Protein AF-A0A3B0U387-F1 (afdb_monomer_lite)

InterPro domains:
  IPR010177 Doubled CXXCH motif [PF09699] (45-87)
  IPR010177 Doubled CXXCH motif [PF09699] (93-132)
  IPR010177 Doubled CXXCH motif [PF09699] (140-179)
  IPR010177 Doubled CXXCH motif [PF09699] (188-225)
  IPR010177 Doubled CXXCH motif [PF09699] (238-275)
  IPR010177 Doubled CXXCH motif [PF09699] (297-346)
  IPR010177 Doubled CXXCH motif [TIGR01905] (93-133)
  IPR010177 Doubled CXXCH motif [TIGR01905] (140-178)
  IPR010177 Doubled CXXCH motif [TIGR01905] (188-224)
  IPR010177 Doubled CXXCH motif [TIGR01905] (239-274)
  IPR010177 Doubled CXXCH motif [TIGR01905] (297-346)
  IPR036280 Multiheme cytochrome superfamily [SSF48695] (27-314)
  IPR036280 Multiheme cytochrome superfamily [SSF48695] (239-429)

Radius of gyration: 44.82 Å; chains: 1; bounding box: 114×118×130 Å

Sequence (585 aa):
MKKLLLILPILIFYFNYKSFCQTDVAGKSCTDCHANLIKQPVVHAAAEDACDNCHVPNGDKHPQAGVKGFSLSEKMPDLCFICHDENTKKHIHPPAEEGECLICHSPHGSANKSLLVNAPPSALCAECHDLDMTNKRIKHKPVEEGNCQLCHDPHQSDFSNYLKEEKPKLCMDCHAKVKLEAGLKNLHPPFDDDCANCHETHSSDNKKLLISKMPGLCFECHDEIQAKIENSSVVHGIINDAKGCANCHSPHASNFDKFLLREEKELCLECHNKTIKTQTRTIPNINKMLKKGNSVHGAIENDGCVVCHNPHASNNPLLLVEPFPSGRYTNGNSEDFELCFSCHDSGLMDNEYGTTDTNFRNGNENLHFFHLKGANARNCNLCHNVHGSVNKHLIADKVRFGNWEMPVKFKVEGNGGSCNTGCHAERKYSRDAPNVVKPKPVRRTTLTARKPLSIPKKTDTLSGKGASVETPAARKAGTTREKPAAKKTPKYNVPQPDIKGVNYRVQFYTSIKPVNINKRMVDVVAKFSKYGIINQPENNLYKYQVGPFTNKREGKKIFESLKAMGYQVMLLEYNDNRRVRILLP

Organism: NCBI:txid652676

pLDDT: mean 78.34, std 22.3, range [22.89, 97.5]

Foldseek 3Di:
DDDDDDDDDDDDDDDDDDPPPPPPPPDDAPCNVVVVLQPAPFFQPCQPGPVVLFWDQPPDDPPDPPDDRIDTPDDPPVSVVVPDPQADAPDFAVCLVVRVCVLFASNGAHNDPPRGPDDDCQVSVVVPDDPVLLVAPFFDVCLVRSNPCLQAPNTDDNDPPRGPDDPPVSVCVPVVVLVVQVVADFWDVCQVDDPVLFASHGGDNAPPRGPDFPPVSVCVPPVVLVVQLVPFPFFQCCLVDRCRVVLFADPTHHNDPPRGPDPQQVSVLVPLCAFDDDPVDTRHNLVCQQVLFPDFAVCCVPVNDVLQADNGGHNEPPRGPAAADDDFWAALDVNNHVSVVVPAPCCLQPPQFDLPNDLQAAQRGRPQNVQRHGGGHTGPVQQADNGGDNDPPRGHQWDDDPNDTKGWDWADDVQWTWTDTPVDHIDTGGNPHDDDDPDDPDPPDDDDDDDDDDDDDDDDDDDDDDDDDDDDDDDDDDDDDDDDDPPDDPPPPPDPDPDQAKWKKKKWKDLDDPVPDDPVVVVVCVVQCVAPWDWDDDPSITMIMTDGDRDPVVLVVVQVVVVVVVIDMWMWMAHPVRDIDTDGD

Structure (mmCIF, N/CA/C/O backbone):
data_AF-A0A3B0U387-F1
#
_entry.id   AF-A0A3B0U387-F1
#
loop_
_atom_site.group_PDB
_atom_site.id
_atom_site.type_symbol
_atom_site.label_atom_id
_atom_site.label_alt_id
_atom_site.label_comp_id
_atom_site.label_asym_id
_atom_site.label_entity_id
_atom_site.label_seq_id
_atom_site.pdbx_PDB_ins_code
_atom_site.Cartn_x
_atom_site.Cartn_y
_atom_site.Cartn_z
_atom_site.occupancy
_atom_site.B_iso_or_equiv
_atom_site.auth_seq_id
_atom_site.auth_comp_id
_atom_site.auth_asym_id
_atom_site.auth_atom_id
_atom_site.pdbx_PDB_model_num
ATOM 1 N N . MET A 1 1 ? -47.800 -62.252 58.900 1.00 37.56 1 MET A N 1
ATOM 2 C CA . MET A 1 1 ? -46.867 -62.861 59.883 1.00 37.56 1 MET A CA 1
ATOM 3 C C . MET A 1 1 ? -46.544 -61.810 60.947 1.00 37.56 1 MET A C 1
ATOM 5 O O . MET A 1 1 ? -46.324 -60.693 60.524 1.00 37.56 1 MET A O 1
ATOM 9 N N . LYS A 1 2 ? -46.525 -62.165 62.252 1.00 36.38 2 LYS A N 1
ATOM 10 C CA . LYS A 1 2 ? -46.032 -61.399 63.444 1.00 36.38 2 LYS A CA 1
ATOM 11 C C . LYS A 1 2 ? -46.518 -59.922 63.605 1.00 36.38 2 LYS A C 1
ATOM 13 O O . LYS A 1 2 ? -46.163 -59.087 62.796 1.00 36.38 2 LYS A O 1
ATOM 18 N N . LYS A 1 3 ? -47.424 -59.623 64.566 1.00 37.69 3 LYS A N 1
ATOM 19 C CA . LYS A 1 3 ? -47.188 -59.064 65.947 1.00 37.69 3 LYS A CA 1
ATOM 20 C C . LYS A 1 3 ? -46.742 -57.572 65.940 1.00 37.69 3 LYS A C 1
ATOM 22 O O . LYS A 1 3 ? -45.915 -57.255 65.106 1.00 37.69 3 LYS A O 1
ATOM 27 N N . LEU A 1 4 ? -47.143 -56.620 66.808 1.00 35.44 4 LEU A N 1
ATOM 28 C CA . LEU A 1 4 ? -47.932 -56.502 68.074 1.00 35.44 4 LEU A CA 1
ATOM 29 C C . LEU A 1 4 ? -48.327 -54.976 68.192 1.00 35.44 4 LEU A C 1
ATOM 31 O O . LEU A 1 4 ? -47.553 -54.168 67.696 1.00 35.44 4 LEU A O 1
ATOM 35 N N . LEU A 1 5 ? -49.519 -54.485 68.607 1.00 40.56 5 LEU A N 1
ATOM 36 C CA . LEU A 1 5 ? -50.001 -54.229 70.001 1.00 40.56 5 LEU A CA 1
ATOM 37 C C . LEU A 1 5 ? -48.945 -53.461 70.869 1.00 40.56 5 LEU A C 1
ATOM 39 O O . LEU A 1 5 ? -47.828 -53.957 70.938 1.00 40.56 5 LEU A O 1
ATOM 43 N N . LEU A 1 6 ? -49.148 -52.301 71.549 1.00 38.62 6 LEU A N 1
ATOM 44 C CA . LEU A 1 6 ? -50.301 -51.647 72.243 1.00 38.62 6 LEU A CA 1
ATOM 45 C C . LEU A 1 6 ? -50.044 -50.136 72.609 1.00 38.62 6 LEU A C 1
ATOM 47 O O . LEU A 1 6 ? -48.882 -49.773 72.704 1.00 38.62 6 LEU A O 1
ATOM 51 N N . ILE A 1 7 ? -51.115 -49.361 72.936 1.00 37.12 7 ILE A N 1
ATOM 52 C CA . ILE A 1 7 ? -51.295 -48.347 74.050 1.00 37.12 7 ILE A CA 1
ATOM 53 C C . ILE A 1 7 ? -50.265 -47.192 74.229 1.00 37.12 7 ILE A C 1
ATOM 55 O O . ILE A 1 7 ? -49.074 -47.438 74.187 1.00 37.12 7 ILE A O 1
ATOM 59 N N . LEU A 1 8 ? -50.554 -45.939 74.635 1.00 34.56 8 LEU A N 1
ATOM 60 C CA . LEU A 1 8 ? -51.700 -45.009 74.844 1.00 34.56 8 LEU A CA 1
ATOM 61 C C . LEU A 1 8 ? -51.019 -43.662 75.343 1.00 34.56 8 LEU A C 1
ATOM 63 O O . LEU A 1 8 ? -49.856 -43.481 74.982 1.00 34.56 8 LEU A O 1
ATOM 67 N N . PRO A 1 9 ? -51.602 -42.665 76.062 1.00 65.06 9 PRO A N 1
ATOM 68 C CA . PRO A 1 9 ? -51.333 -41.238 75.790 1.00 65.06 9 PRO A CA 1
ATOM 69 C C . PRO A 1 9 ? -50.594 -40.483 76.925 1.00 65.06 9 PRO A C 1
ATOM 71 O O . PRO A 1 9 ? -50.336 -41.060 77.974 1.00 65.06 9 PRO A O 1
ATOM 74 N N . ILE A 1 10 ? -50.345 -39.169 76.770 1.00 39.72 10 ILE A N 1
ATOM 75 C CA . ILE A 1 10 ? -50.179 -38.199 77.883 1.00 39.72 10 ILE A CA 1
ATOM 76 C C . ILE A 1 10 ? -50.401 -36.752 77.382 1.00 39.72 10 ILE A C 1
ATOM 78 O O . ILE A 1 10 ? -49.938 -36.384 76.305 1.00 39.72 10 ILE A O 1
ATOM 82 N N . LEU A 1 11 ? -51.134 -35.943 78.162 1.00 45.16 11 LEU A N 1
ATOM 83 C CA . LEU A 1 11 ? -51.261 -34.481 78.001 1.00 45.16 11 LEU A CA 1
ATOM 84 C C . LEU A 1 11 ? -50.117 -33.750 78.727 1.00 45.16 11 LEU A C 1
ATOM 86 O O . LEU A 1 11 ? -49.633 -34.274 79.721 1.00 45.16 11 LEU A O 1
ATOM 90 N N . ILE A 1 12 ? -49.806 -32.509 78.318 1.00 43.62 12 ILE A N 1
ATOM 91 C CA . ILE A 1 12 ? -49.626 -31.282 79.148 1.00 43.62 12 ILE A CA 1
ATOM 92 C C . ILE A 1 12 ? -49.121 -30.167 78.193 1.00 43.62 12 ILE A C 1
ATOM 94 O O . ILE A 1 12 ? -48.136 -30.383 77.501 1.00 43.62 12 ILE A O 1
ATOM 98 N N . PHE A 1 13 ? -49.866 -29.100 77.868 1.00 39.53 13 PHE A N 1
ATOM 99 C CA . PHE A 1 13 ? -50.295 -27.892 78.619 1.00 39.53 13 PHE A CA 1
ATOM 100 C C . PHE A 1 13 ? -49.255 -26.747 78.689 1.00 39.53 13 PHE A C 1
ATOM 102 O O . PHE A 1 13 ? -48.117 -26.971 79.077 1.00 39.53 13 PHE A O 1
ATOM 109 N N . TYR A 1 14 ? -49.736 -25.515 78.429 1.00 36.06 14 TYR A N 1
ATOM 110 C CA . TYR A 1 14 ? -49.049 -24.203 78.491 1.00 36.06 14 TYR A CA 1
ATOM 111 C C . TYR A 1 14 ? -47.955 -23.960 77.414 1.00 36.06 14 TYR A C 1
ATOM 113 O O . TYR A 1 14 ? -47.193 -24.854 77.089 1.00 36.06 14 TYR A O 1
ATOM 121 N N . PHE A 1 15 ? -47.827 -22.787 76.773 1.00 37.75 15 PHE A N 1
ATOM 122 C CA . PHE A 1 15 ? -48.210 -21.422 77.171 1.00 37.75 15 PHE A CA 1
ATOM 123 C C . PHE A 1 15 ? -48.767 -20.579 76.000 1.00 37.75 15 PHE A C 1
ATOM 125 O O . PHE A 1 15 ? -48.381 -20.757 74.849 1.00 37.75 15 PHE A O 1
ATOM 132 N N . ASN A 1 16 ? -49.609 -19.586 76.310 1.00 42.94 16 ASN A N 1
ATOM 133 C CA . ASN A 1 16 ? -49.892 -18.469 75.399 1.00 42.94 16 ASN A CA 1
ATOM 134 C C . ASN A 1 16 ? -48.654 -17.561 75.298 1.00 42.94 16 ASN A C 1
ATOM 136 O O . ASN A 1 16 ? -48.205 -17.058 76.327 1.00 42.94 16 ASN A O 1
ATOM 140 N N . TYR A 1 17 ? -48.192 -17.233 74.090 1.00 42.41 17 TYR A N 1
ATOM 141 C CA . TYR A 1 17 ? -47.500 -15.963 73.863 1.00 42.41 17 TYR A CA 1
ATOM 142 C C . TYR A 1 17 ? -48.055 -15.279 72.618 1.00 42.41 17 TYR A C 1
ATOM 144 O O . TYR A 1 17 ? -48.328 -15.915 71.605 1.00 42.41 17 TYR A O 1
ATOM 152 N N . LYS A 1 18 ? -48.303 -13.975 72.749 1.00 38.84 18 LYS A N 1
ATOM 153 C CA . LYS A 1 18 ? -49.060 -13.171 71.789 1.00 38.84 18 LYS A CA 1
ATOM 154 C C . LYS A 1 18 ? -48.368 -13.146 70.423 1.00 38.84 18 LYS A C 1
ATOM 156 O O . LYS A 1 18 ? -47.348 -12.473 70.286 1.00 38.84 18 LYS A O 1
ATOM 161 N N . SER A 1 19 ? -48.991 -13.736 69.403 1.00 36.81 19 SER A N 1
ATOM 162 C CA . SER A 1 19 ? -48.798 -13.257 68.033 1.00 36.81 19 SER A CA 1
ATOM 163 C C . SER A 1 19 ? -49.316 -11.827 67.971 1.00 36.81 19 SER A C 1
ATOM 165 O O . SER A 1 19 ? -50.523 -11.582 67.980 1.00 36.81 19 SER A O 1
ATOM 167 N N . PHE A 1 20 ? -48.395 -10.870 67.962 1.00 35.66 20 PHE A N 1
ATOM 168 C CA . PHE A 1 20 ? -48.710 -9.486 67.657 1.00 35.66 20 PHE A CA 1
ATOM 169 C C . PHE A 1 20 ? -48.947 -9.416 66.146 1.00 35.66 20 PHE A C 1
ATOM 171 O O . PHE A 1 20 ? -48.021 -9.153 65.385 1.00 35.66 20 PHE A O 1
ATOM 178 N N . CYS A 1 21 ? -50.172 -9.732 65.707 1.00 36.44 21 CYS A N 1
ATOM 179 C CA . CYS A 1 21 ? -50.584 -9.534 64.321 1.00 36.44 21 CYS A CA 1
ATOM 180 C C . CYS A 1 21 ? -50.486 -8.044 63.998 1.00 36.44 21 CYS A C 1
ATOM 182 O O . CYS A 1 21 ? -51.398 -7.260 64.269 1.00 36.44 21 CYS A O 1
ATOM 184 N N . GLN A 1 22 ? -49.351 -7.667 63.419 1.00 42.34 22 GLN A N 1
ATOM 185 C CA . GLN A 1 22 ? -49.247 -6.484 62.591 1.00 42.34 22 GLN A CA 1
ATOM 186 C C . GLN A 1 22 ? -50.309 -6.639 61.496 1.00 42.34 22 GLN A C 1
ATOM 188 O O . GLN A 1 22 ? -50.473 -7.720 60.938 1.00 42.34 22 GLN A O 1
ATOM 193 N N . THR A 1 23 ? -51.124 -5.610 61.288 1.00 39.56 23 THR A N 1
ATOM 194 C CA . THR A 1 23 ? -52.303 -5.712 60.425 1.00 39.56 23 THR A CA 1
ATOM 195 C C . THR A 1 23 ? -51.876 -5.856 58.971 1.00 3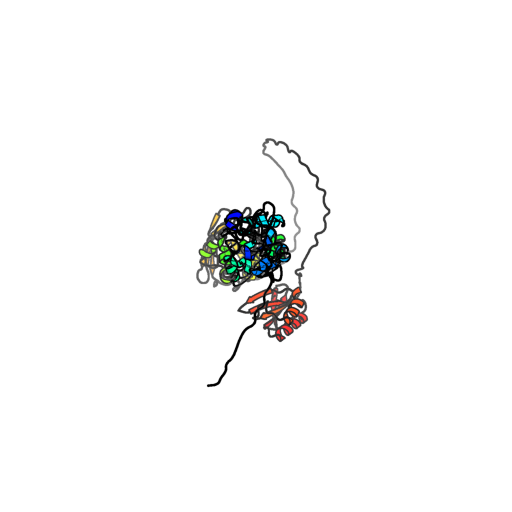9.56 23 THR A C 1
ATOM 197 O O . THR A 1 23 ? -51.572 -4.850 58.325 1.00 39.56 23 THR A O 1
ATOM 200 N N . ASP A 1 24 ? -51.872 -7.089 58.469 1.00 42.56 24 ASP A N 1
ATOM 201 C CA . ASP A 1 24 ? -51.671 -7.376 57.054 1.00 42.56 24 ASP A CA 1
ATOM 202 C C . ASP A 1 24 ? -52.688 -6.588 56.226 1.00 42.56 24 ASP A C 1
ATOM 204 O O . ASP A 1 24 ? -53.906 -6.751 56.366 1.00 42.56 24 ASP A O 1
ATOM 208 N N . VAL A 1 25 ? -52.192 -5.737 55.327 1.00 49.97 25 VAL A N 1
ATOM 209 C CA . VAL A 1 25 ? -53.016 -5.137 54.275 1.00 49.97 25 VAL A CA 1
ATOM 210 C C . VAL A 1 25 ? -53.230 -6.218 53.220 1.00 49.97 25 VAL A C 1
ATOM 212 O O . VAL A 1 25 ? -52.534 -6.269 52.207 1.00 49.97 25 VAL A O 1
ATOM 215 N N . ALA A 1 26 ? -54.150 -7.135 53.521 1.00 43.66 26 ALA A N 1
ATOM 216 C CA . ALA A 1 26 ? -54.362 -8.363 52.769 1.00 43.66 26 ALA A CA 1
ATOM 217 C C . ALA A 1 26 ? -54.497 -8.104 51.256 1.00 43.66 26 ALA A C 1
ATOM 219 O O . ALA A 1 26 ? -55.406 -7.402 50.811 1.00 43.66 26 ALA A O 1
ATOM 220 N N . GLY A 1 27 ? -53.600 -8.713 50.476 1.00 57.34 27 GLY A N 1
ATOM 221 C CA . GLY A 1 27 ? -53.707 -8.797 49.018 1.00 57.34 27 GLY A CA 1
ATOM 222 C C . GLY A 1 27 ? -53.126 -7.638 48.202 1.00 57.34 27 GLY A C 1
ATOM 223 O O . GLY A 1 27 ? -53.438 -7.572 47.017 1.00 57.34 27 GLY A O 1
ATOM 224 N N . LYS A 1 28 ? -52.305 -6.745 48.774 1.00 71.00 28 LYS A N 1
ATOM 225 C CA . LYS A 1 28 ? -51.541 -5.754 47.988 1.00 71.00 28 LYS A CA 1
ATOM 226 C C . LYS A 1 28 ? -50.086 -6.174 47.802 1.00 71.00 28 LYS A C 1
ATOM 228 O O . LYS A 1 28 ? -49.401 -6.486 48.772 1.00 71.00 28 LYS A O 1
ATOM 233 N N . SER A 1 29 ? -49.626 -6.141 46.559 1.00 80.94 29 SER A N 1
ATOM 234 C CA . SER A 1 29 ? -48.235 -6.358 46.162 1.00 80.94 29 SER A CA 1
ATOM 235 C C . SER A 1 29 ? -47.372 -5.114 46.407 1.00 80.94 29 SER A C 1
ATOM 237 O O . SER A 1 29 ? -47.876 -3.999 46.582 1.00 80.94 29 SER A O 1
ATOM 239 N N . CYS A 1 30 ? -46.048 -5.274 46.348 1.00 85.31 30 CYS A N 1
ATOM 240 C CA . CYS A 1 30 ? -45.113 -4.148 46.375 1.00 85.31 30 CYS A CA 1
ATOM 241 C C . CYS A 1 30 ? -45.394 -3.150 45.238 1.00 85.31 30 CYS A C 1
ATOM 243 O O . CYS A 1 30 ? -45.320 -1.934 45.437 1.00 85.31 30 CYS A O 1
ATOM 245 N N . THR A 1 31 ? -45.750 -3.647 44.052 1.00 87.06 31 THR A N 1
ATOM 246 C CA . THR A 1 31 ? -45.929 -2.842 42.839 1.00 87.06 31 THR A CA 1
ATOM 247 C C . THR A 1 31 ? -47.249 -2.066 42.829 1.00 87.06 31 THR A C 1
ATOM 249 O O . THR A 1 31 ? -47.291 -1.002 42.218 1.00 87.06 31 THR A O 1
ATOM 252 N N . ASP A 1 32 ? -48.267 -2.459 43.604 1.00 86.69 32 ASP A N 1
ATOM 253 C CA . ASP A 1 32 ? -49.497 -1.661 43.792 1.00 86.69 32 ASP A CA 1
ATOM 254 C C . ASP A 1 32 ? -49.219 -0.273 44.400 1.00 86.69 32 ASP A C 1
ATOM 256 O O . ASP A 1 32 ? -49.892 0.709 44.077 1.00 86.69 32 ASP A O 1
ATOM 260 N N . CYS A 1 33 ? -48.208 -0.178 45.271 1.00 86.31 33 CYS A N 1
ATOM 261 C CA . CYS A 1 33 ? -47.770 1.073 45.899 1.00 86.31 33 CYS A CA 1
ATOM 262 C C . CYS A 1 33 ? -46.520 1.667 45.226 1.00 86.31 33 CYS A C 1
ATOM 264 O O . CYS A 1 33 ? -46.390 2.889 45.131 1.00 86.31 33 CYS A O 1
ATOM 266 N N . HIS A 1 34 ? -45.605 0.822 44.742 1.00 87.31 34 HIS A N 1
ATOM 267 C CA . HIS A 1 34 ? -44.301 1.218 44.197 1.00 87.31 34 HIS A CA 1
ATOM 268 C C . HIS A 1 34 ? -44.183 1.055 42.673 1.00 87.31 34 HIS A C 1
ATOM 270 O O . HIS A 1 34 ? -43.074 0.989 42.147 1.00 87.31 34 HIS A O 1
ATOM 276 N N . ALA A 1 35 ? -45.305 1.069 41.942 1.00 87.25 35 ALA A N 1
ATOM 277 C CA . ALA A 1 35 ? -45.379 0.861 40.490 1.00 87.25 35 ALA A CA 1
ATOM 278 C C . ALA A 1 35 ? -44.343 1.649 39.663 1.00 87.25 35 ALA A C 1
ATOM 280 O O . ALA A 1 35 ? -43.940 1.218 38.591 1.00 87.25 35 ALA A O 1
ATOM 281 N N . ASN A 1 36 ? -43.909 2.821 40.135 1.00 87.06 36 ASN A N 1
ATOM 282 C CA . ASN A 1 36 ? -42.936 3.658 39.432 1.00 87.06 36 ASN A CA 1
ATOM 283 C C . ASN A 1 36 ? -41.520 3.050 39.361 1.00 87.06 36 ASN A C 1
ATOM 285 O O . ASN A 1 36 ? -40.757 3.465 38.492 1.00 87.06 36 ASN A O 1
ATOM 289 N N . LEU A 1 37 ? -41.179 2.071 40.210 1.00 86.06 37 LEU A N 1
ATOM 290 C CA . LEU A 1 37 ? -39.900 1.346 40.138 1.00 86.06 37 LEU A CA 1
ATOM 291 C C . LEU A 1 37 ? -39.795 0.485 38.867 1.00 86.06 37 LEU A C 1
ATOM 293 O O . LEU A 1 37 ? -38.717 0.381 38.292 1.00 86.06 37 LEU A O 1
ATOM 297 N N . ILE A 1 38 ? -40.926 -0.060 38.400 1.00 88.06 38 ILE A N 1
ATOM 298 C CA . ILE A 1 38 ? -41.020 -0.988 37.257 1.00 88.06 38 ILE A CA 1
ATOM 299 C C . ILE A 1 38 ? -41.763 -0.398 36.043 1.00 88.06 38 ILE A C 1
ATOM 301 O O . ILE A 1 38 ? -42.139 -1.112 35.123 1.00 88.06 38 ILE A O 1
ATOM 305 N N . LYS A 1 39 ? -41.989 0.921 36.010 1.00 89.62 39 LYS A N 1
ATOM 306 C CA . LYS A 1 39 ? -42.598 1.628 34.858 1.00 89.62 39 LYS A CA 1
ATOM 307 C C . LYS A 1 39 ? -41.583 2.092 33.807 1.00 89.62 39 LYS A C 1
ATOM 309 O O . LYS A 1 39 ? -41.930 2.865 32.915 1.00 89.62 39 LYS A O 1
ATOM 314 N N . GLN A 1 40 ? -40.327 1.683 33.940 1.00 91.12 40 GLN A N 1
ATOM 315 C CA . GLN A 1 40 ? -39.272 2.074 33.014 1.00 91.12 40 GLN A CA 1
ATOM 316 C C . GLN A 1 40 ? -39.367 1.282 31.695 1.00 91.12 40 GLN A C 1
ATOM 318 O O . GLN A 1 40 ? -39.780 0.126 31.721 1.00 91.12 40 GLN A O 1
ATOM 323 N N . PRO A 1 41 ? -38.975 1.863 30.543 1.00 93.31 41 PRO A N 1
ATOM 324 C CA . PRO A 1 41 ? -38.985 1.183 29.241 1.00 93.31 41 PRO A CA 1
ATOM 325 C C . PRO A 1 41 ? -38.239 -0.159 29.187 1.00 93.31 41 PRO A C 1
ATOM 327 O O . PRO A 1 41 ? -38.599 -1.023 28.391 1.00 93.31 41 PRO A O 1
ATOM 330 N N . VAL A 1 42 ? -37.197 -0.322 30.004 1.00 94.81 42 VAL A N 1
ATOM 331 C CA . VAL A 1 42 ? -36.474 -1.578 30.220 1.00 94.81 42 VAL A CA 1
ATOM 332 C C . VAL A 1 42 ? -36.564 -1.892 31.708 1.00 94.81 42 VAL A C 1
ATOM 334 O O . VAL A 1 42 ? -35.931 -1.214 32.515 1.00 94.81 42 VAL A O 1
ATOM 337 N N . VAL A 1 43 ? -37.356 -2.893 32.078 1.00 94.00 43 VAL A N 1
ATOM 338 C CA . VAL A 1 43 ? -37.460 -3.383 33.461 1.00 94.00 43 VAL A CA 1
ATOM 339 C C . VAL A 1 43 ? -36.437 -4.500 33.665 1.00 94.00 43 VAL A C 1
ATOM 341 O O . VAL A 1 43 ? -36.081 -5.213 32.723 1.00 94.00 43 VAL A O 1
ATOM 344 N N . HIS A 1 44 ? -35.913 -4.636 34.879 1.00 94.12 44 HIS A N 1
ATOM 345 C CA . HIS A 1 44 ? -35.124 -5.806 35.235 1.00 94.12 44 HIS A CA 1
ATOM 346 C C . HIS A 1 44 ? -36.078 -6.971 35.512 1.00 94.12 44 HIS A C 1
ATOM 348 O O . HIS A 1 44 ? -36.906 -6.865 36.409 1.00 94.12 44 HIS A O 1
ATOM 354 N N . ALA A 1 45 ? -35.957 -8.081 34.778 1.00 90.81 45 ALA A N 1
ATOM 355 C CA . ALA A 1 45 ? -36.896 -9.204 34.882 1.00 90.81 45 ALA A CA 1
ATOM 356 C C . ALA A 1 45 ? -37.059 -9.733 36.323 1.00 90.81 45 ALA A C 1
ATOM 358 O O . ALA A 1 45 ? -38.171 -10.016 36.751 1.00 90.81 45 ALA A O 1
ATOM 359 N N . ALA A 1 46 ? -35.976 -9.781 37.111 1.00 89.44 46 ALA A N 1
ATOM 360 C CA . ALA A 1 46 ? -36.028 -10.202 38.516 1.00 89.44 46 ALA A CA 1
ATOM 361 C C . ALA A 1 46 ? -36.791 -9.230 39.444 1.00 89.44 46 ALA A C 1
ATOM 363 O O . ALA A 1 46 ? -37.087 -9.587 40.581 1.00 89.44 46 ALA A O 1
ATOM 364 N N . ALA A 1 47 ? -37.100 -8.016 38.979 1.00 89.00 47 ALA A N 1
ATOM 365 C CA . ALA A 1 47 ? -37.821 -6.984 39.719 1.00 89.00 47 ALA A CA 1
ATOM 366 C C . ALA A 1 47 ? -39.286 -6.805 39.272 1.00 89.00 47 ALA A C 1
ATOM 368 O O . ALA A 1 47 ? -39.984 -6.001 39.888 1.00 89.00 47 ALA A O 1
ATOM 369 N N . GLU A 1 48 ? -39.758 -7.507 38.229 1.00 85.00 48 GLU A N 1
ATOM 370 C CA . GLU A 1 48 ? -41.124 -7.343 37.695 1.00 85.00 48 GLU A CA 1
ATOM 371 C C . GLU A 1 48 ? -42.209 -7.743 38.713 1.00 85.00 48 GLU A C 1
ATOM 373 O O . GLU A 1 48 ? -43.165 -6.989 38.914 1.00 85.00 48 GLU A O 1
ATOM 378 N N . ASP A 1 49 ? -42.041 -8.881 39.392 1.00 79.31 49 ASP A N 1
ATOM 379 C CA . ASP A 1 49 ? -42.977 -9.396 40.403 1.00 79.31 49 ASP A CA 1
ATOM 380 C C . ASP A 1 49 ? -42.316 -9.977 41.675 1.00 79.31 49 ASP A C 1
ATOM 382 O O . ASP A 1 49 ? -42.970 -10.042 42.716 1.00 79.31 49 ASP A O 1
ATOM 386 N N . ALA A 1 50 ? -41.024 -10.319 41.640 1.00 86.50 50 ALA A N 1
ATOM 387 C CA . ALA A 1 50 ? -40.310 -11.009 42.723 1.00 86.50 50 ALA A CA 1
ATOM 388 C C . ALA A 1 50 ? -39.352 -10.095 43.524 1.00 86.50 50 ALA A C 1
ATOM 390 O O . ALA A 1 50 ? -38.137 -10.304 43.583 1.00 86.50 50 ALA A O 1
ATOM 391 N N . CYS A 1 51 ? -39.900 -9.044 44.146 1.00 89.44 51 CYS A N 1
ATOM 392 C CA . CYS A 1 51 ? -39.117 -8.050 44.898 1.00 89.44 51 CYS A CA 1
ATOM 393 C C . CYS A 1 51 ? -38.313 -8.645 46.073 1.00 89.44 51 CYS A C 1
ATOM 395 O O . CYS A 1 51 ? -37.286 -8.089 46.465 1.00 89.44 51 CYS A O 1
ATOM 397 N N . ASP A 1 52 ? -38.783 -9.754 46.641 1.00 89.69 52 ASP A N 1
ATOM 398 C CA . ASP A 1 52 ? -38.208 -10.464 47.785 1.00 89.69 52 ASP A CA 1
ATOM 399 C C . ASP A 1 52 ? -36.919 -11.242 47.465 1.00 89.69 52 ASP A C 1
ATOM 401 O O . ASP A 1 52 ? -36.145 -11.528 48.377 1.00 89.69 52 ASP A O 1
ATOM 405 N N . ASN A 1 53 ? -36.608 -11.471 46.183 1.00 89.44 53 ASN A N 1
ATOM 406 C CA . ASN A 1 53 ? -35.300 -11.993 45.758 1.00 89.44 53 ASN A CA 1
ATOM 407 C C . ASN A 1 53 ? -34.137 -11.088 46.206 1.00 89.44 53 ASN A C 1
ATOM 409 O O . ASN A 1 53 ? -33.057 -11.567 46.556 1.00 89.44 53 ASN A O 1
ATOM 413 N N . CYS A 1 54 ? -34.355 -9.768 46.194 1.00 92.25 54 CYS A N 1
ATOM 414 C CA . CYS A 1 54 ? -33.340 -8.774 46.551 1.00 92.25 54 CYS A CA 1
ATOM 415 C C . CYS A 1 54 ? -33.639 -8.035 47.860 1.00 92.25 54 CYS A C 1
ATOM 417 O O . CYS A 1 54 ? -32.737 -7.398 48.405 1.00 92.25 54 CYS A O 1
ATOM 419 N N . HIS A 1 55 ? -34.878 -8.085 48.361 1.00 92.94 55 HIS A N 1
ATOM 420 C CA . HIS A 1 55 ? -35.312 -7.321 49.528 1.00 92.94 55 HIS A CA 1
ATOM 421 C C . HIS A 1 55 ? -35.882 -8.184 50.648 1.00 92.94 55 HIS A C 1
ATOM 423 O O . HIS A 1 55 ? -36.835 -8.930 50.458 1.00 92.94 55 HIS A O 1
ATOM 429 N N . VAL A 1 56 ? -35.384 -7.974 51.867 1.00 92.44 56 VAL A N 1
ATOM 430 C CA . VAL A 1 56 ? -35.904 -8.622 53.080 1.00 92.44 56 VAL A CA 1
ATOM 431 C C . VAL A 1 56 ? -36.524 -7.592 54.028 1.00 92.44 56 VAL A C 1
ATOM 433 O O . VAL A 1 56 ? -35.974 -6.491 54.164 1.00 92.44 56 VAL A O 1
ATOM 436 N N . PRO A 1 57 ? -37.649 -7.905 54.703 1.00 91.50 57 PRO A N 1
ATOM 437 C CA . PRO A 1 57 ? -38.191 -7.051 55.755 1.00 91.50 57 PRO A CA 1
ATOM 438 C C . PRO A 1 57 ? -37.150 -6.833 56.855 1.00 91.50 57 PRO A C 1
ATOM 440 O O . PRO A 1 57 ? -36.577 -7.791 57.371 1.00 91.50 57 PRO A O 1
ATOM 443 N N . ASN A 1 58 ? -36.912 -5.581 57.241 1.00 89.25 58 ASN A N 1
ATOM 444 C CA . ASN A 1 58 ? -35.876 -5.237 58.226 1.00 89.25 58 ASN A CA 1
ATOM 445 C C . ASN A 1 58 ? -36.410 -5.048 59.660 1.00 89.25 58 ASN A C 1
ATOM 447 O O . ASN A 1 58 ? -35.660 -4.673 60.557 1.00 89.25 58 ASN A O 1
ATOM 451 N N . GLY A 1 59 ? -37.701 -5.321 59.875 1.00 85.44 59 GLY A N 1
ATOM 452 C CA . GLY A 1 59 ? -38.389 -5.181 61.160 1.00 85.44 59 GLY A CA 1
ATOM 453 C C . GLY A 1 59 ? -39.078 -3.829 61.373 1.00 85.44 59 GLY A C 1
ATOM 454 O O . GLY A 1 59 ? -39.911 -3.721 62.276 1.00 85.44 59 GLY A O 1
ATOM 455 N N . ASP A 1 60 ? -38.807 -2.824 60.535 1.00 87.12 60 ASP A N 1
ATOM 456 C CA . ASP A 1 60 ? -39.532 -1.555 60.580 1.00 87.12 60 ASP A CA 1
ATOM 457 C C . ASP A 1 60 ? -40.966 -1.695 60.040 1.00 87.12 60 ASP A C 1
ATOM 459 O O . ASP A 1 60 ? -41.294 -2.550 59.212 1.00 87.12 60 ASP A O 1
ATOM 463 N N . LYS A 1 61 ? -41.859 -0.812 60.496 1.00 82.25 61 LYS A N 1
ATOM 464 C CA . LYS A 1 61 ? -43.252 -0.794 60.034 1.00 82.25 61 LYS A CA 1
ATOM 465 C C . LYS A 1 61 ? -43.342 -0.271 58.603 1.00 82.25 61 LYS A C 1
ATOM 467 O O . LYS A 1 61 ? -42.946 0.856 58.316 1.00 82.25 61 LYS A O 1
ATOM 472 N N . HIS A 1 62 ? -43.955 -1.061 57.728 1.00 82.62 62 HIS A N 1
ATOM 473 C CA . HIS A 1 62 ? -44.262 -0.689 56.351 1.00 82.62 62 HIS A CA 1
ATOM 474 C C . HIS A 1 62 ? -45.722 -1.045 56.011 1.00 82.62 62 HIS A C 1
ATOM 476 O O . HIS A 1 62 ? -46.184 -2.106 56.431 1.00 82.62 62 HIS A O 1
ATOM 482 N N . PRO A 1 63 ? -46.454 -0.195 55.262 1.00 83.50 63 PRO A N 1
ATOM 483 C CA . PRO A 1 63 ? -46.041 1.116 54.755 1.00 83.50 63 PRO A CA 1
ATOM 484 C C . PRO A 1 63 ? -46.056 2.209 55.840 1.00 83.50 63 PRO A C 1
ATOM 486 O O . PRO A 1 63 ? -47.040 2.382 56.556 1.00 83.50 63 PRO A O 1
ATOM 489 N N . GLN A 1 64 ? -44.979 2.996 55.926 1.00 82.56 64 GLN A N 1
ATOM 490 C CA . GLN A 1 64 ? -44.891 4.193 56.770 1.00 82.56 64 GLN A CA 1
ATOM 491 C C . GLN A 1 64 ? -44.078 5.279 56.047 1.00 82.56 64 GLN A C 1
ATOM 493 O O . GLN A 1 64 ? -43.043 5.003 55.443 1.00 82.56 64 GLN A O 1
ATOM 498 N N . ALA A 1 65 ? -44.549 6.529 56.090 1.00 78.00 65 ALA A N 1
ATOM 499 C CA . ALA A 1 65 ? -43.885 7.642 55.414 1.00 78.00 65 ALA A CA 1
ATOM 500 C C . ALA A 1 65 ? -42.471 7.882 55.976 1.00 78.00 65 ALA A C 1
ATOM 502 O O . ALA A 1 65 ? -42.285 7.965 57.189 1.00 78.00 65 ALA A O 1
ATOM 503 N N . GLY A 1 66 ? -41.481 8.000 55.085 1.00 77.56 66 GLY A N 1
ATOM 504 C CA . GLY A 1 66 ? -40.076 8.234 55.440 1.00 77.56 66 GLY A CA 1
ATOM 505 C C . GLY A 1 66 ? -39.306 7.011 55.958 1.00 77.56 66 GLY A C 1
ATOM 506 O O . GLY A 1 66 ? -38.110 7.131 56.203 1.00 77.56 66 GLY A O 1
ATOM 507 N N . VAL A 1 67 ? -39.946 5.844 56.095 1.00 80.69 67 VAL A N 1
ATOM 508 C CA . VAL A 1 67 ? -39.328 4.625 56.640 1.00 80.69 67 VAL A CA 1
ATOM 509 C C . VAL A 1 67 ? -39.103 3.595 55.533 1.00 80.69 67 VAL A C 1
ATOM 511 O O . VAL A 1 67 ? -40.028 3.223 54.808 1.00 80.69 67 VAL A O 1
ATOM 514 N N . LYS A 1 68 ? -37.866 3.105 55.412 1.00 80.31 68 LYS A N 1
ATOM 515 C CA . LYS A 1 68 ? -37.531 1.961 54.556 1.00 80.31 68 LYS A CA 1
ATOM 516 C C . LYS A 1 68 ? -37.758 0.680 55.360 1.00 80.31 68 LYS A C 1
ATOM 518 O O . LYS A 1 68 ? -36.893 0.314 56.137 1.00 80.31 68 LYS A O 1
ATOM 523 N N . GLY A 1 69 ? -38.895 0.008 55.169 1.00 86.62 69 GLY A N 1
ATOM 524 C CA . GLY A 1 69 ? -39.207 -1.267 55.847 1.00 86.62 69 GLY A CA 1
ATOM 525 C C . GLY A 1 69 ? -38.515 -2.509 55.280 1.00 86.62 69 GLY A C 1
ATOM 526 O O . GLY A 1 69 ? -38.779 -3.625 55.720 1.00 86.62 69 GLY A O 1
ATOM 527 N N . PHE A 1 70 ? -37.656 -2.318 54.279 1.00 91.12 70 PHE A N 1
ATOM 528 C CA . PHE A 1 70 ? -36.918 -3.374 53.606 1.00 91.12 70 PHE A CA 1
ATOM 529 C C . PHE A 1 70 ? -35.446 -2.981 53.492 1.00 91.12 70 PHE A C 1
ATOM 531 O O . PHE A 1 70 ? -35.119 -1.832 53.172 1.00 91.12 70 PHE A O 1
ATOM 538 N N . SER A 1 71 ? -34.580 -3.959 53.726 1.00 92.56 71 SER A N 1
ATOM 539 C CA . SER A 1 71 ? -33.145 -3.909 53.442 1.00 92.56 71 SER A CA 1
ATOM 540 C C . SER A 1 71 ? -32.839 -4.762 52.208 1.00 92.56 71 SER A C 1
ATOM 542 O O . SER A 1 71 ? -33.729 -5.424 51.676 1.00 92.56 71 SER A O 1
ATOM 544 N N . LEU A 1 72 ? -31.596 -4.738 51.728 1.00 93.81 72 LEU A N 1
ATOM 545 C CA . LEU A 1 72 ? -31.128 -5.736 50.763 1.00 93.81 72 LEU A CA 1
ATOM 546 C C . LEU A 1 72 ? -30.930 -7.085 51.472 1.00 93.81 72 LEU A C 1
ATOM 548 O O . LEU A 1 72 ? -30.579 -7.089 52.655 1.00 93.81 72 LEU A O 1
ATOM 552 N N . SER A 1 73 ? -31.174 -8.197 50.774 1.00 93.44 73 SER A N 1
ATOM 553 C CA . SER A 1 73 ? -30.920 -9.555 51.286 1.00 93.44 73 SER A CA 1
ATOM 554 C C . SER A 1 73 ? -29.432 -9.794 51.548 1.00 93.44 73 SER A C 1
ATOM 556 O O . SER A 1 73 ? -29.083 -10.349 52.583 1.00 93.44 73 SER A O 1
ATOM 558 N N . GLU A 1 74 ? -28.573 -9.294 50.659 1.00 94.88 74 GLU A N 1
ATOM 559 C CA . GLU A 1 74 ? -27.113 -9.336 50.763 1.00 94.88 74 GLU A CA 1
ATOM 560 C C . GLU A 1 74 ? -26.477 -7.984 50.398 1.00 94.88 74 GLU A C 1
ATOM 562 O O . GLU A 1 74 ? -27.146 -7.048 49.942 1.00 94.88 74 GLU A O 1
ATOM 567 N N . LYS A 1 75 ? -25.164 -7.858 50.612 1.00 92.50 75 LYS A N 1
ATOM 568 C CA . LYS A 1 75 ? -24.380 -6.702 50.144 1.00 92.50 75 LYS A CA 1
ATOM 569 C C . LYS A 1 75 ? -23.990 -6.867 48.677 1.00 92.50 75 LYS A C 1
ATOM 571 O O . LYS A 1 75 ? -23.965 -7.972 48.157 1.00 92.50 75 LYS A O 1
ATOM 576 N N . MET A 1 76 ? -23.658 -5.766 48.007 1.00 90.38 76 MET A N 1
ATOM 577 C CA . MET A 1 76 ? -23.011 -5.835 46.693 1.00 90.38 76 MET A CA 1
ATOM 578 C C . MET A 1 76 ? -21.506 -6.120 46.862 1.00 90.38 76 MET A C 1
ATOM 580 O O . MET A 1 76 ? -20.932 -5.648 47.848 1.00 90.38 76 MET A O 1
ATOM 584 N N . PRO A 1 77 ? -20.876 -6.852 45.923 1.00 93.06 77 PRO A N 1
ATOM 585 C CA . PRO A 1 77 ? -21.481 -7.397 44.704 1.00 93.06 77 PRO A CA 1
ATOM 586 C C . PRO A 1 77 ? -22.252 -8.717 44.900 1.00 93.06 77 PRO A C 1
ATOM 588 O O . PRO A 1 77 ? -23.047 -9.063 44.030 1.00 93.06 77 PRO A O 1
ATOM 591 N N . ASP A 1 78 ? -22.085 -9.407 46.034 1.00 94.38 78 ASP A N 1
ATOM 592 C CA . ASP A 1 78 ? -22.636 -10.748 46.316 1.00 94.38 78 ASP A CA 1
ATOM 593 C C . ASP A 1 78 ? -24.133 -10.888 45.977 1.00 94.38 78 ASP A C 1
ATOM 595 O O . ASP A 1 78 ? -24.534 -11.840 45.313 1.00 94.38 78 ASP A O 1
ATOM 599 N N . LEU A 1 79 ? -24.950 -9.892 46.339 1.00 93.62 79 LEU A N 1
ATOM 600 C CA . LEU A 1 79 ? -26.376 -9.783 46.002 1.00 93.62 79 LEU A CA 1
ATOM 601 C C . LEU A 1 79 ? -26.664 -9.971 44.505 1.00 93.62 79 LEU A C 1
ATOM 603 O O . LEU A 1 79 ? -27.648 -10.604 44.130 1.00 93.62 79 LEU A O 1
ATOM 607 N N . CYS A 1 80 ? -25.834 -9.381 43.647 1.00 93.19 80 CYS A N 1
ATOM 608 C CA . CYS A 1 80 ? -25.964 -9.485 42.199 1.00 93.19 80 CYS A CA 1
ATOM 609 C C . CYS A 1 80 ? -25.518 -10.873 41.718 1.00 93.19 80 CYS A C 1
ATOM 611 O O . CYS A 1 80 ? -26.152 -11.450 40.831 1.00 93.19 80 CYS A O 1
ATOM 613 N N . PHE A 1 81 ? -24.469 -11.423 42.332 1.00 93.94 81 PHE A N 1
ATOM 614 C CA . PHE A 1 81 ? -23.904 -12.730 41.991 1.00 93.94 81 PHE A CA 1
ATOM 615 C C . PHE A 1 81 ? -24.733 -13.935 42.473 1.00 93.94 81 PHE A C 1
ATOM 617 O O . PHE A 1 81 ? -24.476 -15.059 42.054 1.00 93.94 81 PHE A O 1
ATOM 624 N N . ILE A 1 82 ? -25.813 -13.718 43.238 1.00 92.56 82 ILE A N 1
ATOM 625 C CA . ILE A 1 82 ? -26.863 -14.736 43.457 1.00 92.56 82 ILE A CA 1
ATOM 626 C C . ILE A 1 82 ? -27.437 -15.241 42.114 1.00 92.56 82 ILE A C 1
ATOM 628 O O . ILE A 1 82 ? -27.805 -16.411 42.002 1.00 92.56 82 ILE A O 1
ATOM 632 N N . CYS A 1 83 ? -27.505 -14.370 41.096 1.00 93.62 83 CYS A N 1
ATOM 633 C CA . CYS A 1 83 ? -28.085 -14.677 39.780 1.00 93.62 83 CYS A CA 1
ATOM 634 C C . CYS A 1 83 ? -27.165 -14.382 38.581 1.00 93.62 83 CYS A C 1
ATOM 636 O O . CYS A 1 83 ? -27.402 -14.923 37.501 1.00 93.62 83 CYS A O 1
ATOM 638 N N . HIS A 1 84 ? -26.168 -13.505 38.726 1.00 92.75 84 HIS A N 1
ATOM 639 C CA . HIS A 1 84 ? -25.222 -13.150 37.662 1.00 92.75 84 HIS A CA 1
ATOM 640 C C . HIS A 1 84 ? -23.861 -13.822 37.862 1.00 92.75 84 HIS A C 1
ATOM 642 O O . HIS A 1 84 ? -23.431 -14.028 38.990 1.00 92.75 84 HIS A O 1
ATOM 648 N N . ASP A 1 85 ? -23.157 -14.116 36.768 1.00 93.25 85 ASP A N 1
ATOM 649 C CA . ASP A 1 85 ? -21.809 -14.684 36.842 1.00 93.25 85 ASP A CA 1
ATOM 650 C C . ASP A 1 85 ? -20.817 -13.710 37.506 1.00 93.25 85 ASP A C 1
ATOM 652 O O . ASP A 1 85 ? -20.804 -12.511 37.206 1.00 93.25 85 ASP A O 1
ATOM 656 N N . GLU A 1 86 ? -19.951 -14.243 38.370 1.00 93.44 86 GLU A N 1
ATOM 657 C CA . GLU A 1 86 ? -18.861 -13.495 39.003 1.00 93.44 86 GLU A CA 1
ATOM 658 C C . GLU A 1 86 ? -17.820 -12.989 37.984 1.00 93.44 86 GLU A C 1
ATOM 660 O O . GLU A 1 86 ? -17.561 -13.590 36.930 1.00 93.44 86 GLU A O 1
ATOM 665 N N . ASN A 1 87 ? -17.143 -11.890 38.331 1.00 92.62 87 ASN A N 1
ATOM 666 C CA . ASN A 1 87 ? -16.013 -11.390 37.554 1.00 92.62 87 ASN A CA 1
ATOM 667 C C . ASN A 1 87 ? -14.745 -12.203 37.872 1.00 92.62 87 ASN A C 1
ATOM 669 O O . ASN A 1 87 ? -14.143 -12.035 38.926 1.00 92.62 87 ASN A O 1
ATOM 673 N N . THR A 1 88 ? -14.348 -13.098 36.961 1.00 94.25 88 THR A N 1
ATOM 674 C CA . THR A 1 88 ? -13.269 -14.090 37.163 1.00 94.25 88 THR A CA 1
ATOM 675 C C . THR A 1 88 ? -12.138 -14.021 36.128 1.00 94.25 88 THR A C 1
ATOM 677 O O . THR A 1 88 ? -11.154 -14.755 36.244 1.00 94.25 88 THR A O 1
ATOM 680 N N . LYS A 1 89 ? -12.249 -13.161 35.106 1.00 96.06 89 LYS A N 1
ATOM 681 C CA . LYS A 1 89 ? -11.216 -12.993 34.071 1.00 96.06 89 LYS A CA 1
ATOM 682 C C . LYS A 1 89 ? -10.014 -12.194 34.575 1.00 96.06 89 LYS A C 1
ATOM 684 O O . LYS A 1 89 ? -10.066 -11.500 35.587 1.00 96.06 89 LYS A O 1
ATOM 689 N N . LYS A 1 90 ? -8.923 -12.242 33.809 1.00 96.62 90 LYS A N 1
ATOM 690 C CA . LYS A 1 90 ? -7.617 -11.663 34.179 1.00 96.62 90 LYS A CA 1
ATOM 691 C C . LYS A 1 90 ? -7.608 -10.147 34.447 1.00 96.62 90 LYS A C 1
ATOM 693 O O . LYS A 1 90 ? -6.794 -9.682 35.242 1.00 96.62 90 LYS A O 1
ATOM 698 N N . HIS A 1 91 ? -8.431 -9.375 33.742 1.00 97.06 91 HIS A N 1
ATOM 699 C CA . HIS A 1 91 ? -8.525 -7.921 33.866 1.00 97.06 91 HIS A CA 1
ATOM 700 C C . HIS A 1 91 ? -9.971 -7.538 34.177 1.00 97.06 91 HIS A C 1
ATOM 702 O O . HIS A 1 91 ? -10.809 -7.510 33.274 1.00 97.06 91 HIS A O 1
ATOM 708 N N . ILE A 1 92 ? -10.250 -7.237 35.443 1.00 96.31 92 ILE A N 1
ATOM 709 C CA . ILE A 1 92 ? -11.548 -6.745 35.912 1.00 96.31 92 ILE A CA 1
ATOM 710 C C . ILE A 1 92 ? -11.492 -5.213 35.949 1.00 96.31 92 ILE A C 1
ATOM 712 O O . ILE A 1 92 ? -10.460 -4.621 36.262 1.00 96.31 92 ILE A O 1
ATOM 716 N N . HIS A 1 93 ? -12.572 -4.563 35.533 1.00 95.81 93 HIS A N 1
ATOM 717 C CA . HIS A 1 93 ? -12.705 -3.113 35.547 1.00 95.81 93 HIS A CA 1
ATOM 718 C C . HIS A 1 93 ? -13.027 -2.651 36.982 1.00 95.81 93 HIS A C 1
ATOM 720 O O . HIS A 1 93 ? -13.967 -3.203 37.554 1.00 95.81 93 HIS A O 1
ATOM 726 N N . PRO A 1 94 ? -12.326 -1.663 37.582 1.00 95.00 94 PRO A N 1
ATOM 727 C CA . PRO A 1 94 ? -12.418 -1.410 39.026 1.00 95.00 94 PRO A CA 1
ATOM 728 C C . PRO A 1 94 ? -13.838 -1.213 39.589 1.00 95.00 94 PRO A C 1
ATOM 730 O O . PRO A 1 94 ? -14.155 -1.887 40.563 1.00 95.00 94 PRO A O 1
ATOM 733 N N . PRO A 1 95 ? -14.767 -0.462 38.954 1.00 94.56 95 PRO A N 1
ATOM 734 C CA . PRO A 1 95 ? -16.150 -0.365 39.448 1.00 94.56 95 PRO A CA 1
ATOM 735 C C . PRO A 1 95 ? -16.902 -1.710 39.488 1.00 94.56 95 PRO A C 1
ATOM 737 O O . PRO A 1 95 ? -17.857 -1.873 40.244 1.00 94.56 95 PRO A O 1
ATOM 740 N N . ALA A 1 96 ? -16.492 -2.688 38.674 1.00 93.75 96 ALA A N 1
ATOM 741 C CA . ALA A 1 96 ? -17.042 -4.043 38.654 1.00 93.75 96 ALA A CA 1
ATOM 742 C C . ALA A 1 96 ? -16.300 -5.015 39.599 1.00 93.75 96 ALA A C 1
ATOM 744 O O . ALA A 1 96 ? -16.882 -6.026 39.993 1.00 93.75 96 ALA A O 1
ATOM 745 N N . GLU A 1 97 ? -15.048 -4.721 39.965 1.00 93.06 97 GLU A N 1
ATOM 746 C CA . GLU A 1 97 ? -14.271 -5.439 40.991 1.00 93.06 97 GLU A CA 1
ATOM 747 C C . GLU A 1 97 ? -14.695 -5.010 42.405 1.00 93.06 97 GLU A C 1
ATOM 749 O O . GLU A 1 97 ? -14.924 -5.845 43.275 1.00 93.06 97 GLU A O 1
ATOM 754 N N . GLU A 1 98 ? -14.888 -3.706 42.610 1.00 92.94 98 GLU A N 1
ATOM 755 C CA . GLU A 1 98 ? -15.301 -3.086 43.878 1.00 92.94 98 GLU A CA 1
ATOM 756 C C . GLU A 1 98 ? -16.815 -3.225 44.154 1.00 92.94 98 GLU A C 1
ATOM 758 O O . GLU A 1 98 ? -17.299 -2.865 45.228 1.00 92.94 98 GLU A O 1
ATOM 763 N N . GLY A 1 99 ? -17.578 -3.782 43.206 1.00 92.31 99 GLY A N 1
ATOM 764 C CA . GLY A 1 99 ? -19.016 -4.030 43.347 1.00 92.31 99 GLY A CA 1
ATOM 765 C C . GLY A 1 99 ? -19.893 -2.778 43.261 1.00 92.31 99 GLY A C 1
ATOM 766 O O . GLY A 1 99 ? -21.043 -2.792 43.706 1.00 92.31 99 GLY A O 1
ATOM 767 N N . GLU A 1 100 ? -19.397 -1.702 42.650 1.00 94.88 100 GLU A N 1
ATOM 768 C CA . GLU A 1 100 ? -20.099 -0.430 42.445 1.00 94.88 100 GLU A CA 1
ATOM 769 C C . GLU A 1 100 ? -21.134 -0.492 41.300 1.00 94.88 100 GLU A C 1
ATOM 771 O O . GLU A 1 100 ? -21.320 0.453 40.528 1.00 94.88 100 GLU A O 1
ATOM 776 N N . CYS A 1 101 ? -21.860 -1.610 41.191 1.00 93.94 101 CYS A N 1
ATOM 777 C CA . CYS A 1 101 ? -22.775 -1.931 40.090 1.00 93.94 101 CYS A CA 1
ATOM 778 C C . CYS A 1 101 ? -23.780 -0.803 39.783 1.00 93.94 101 CYS A C 1
ATOM 780 O O . CYS A 1 101 ? -24.147 -0.586 38.627 1.00 93.94 101 CYS A O 1
ATOM 782 N N . LEU A 1 102 ? -24.209 -0.073 40.819 1.00 94.56 102 LEU A N 1
ATOM 783 C CA . LEU A 1 102 ? -25.221 0.986 40.745 1.00 94.56 102 LEU A CA 1
ATOM 784 C C . LEU A 1 102 ? -24.729 2.306 40.132 1.00 94.56 102 LEU A C 1
ATOM 786 O O . LEU A 1 102 ? -25.563 3.152 39.814 1.00 94.56 102 LEU A O 1
ATOM 790 N N . ILE A 1 103 ? -23.417 2.486 39.938 1.00 94.75 103 ILE A N 1
ATOM 791 C CA . ILE A 1 103 ? -22.883 3.621 39.164 1.00 94.75 103 ILE A CA 1
ATOM 792 C C . ILE A 1 103 ? -23.292 3.488 37.692 1.00 94.75 103 ILE A C 1
ATOM 794 O O . ILE A 1 103 ? -23.576 4.483 37.034 1.00 94.75 103 ILE A O 1
ATOM 798 N N . CYS A 1 104 ? -23.386 2.254 37.186 1.00 95.31 104 CYS A N 1
ATOM 799 C CA . CYS A 1 104 ? -23.736 1.981 35.795 1.00 95.31 104 CYS A CA 1
ATOM 800 C C . CYS A 1 104 ? -25.165 1.454 35.616 1.00 95.31 104 CYS A C 1
ATOM 802 O O . CYS A 1 104 ? -25.786 1.786 34.608 1.00 95.31 104 CYS A O 1
ATOM 804 N N . HIS A 1 105 ? -25.706 0.659 36.547 1.00 95.69 105 HIS A N 1
ATOM 805 C CA . HIS A 1 105 ? -26.968 -0.073 36.374 1.00 95.69 105 HIS A CA 1
ATOM 806 C C . HIS A 1 105 ? -28.067 0.320 37.372 1.00 95.69 105 HIS A C 1
ATOM 808 O O . HIS A 1 105 ? -27.845 0.416 38.575 1.00 95.69 105 HIS A O 1
ATOM 814 N N . SER A 1 106 ? -29.302 0.442 36.880 1.00 95.31 106 SER A N 1
ATOM 815 C CA . SER A 1 106 ? -30.510 0.580 37.702 1.00 95.31 106 SER A CA 1
ATOM 816 C C . SER A 1 106 ? -31.188 -0.789 37.904 1.00 95.31 106 SER A C 1
ATOM 818 O O . SER A 1 106 ? -31.801 -1.301 36.965 1.00 95.31 106 SER A O 1
ATOM 820 N N . PRO A 1 107 ? -31.138 -1.395 39.106 1.00 94.06 107 PRO A N 1
ATOM 821 C CA . PRO A 1 107 ? -31.511 -2.799 39.332 1.00 94.06 107 PRO A CA 1
ATOM 822 C C . PRO A 1 107 ? -33.019 -3.081 39.271 1.00 94.06 107 PRO A C 1
ATOM 824 O O . PRO A 1 107 ? -33.414 -4.243 39.282 1.00 94.06 107 PRO A O 1
ATOM 827 N N . HIS A 1 108 ? -33.862 -2.045 39.200 1.00 93.31 108 HIS A N 1
ATOM 828 C CA . HIS A 1 108 ? -35.303 -2.182 38.960 1.00 93.31 108 HIS A CA 1
ATOM 829 C C . HIS A 1 108 ? -35.666 -1.969 37.484 1.00 93.31 108 HIS A C 1
ATOM 831 O O . HIS A 1 108 ? -36.525 -2.659 36.944 1.00 93.31 108 HIS A O 1
ATOM 837 N N . GLY A 1 109 ? -35.021 -1.008 36.819 1.00 93.38 109 GLY A N 1
ATOM 838 C CA . GLY A 1 109 ? -35.363 -0.609 35.458 1.00 93.38 109 GLY A CA 1
ATOM 839 C C . GLY A 1 109 ? -34.737 0.720 35.036 1.00 93.38 109 GLY A C 1
ATOM 840 O O . GLY A 1 109 ? -34.426 1.570 35.872 1.00 93.38 109 GLY A O 1
ATOM 841 N N . SER A 1 110 ? -34.582 0.923 33.729 1.00 94.81 110 SER A N 1
ATOM 842 C CA . SER A 1 110 ? -34.065 2.151 33.118 1.00 94.81 110 SER A CA 1
ATOM 843 C C . SER A 1 110 ? -34.785 2.484 31.804 1.00 94.81 110 SER A C 1
ATOM 845 O O . SER A 1 110 ? -35.401 1.628 31.171 1.00 94.81 110 SER A O 1
ATOM 847 N N . ALA A 1 111 ? -34.669 3.732 31.350 1.00 94.50 111 ALA A N 1
ATOM 848 C CA . ALA A 1 111 ? -34.986 4.105 29.973 1.00 94.50 111 ALA A CA 1
ATOM 849 C C . ALA A 1 111 ? -34.028 3.468 28.946 1.00 94.50 111 ALA A C 1
ATOM 851 O O . ALA A 1 111 ? -34.360 3.382 27.762 1.00 94.50 111 ALA A O 1
ATOM 852 N N . ASN A 1 112 ? -32.857 3.006 29.394 1.00 94.69 112 ASN A N 1
ATOM 853 C CA . ASN A 1 112 ? -31.781 2.519 28.539 1.00 94.69 112 ASN A CA 1
ATOM 854 C C . ASN A 1 112 ? -31.666 0.987 28.560 1.00 94.69 112 ASN A C 1
ATOM 856 O O . ASN A 1 112 ? -31.939 0.322 29.561 1.00 94.69 112 ASN A O 1
ATOM 860 N N . LYS A 1 113 ? -31.188 0.422 27.443 1.00 92.25 113 LYS A N 1
ATOM 861 C CA . LYS A 1 113 ? -30.851 -1.007 27.336 1.00 92.25 113 LYS A CA 1
ATOM 862 C C . LYS A 1 113 ? -29.786 -1.403 28.359 1.00 92.25 113 LYS A C 1
ATOM 864 O O . LYS A 1 113 ? -28.987 -0.572 28.782 1.00 92.25 113 LYS A O 1
ATOM 869 N N . SER A 1 114 ? -29.787 -2.681 28.736 1.00 93.00 114 SER A N 1
ATOM 870 C CA . SER A 1 114 ? -28.905 -3.232 29.776 1.00 93.00 114 SER A CA 1
ATOM 871 C C . SER A 1 114 ? -29.005 -2.489 31.115 1.00 93.00 114 SER A C 1
ATOM 873 O O . SER A 1 114 ? -28.043 -2.455 31.871 1.00 93.00 114 SER A O 1
ATOM 875 N N . LEU A 1 115 ? -30.164 -1.881 31.404 1.00 95.12 115 LEU A N 1
ATOM 876 C CA . LEU A 1 115 ? -30.450 -1.153 32.644 1.00 95.12 115 LEU A CA 1
ATOM 877 C C . LEU A 1 115 ? -29.536 0.058 32.910 1.00 95.12 115 LEU A C 1
ATOM 879 O O . LEU A 1 115 ? -29.484 0.530 34.043 1.00 95.12 115 LEU A O 1
ATOM 883 N N . LEU A 1 116 ? -28.829 0.579 31.900 1.00 95.50 116 LEU A N 1
ATOM 884 C CA . LEU A 1 116 ? -27.819 1.623 32.106 1.00 95.50 116 LEU A CA 1
ATOM 885 C C . LEU A 1 116 ? -28.425 2.924 32.653 1.00 95.50 116 LEU A C 1
ATOM 887 O O . LEU A 1 116 ? -29.454 3.381 32.154 1.00 95.50 116 LEU A O 1
ATOM 891 N N . VAL A 1 117 ? -27.793 3.564 33.637 1.00 95.38 117 VAL A N 1
ATOM 892 C CA . VAL A 1 117 ? -28.294 4.831 34.211 1.00 95.38 117 VAL A CA 1
ATOM 893 C C . VAL A 1 117 ? -28.167 6.012 33.241 1.00 95.38 117 VAL A C 1
ATOM 895 O O . VAL A 1 117 ? -28.996 6.918 33.271 1.00 95.38 117 VAL A O 1
ATOM 898 N N . ASN A 1 118 ? -27.198 5.963 32.320 1.00 94.00 118 ASN A N 1
ATOM 899 C CA . ASN A 1 118 ? -26.957 6.976 31.292 1.00 94.00 118 ASN A CA 1
ATOM 900 C C . ASN A 1 118 ? -26.705 6.322 29.913 1.00 94.00 118 ASN A C 1
ATOM 902 O O . ASN A 1 118 ? -26.288 5.164 29.829 1.00 94.00 118 ASN A O 1
ATOM 906 N N . ALA A 1 119 ? -26.991 7.043 28.825 1.00 91.00 119 ALA A N 1
ATOM 907 C CA . ALA A 1 119 ? -26.806 6.582 27.448 1.00 91.00 119 ALA A CA 1
ATOM 908 C C . ALA A 1 119 ? -26.573 7.757 26.467 1.00 91.00 119 ALA A C 1
ATOM 910 O O . ALA A 1 119 ? -27.099 8.846 26.696 1.00 91.00 119 ALA A O 1
ATOM 911 N N . PRO A 1 120 ? -25.859 7.559 25.336 1.00 92.00 120 PRO A N 1
ATOM 912 C CA . PRO A 1 120 ? -25.202 6.321 24.889 1.00 92.00 120 PRO A CA 1
ATOM 913 C C . PRO A 1 120 ? -24.061 5.891 25.829 1.00 92.00 120 PRO A C 1
ATOM 915 O O . PRO A 1 120 ? -23.645 6.693 26.662 1.00 92.00 120 PRO A O 1
ATOM 918 N N . PRO A 1 121 ? -23.534 4.657 25.720 1.00 91.38 121 PRO A N 1
ATOM 919 C CA . PRO A 1 121 ? -22.486 4.163 26.616 1.00 91.38 121 PRO A CA 1
ATOM 920 C C . PRO A 1 121 ? -21.275 5.097 26.735 1.00 91.38 121 PRO A C 1
ATOM 922 O O . PRO A 1 121 ? -20.760 5.274 27.831 1.00 91.38 121 PRO A O 1
ATOM 925 N N . SER A 1 122 ? -20.878 5.788 25.662 1.00 93.19 122 SER A N 1
ATOM 926 C CA . SER A 1 122 ? -19.826 6.813 25.727 1.00 93.19 122 SER A CA 1
ATOM 927 C C . SER A 1 122 ? -20.121 7.976 26.681 1.00 93.19 122 SER A C 1
ATOM 929 O O . SER A 1 122 ? -19.180 8.526 27.237 1.00 93.19 122 SER A O 1
ATOM 931 N N . ALA A 1 123 ? -21.387 8.367 26.872 1.00 93.38 123 ALA A N 1
ATOM 932 C CA . ALA A 1 123 ? -21.760 9.418 27.820 1.00 93.38 123 ALA A CA 1
ATOM 933 C C . ALA A 1 123 ? -21.564 8.954 29.270 1.00 93.38 123 ALA A C 1
ATOM 935 O O . ALA A 1 123 ? -21.009 9.706 30.059 1.00 93.38 123 ALA A O 1
ATOM 936 N N . LEU A 1 124 ? -21.925 7.701 29.572 1.00 94.12 124 LEU A N 1
ATOM 937 C CA . LEU A 1 124 ? -21.660 7.060 30.864 1.00 94.12 124 LEU A CA 1
ATOM 938 C C . LEU A 1 124 ? -20.149 6.903 31.107 1.00 94.12 124 LEU A C 1
ATOM 940 O O . LEU A 1 124 ? -19.644 7.279 32.157 1.00 94.12 124 LEU A O 1
ATOM 944 N N . CYS A 1 125 ? -19.391 6.417 30.116 1.00 93.88 125 CYS A N 1
ATOM 945 C CA . CYS A 1 125 ? -17.933 6.300 30.229 1.00 93.88 125 CYS A CA 1
ATOM 946 C C . CYS A 1 125 ? -17.246 7.659 30.461 1.00 93.88 125 CYS A C 1
ATOM 948 O O . CYS A 1 125 ? -16.258 7.720 31.190 1.00 93.88 125 CYS A O 1
ATOM 950 N N . ALA A 1 126 ? -17.761 8.739 29.862 1.00 94.81 126 ALA A N 1
ATOM 951 C CA . ALA A 1 126 ? -17.218 10.092 29.999 1.00 94.81 126 ALA A CA 1
ATOM 952 C C . ALA A 1 126 ? -17.411 10.710 31.398 1.00 94.81 126 ALA A C 1
ATOM 954 O O . ALA A 1 126 ? -16.820 11.749 31.683 1.00 94.81 126 ALA A O 1
ATOM 955 N N . GLU A 1 127 ? -18.201 10.089 32.281 1.00 94.56 127 GLU A N 1
ATOM 956 C CA . GLU A 1 127 ? -18.327 10.517 33.682 1.00 94.56 127 GLU A CA 1
ATOM 957 C C . GLU A 1 127 ? -17.039 10.254 34.485 1.00 94.56 127 GLU A C 1
ATOM 959 O O . GLU A 1 127 ? -16.817 10.890 35.515 1.00 94.56 127 GLU A O 1
ATOM 964 N N . CYS A 1 128 ? -16.163 9.356 34.009 1.00 95.12 128 CYS A N 1
ATOM 965 C CA . CYS A 1 128 ? -14.880 9.036 34.650 1.00 95.12 128 CYS A CA 1
ATOM 966 C C . CYS A 1 128 ? -13.673 9.028 33.694 1.00 95.12 128 CYS A C 1
ATOM 968 O O . CYS A 1 128 ? -12.555 9.308 34.129 1.00 95.12 128 CYS A O 1
ATOM 970 N N . HIS A 1 129 ? -13.860 8.714 32.409 1.00 93.50 129 HIS A N 1
ATOM 971 C CA . HIS A 1 129 ? -12.770 8.620 31.435 1.00 93.50 129 HIS A CA 1
ATOM 972 C C . HIS A 1 129 ? -12.680 9.851 30.534 1.00 93.50 129 HIS A C 1
ATOM 974 O O . HIS A 1 129 ? -13.659 10.261 29.913 1.00 93.50 129 HIS A O 1
ATOM 980 N N . ASP A 1 130 ? -11.463 10.367 30.372 1.00 92.56 130 ASP A N 1
ATOM 981 C CA . ASP A 1 130 ? -11.141 11.300 29.296 1.00 92.56 130 ASP A CA 1
ATOM 982 C C . ASP A 1 130 ? -11.241 10.587 27.933 1.00 92.56 130 ASP A C 1
ATOM 984 O O . ASP A 1 130 ? -10.607 9.554 27.695 1.00 92.56 130 ASP A O 1
ATOM 988 N N . LEU A 1 131 ? -12.064 11.140 27.038 1.00 90.94 131 LEU A N 1
ATOM 989 C CA . LEU A 1 131 ? -12.316 10.616 25.697 1.00 90.94 131 LEU A CA 1
ATOM 990 C C . LEU A 1 131 ? -11.655 11.461 24.594 1.00 90.94 131 LEU A C 1
ATOM 992 O O . LEU A 1 131 ? -11.981 11.269 23.421 1.00 90.94 131 LEU A O 1
ATOM 996 N N . ASP A 1 132 ? -10.713 12.356 24.900 1.00 89.12 132 ASP A N 1
ATOM 997 C CA . ASP A 1 132 ? -10.060 13.228 23.907 1.00 89.12 132 ASP A CA 1
ATOM 998 C C . ASP A 1 132 ? -9.405 12.450 22.747 1.00 89.12 132 ASP A C 1
ATOM 1000 O O . ASP A 1 132 ? -9.455 12.881 21.590 1.00 89.12 132 ASP A O 1
ATOM 1004 N N . MET A 1 133 ? -8.902 11.231 22.996 1.00 85.44 133 MET A N 1
ATOM 1005 C CA . MET A 1 133 ? -8.369 10.333 21.952 1.00 85.44 133 MET A CA 1
ATOM 1006 C C . MET A 1 133 ? -9.411 9.896 20.897 1.00 85.44 133 MET A C 1
ATOM 1008 O O . MET A 1 133 ? -9.062 9.341 19.852 1.00 85.44 133 MET A O 1
ATOM 1012 N N . THR A 1 134 ? -10.699 10.132 21.154 1.00 90.75 134 THR A N 1
ATOM 1013 C CA . THR A 1 134 ? -11.820 9.888 20.230 1.00 90.75 134 THR A CA 1
ATOM 1014 C C . THR A 1 134 ? -12.179 11.116 19.383 1.00 90.75 134 THR A C 1
ATOM 1016 O O . THR A 1 134 ? -13.039 11.029 18.501 1.00 90.75 134 THR A O 1
ATOM 1019 N N . ASN A 1 135 ? -11.557 12.274 19.640 1.00 90.44 135 ASN A N 1
ATOM 1020 C CA . ASN A 1 135 ? -12.028 13.569 19.151 1.00 90.44 135 ASN A CA 1
ATOM 1021 C C . ASN A 1 135 ? -11.221 14.171 17.984 1.00 90.44 135 ASN A C 1
ATOM 1023 O O . ASN A 1 135 ? -11.425 15.333 17.631 1.00 90.44 135 ASN A O 1
ATOM 1027 N N . LYS A 1 136 ? -10.345 13.395 17.331 1.00 95.38 136 LYS A N 1
ATOM 1028 C CA . LYS A 1 136 ? -9.673 13.824 16.089 1.00 95.38 136 LYS A CA 1
ATOM 1029 C C . LYS A 1 136 ? -10.649 13.852 14.908 1.00 95.38 136 LYS A C 1
ATOM 1031 O O . LYS A 1 136 ? -11.750 13.297 14.962 1.00 95.38 136 LYS A O 1
ATOM 1036 N N . ARG A 1 137 ? -10.242 14.498 13.808 1.00 95.50 137 ARG A N 1
ATOM 1037 C CA . ARG A 1 137 ? -11.130 14.849 12.681 1.00 95.50 137 ARG A CA 1
ATOM 1038 C C . ARG A 1 137 ? -11.850 13.667 12.024 1.00 95.50 137 ARG A C 1
ATOM 1040 O O . ARG A 1 137 ? -12.937 13.853 11.482 1.00 95.50 137 ARG A O 1
ATOM 1047 N N . ILE A 1 138 ? -11.231 12.491 11.975 1.00 96.50 138 ILE A N 1
ATOM 1048 C CA . ILE A 1 138 ? -11.805 11.279 11.383 1.00 96.50 138 ILE A CA 1
ATOM 1049 C C . ILE A 1 138 ? -11.946 10.261 12.504 1.00 96.50 138 ILE A C 1
ATOM 1051 O O . ILE A 1 138 ? -10.957 9.692 12.960 1.00 96.50 138 ILE A O 1
ATOM 1055 N N . LYS A 1 139 ? -13.182 10.039 12.941 1.00 96.12 139 LYS A N 1
ATOM 1056 C CA . LYS A 1 139 ? -13.515 9.091 14.002 1.00 96.12 139 LYS A CA 1
ATOM 1057 C C . LYS A 1 139 ? -13.738 7.701 13.417 1.00 96.12 139 LYS A C 1
ATOM 1059 O O . LYS A 1 139 ? -14.168 7.552 12.270 1.00 96.12 139 LYS A O 1
ATOM 1064 N N . HIS A 1 140 ? -13.420 6.666 14.184 1.00 96.31 140 HIS A N 1
ATOM 1065 C CA . HIS A 1 140 ? -13.832 5.314 13.843 1.00 96.31 140 HIS A CA 1
ATOM 1066 C C . HIS A 1 140 ? -15.332 5.181 14.114 1.00 96.31 140 HIS A C 1
ATOM 1068 O O . HIS A 1 140 ? -15.794 5.580 15.176 1.00 96.31 140 HIS A O 1
ATOM 1074 N N . LYS A 1 141 ? -16.102 4.623 13.174 1.00 94.62 141 LYS A N 1
ATOM 1075 C CA . LYS A 1 141 ? -17.570 4.619 13.249 1.00 94.62 141 LYS A CA 1
ATOM 1076 C C . LYS A 1 141 ? -18.151 4.094 14.586 1.00 94.62 141 LYS A C 1
ATOM 1078 O O . LYS A 1 141 ? -18.998 4.789 15.135 1.00 94.62 141 LYS A O 1
ATOM 1083 N N . PRO A 1 142 ? -17.688 2.966 15.171 1.00 94.69 142 PRO A N 1
ATOM 1084 C CA . PRO A 1 142 ? -18.153 2.524 16.493 1.00 94.69 142 PRO A CA 1
ATOM 1085 C C . PRO A 1 142 ? -17.946 3.567 17.599 1.00 94.69 142 PRO A C 1
ATOM 1087 O O . PRO A 1 142 ? -18.780 3.702 18.485 1.00 94.69 142 PRO A O 1
ATOM 1090 N N . VAL A 1 143 ? -16.850 4.325 17.528 1.00 94.69 143 VAL A N 1
ATOM 1091 C CA . VAL A 1 143 ? -16.494 5.375 18.489 1.00 94.69 143 VAL A CA 1
ATOM 1092 C C . VAL A 1 143 ? -17.302 6.653 18.239 1.00 94.69 143 VAL A C 1
ATOM 1094 O O . VAL A 1 143 ? -17.775 7.271 19.186 1.00 94.69 143 VAL A O 1
ATOM 1097 N N . GLU A 1 144 ? -17.525 7.021 16.975 1.00 94.19 144 GLU A N 1
ATOM 1098 C CA . GLU A 1 144 ? -18.402 8.134 16.577 1.00 94.19 144 GLU A CA 1
ATOM 1099 C C . GLU A 1 144 ? -19.853 7.929 17.041 1.00 94.19 144 GLU A C 1
ATOM 1101 O O . GLU A 1 144 ? -20.507 8.875 17.470 1.00 94.19 144 GLU A O 1
ATOM 1106 N N . GLU A 1 145 ? -20.334 6.683 17.010 1.00 93.69 145 GLU A N 1
ATOM 1107 C CA . GLU A 1 145 ? -21.664 6.282 17.488 1.00 93.69 145 GLU A CA 1
ATOM 1108 C C . GLU A 1 145 ? -21.725 6.040 19.013 1.00 93.69 145 GLU A C 1
ATOM 1110 O O . GLU A 1 145 ? -22.771 5.646 19.527 1.00 93.69 145 GLU A O 1
ATOM 1115 N N . GLY A 1 146 ? -20.626 6.254 19.748 1.00 92.56 146 GLY A N 1
ATOM 1116 C CA . GLY A 1 146 ? -20.571 6.096 21.207 1.00 92.56 146 GLY A CA 1
ATOM 1117 C C . GLY A 1 146 ? -20.628 4.647 21.711 1.00 92.56 146 GLY A C 1
ATOM 1118 O O . GLY A 1 146 ? -20.945 4.405 22.876 1.00 92.56 146 GLY A O 1
ATOM 1119 N N . ASN A 1 147 ? -20.334 3.678 20.840 1.00 93.12 147 ASN A N 1
ATOM 1120 C CA . ASN A 1 147 ? -20.455 2.240 21.076 1.00 93.12 147 ASN A CA 1
ATOM 1121 C C . ASN A 1 147 ? -19.125 1.586 21.509 1.00 93.12 147 ASN A C 1
ATOM 1123 O O . ASN A 1 147 ? -18.672 0.604 20.911 1.00 93.12 147 ASN A O 1
ATOM 1127 N N . CYS A 1 148 ? -18.498 2.115 22.564 1.00 93.56 148 CYS A N 1
ATOM 1128 C CA . CYS A 1 148 ? -17.240 1.606 23.138 1.00 93.56 148 CYS A CA 1
ATOM 1129 C C . CYS A 1 148 ? -17.295 0.091 23.428 1.00 93.56 148 CYS A C 1
ATOM 1131 O O . CYS A 1 148 ? -16.343 -0.648 23.166 1.00 93.56 148 CYS A O 1
ATOM 1133 N N . GLN A 1 149 ? -18.458 -0.380 23.887 1.00 93.81 149 GLN A N 1
ATOM 1134 C CA . GLN A 1 149 ? -18.749 -1.760 24.272 1.00 93.81 149 GLN A CA 1
ATOM 1135 C C . GLN A 1 149 ? -18.753 -2.776 23.112 1.00 93.81 149 GLN A C 1
ATOM 1137 O O . GLN A 1 149 ? -18.969 -3.968 23.341 1.00 93.81 149 GLN A O 1
ATOM 1142 N N . LEU A 1 150 ? -18.583 -2.336 21.859 1.00 94.31 150 LEU A N 1
ATOM 1143 C CA . LEU A 1 150 ? -18.388 -3.249 20.726 1.00 94.31 150 LEU A CA 1
ATOM 1144 C C . LEU A 1 150 ? -16.976 -3.842 20.713 1.00 94.31 150 LEU A C 1
ATOM 1146 O O . LEU A 1 150 ? -16.816 -5.000 20.339 1.00 94.31 150 LEU A O 1
ATOM 1150 N N . CYS A 1 151 ? -15.977 -3.072 21.153 1.00 95.25 151 CYS A N 1
ATOM 1151 C CA . CYS A 1 151 ? -14.584 -3.515 21.224 1.00 95.25 151 CYS A CA 1
ATOM 1152 C C . CYS A 1 151 ? -14.146 -3.824 22.657 1.00 95.25 151 CYS A C 1
ATOM 1154 O O . CYS A 1 151 ? -13.370 -4.754 22.856 1.00 95.25 151 CYS A O 1
ATOM 1156 N N . HIS A 1 152 ? -14.643 -3.064 23.634 1.00 95.75 152 HIS A N 1
ATOM 1157 C CA . HIS A 1 152 ? -14.301 -3.204 25.047 1.00 95.75 152 HIS A CA 1
ATOM 1158 C C . HIS A 1 152 ? -15.412 -3.926 25.817 1.00 95.75 152 HIS A C 1
ATOM 1160 O O . HIS A 1 152 ? -16.594 -3.812 25.490 1.00 95.75 152 HIS A O 1
ATOM 1166 N N . ASP A 1 153 ? -15.044 -4.669 26.849 1.00 96.38 153 ASP A N 1
ATOM 1167 C CA . ASP A 1 153 ? -15.951 -5.179 27.866 1.00 96.38 153 ASP A CA 1
ATOM 1168 C C . ASP A 1 153 ? -15.952 -4.214 29.066 1.00 96.38 153 ASP A C 1
ATOM 1170 O O . ASP A 1 153 ? -14.880 -3.911 29.585 1.00 96.38 153 ASP A O 1
ATOM 1174 N N . PRO A 1 154 ? -17.108 -3.677 29.498 1.00 95.69 154 PRO A N 1
ATOM 1175 C CA . PRO A 1 154 ? -17.159 -2.704 30.589 1.00 95.69 154 PRO A CA 1
ATOM 1176 C C . PRO A 1 154 ? -16.974 -3.331 31.981 1.00 95.69 154 PRO A C 1
ATOM 1178 O O . PRO A 1 154 ? -16.891 -2.587 32.958 1.00 95.69 154 PRO A O 1
ATOM 1181 N N . HIS A 1 155 ? -16.942 -4.666 32.087 1.00 95.75 155 HIS A N 1
ATOM 1182 C CA . HIS A 1 155 ? -16.772 -5.380 33.353 1.00 95.75 155 HIS A CA 1
ATOM 1183 C C . HIS A 1 155 ? -15.442 -6.125 33.410 1.00 95.75 155 HIS A C 1
ATOM 1185 O O . HIS A 1 155 ? -14.711 -5.966 34.383 1.00 95.75 155 HIS A O 1
ATOM 1191 N N . GLN A 1 156 ? -15.125 -6.951 32.405 1.00 96.25 156 GLN A N 1
ATOM 1192 C CA . GLN A 1 156 ? -13.952 -7.825 32.483 1.00 96.25 156 GLN A CA 1
ATOM 1193 C C . GLN A 1 156 ? -13.498 -8.443 31.149 1.00 96.25 156 GLN A C 1
ATOM 1195 O O . GLN A 1 156 ? -14.300 -8.895 30.321 1.00 96.25 156 GLN A O 1
ATOM 1200 N N . SER A 1 157 ? -12.182 -8.604 30.986 1.00 97.50 157 SER A N 1
ATOM 1201 C CA . SER A 1 157 ? -11.587 -9.368 29.884 1.00 97.50 157 SER A CA 1
ATOM 1202 C C . SER A 1 157 ? -10.313 -10.118 30.276 1.00 97.50 157 SER A C 1
ATOM 1204 O O . SER A 1 157 ? -9.642 -9.777 31.243 1.00 97.50 157 SER A O 1
ATOM 1206 N N . ASP A 1 158 ? -9.939 -11.118 29.482 1.00 97.06 158 ASP A N 1
ATOM 1207 C CA . ASP A 1 158 ? -8.618 -11.749 29.535 1.00 97.06 158 ASP A CA 1
ATOM 1208 C C . ASP A 1 158 ? -7.555 -10.952 28.758 1.00 97.06 158 ASP A C 1
ATOM 1210 O O . ASP A 1 158 ? -6.350 -11.147 28.950 1.00 97.06 158 ASP A O 1
ATOM 1214 N N . PHE A 1 159 ? -7.998 -10.010 27.917 1.00 95.44 159 PHE A N 1
ATOM 1215 C CA . PHE A 1 159 ? -7.158 -9.156 27.081 1.00 95.44 159 PHE A CA 1
ATOM 1216 C C . PHE A 1 159 ? -6.975 -7.755 27.687 1.00 95.44 159 PHE A C 1
ATOM 1218 O O . PHE A 1 159 ? -7.837 -7.232 28.398 1.00 95.44 159 PHE A O 1
ATOM 1225 N N . SER A 1 160 ? -5.838 -7.121 27.388 1.00 92.25 160 SER A N 1
ATOM 1226 C CA . SER A 1 160 ? -5.501 -5.790 27.906 1.00 92.25 160 SER A CA 1
ATOM 1227 C C . SER A 1 160 ? -6.469 -4.709 27.413 1.00 92.25 160 SER A C 1
ATOM 1229 O O . SER A 1 160 ? -7.081 -4.830 26.351 1.00 92.25 160 SER A O 1
ATOM 1231 N N . ASN A 1 161 ? -6.610 -3.631 28.194 1.00 92.12 161 ASN A N 1
ATOM 1232 C CA . ASN A 1 161 ? -7.576 -2.548 27.946 1.00 92.12 161 ASN A CA 1
ATOM 1233 C C . ASN A 1 161 ? -9.027 -3.049 27.799 1.00 92.12 161 ASN A C 1
ATOM 1235 O O . ASN A 1 161 ? -9.829 -2.437 27.095 1.00 92.12 161 ASN A O 1
ATOM 1239 N N . TYR A 1 162 ? -9.347 -4.182 28.428 1.00 96.00 162 TYR A N 1
ATOM 1240 C CA . TYR A 1 162 ? -10.655 -4.834 28.393 1.00 96.00 162 TYR A CA 1
ATOM 1241 C C . TYR A 1 162 ? -11.157 -5.190 26.983 1.00 96.00 162 TYR A C 1
ATOM 1243 O O . TYR A 1 162 ? -12.361 -5.286 26.771 1.00 96.00 162 TYR A O 1
ATOM 1251 N N . LEU A 1 163 ? -10.276 -5.379 25.992 1.00 95.88 163 LEU A N 1
ATOM 1252 C CA . LEU A 1 163 ? -10.702 -5.766 24.639 1.00 95.88 163 LEU A CA 1
ATOM 1253 C C . LEU A 1 163 ? -11.455 -7.103 24.661 1.00 95.88 163 LEU A C 1
ATOM 1255 O O . LEU A 1 163 ? -11.070 -8.002 25.395 1.00 95.88 163 LEU A O 1
ATOM 1259 N N . LYS A 1 164 ? -12.510 -7.270 23.862 1.00 95.88 164 LYS A N 1
ATOM 1260 C CA . LYS A 1 164 ? -13.326 -8.504 23.865 1.00 95.88 164 LYS A CA 1
ATOM 1261 C C . LYS A 1 164 ? -12.653 -9.713 23.217 1.00 95.88 164 LYS A C 1
ATOM 1263 O O . LYS A 1 164 ? -12.999 -10.844 23.534 1.00 95.88 164 LYS A O 1
ATOM 1268 N N . GLU A 1 165 ? -11.708 -9.461 22.322 1.00 94.25 165 GLU A N 1
ATOM 1269 C CA . GLU A 1 165 ? -10.967 -10.450 21.541 1.00 94.25 165 GLU A CA 1
ATOM 1270 C C . GLU A 1 165 ? -9.540 -9.938 21.313 1.00 94.25 165 GLU A C 1
ATOM 1272 O O . GLU A 1 165 ? -9.283 -8.729 21.362 1.00 94.25 165 GLU A O 1
ATOM 1277 N N . GLU A 1 166 ? -8.612 -10.846 21.016 1.00 91.19 166 GLU A N 1
ATOM 1278 C CA . GLU A 1 166 ? -7.238 -10.480 20.669 1.00 91.19 166 GLU A CA 1
ATOM 1279 C C . GLU A 1 166 ? -7.162 -9.796 19.291 1.00 91.19 166 GLU A C 1
ATOM 1281 O O . GLU A 1 166 ? -7.972 -10.039 18.388 1.00 91.19 166 GLU A O 1
ATOM 1286 N N . LYS A 1 167 ? -6.158 -8.939 19.092 1.00 87.75 167 LYS A N 1
ATOM 1287 C CA . LYS A 1 167 ? -5.820 -8.400 17.766 1.00 87.75 167 LYS A CA 1
ATOM 1288 C C . LYS A 1 167 ? -4.950 -9.427 17.019 1.00 87.75 167 LYS A C 1
ATOM 1290 O O . LYS A 1 167 ? -4.117 -10.053 17.659 1.00 87.75 167 LYS A O 1
ATOM 1295 N N . PRO A 1 168 ? -5.121 -9.623 15.697 1.00 88.50 168 PRO A N 1
ATOM 1296 C CA . PRO A 1 168 ? -5.990 -8.872 14.787 1.00 88.50 168 PRO A CA 1
ATOM 1297 C C . PRO A 1 168 ? -7.454 -9.356 14.737 1.00 88.50 168 PRO A C 1
ATOM 1299 O O . PRO A 1 168 ? -8.275 -8.693 14.100 1.00 88.50 168 PRO A O 1
ATOM 1302 N N . LYS A 1 169 ? -7.808 -10.484 15.377 1.00 89.44 169 LYS A N 1
ATOM 1303 C CA . LYS A 1 169 ? -9.136 -11.129 15.275 1.00 89.44 169 LYS A CA 1
ATOM 1304 C C . LYS A 1 169 ? -10.294 -10.159 15.542 1.00 89.44 169 LYS A C 1
ATOM 1306 O O . LYS A 1 169 ? -11.164 -10.044 14.680 1.00 89.44 169 LYS A O 1
ATOM 1311 N N . LEU A 1 170 ? -10.229 -9.393 16.636 1.00 92.06 170 LEU A N 1
ATOM 1312 C CA . LEU A 1 170 ? -11.213 -8.363 17.007 1.00 92.06 170 LEU A CA 1
ATOM 1313 C C . LEU A 1 170 ? -11.561 -7.412 15.847 1.00 92.06 170 LEU A C 1
ATOM 1315 O O . LEU A 1 170 ? -12.713 -7.036 15.644 1.00 92.06 170 LEU A O 1
ATOM 1319 N N . CYS A 1 171 ? -10.560 -7.010 15.062 1.00 91.69 171 CYS A N 1
ATOM 1320 C CA . CYS A 1 171 ? -10.757 -6.125 13.918 1.00 91.69 171 CYS A CA 1
ATOM 1321 C C . CYS A 1 171 ? -11.438 -6.866 12.754 1.00 91.69 171 CYS A C 1
ATOM 1323 O O . CYS A 1 171 ? -12.306 -6.315 12.071 1.00 91.69 171 CYS A O 1
ATOM 1325 N N . MET A 1 172 ? -11.053 -8.122 12.522 1.00 91.62 172 MET A N 1
ATOM 1326 C CA . MET A 1 172 ? -11.508 -8.935 11.390 1.00 91.62 172 MET A CA 1
ATOM 1327 C C . MET A 1 172 ? -12.958 -9.415 11.509 1.00 91.62 172 MET A C 1
ATOM 1329 O O . MET A 1 172 ? -13.540 -9.791 10.488 1.00 91.62 172 MET A O 1
ATOM 1333 N N . ASP A 1 173 ? -13.557 -9.369 12.699 1.00 91.56 173 ASP A N 1
ATOM 1334 C CA . ASP A 1 173 ? -14.975 -9.697 12.904 1.00 91.56 173 ASP A CA 1
ATOM 1335 C C . ASP A 1 173 ? -15.911 -8.725 12.163 1.00 91.56 173 ASP A C 1
ATOM 1337 O O . ASP A 1 173 ? -16.937 -9.142 11.624 1.00 91.56 173 ASP A O 1
ATOM 1341 N N . CYS A 1 174 ? -15.503 -7.458 12.017 1.00 94.38 174 CYS A N 1
ATOM 1342 C CA . CYS A 1 174 ? -16.200 -6.460 11.196 1.00 94.38 174 CYS A CA 1
ATOM 1343 C C . CYS A 1 174 ? -15.494 -6.179 9.856 1.00 94.38 174 CYS A C 1
ATOM 1345 O O . CYS A 1 174 ? -16.149 -5.985 8.827 1.00 94.38 174 CYS A O 1
ATOM 1347 N N . HIS A 1 175 ? -14.157 -6.152 9.820 1.00 93.44 175 HIS A N 1
ATOM 1348 C CA . HIS A 1 175 ? -13.387 -5.778 8.627 1.00 93.44 175 HIS A CA 1
ATOM 1349 C C . HIS A 1 175 ? -13.200 -6.942 7.637 1.00 93.44 175 HIS A C 1
ATOM 1351 O O . HIS A 1 175 ? -12.083 -7.289 7.254 1.00 93.44 175 HIS A O 1
ATOM 1357 N N . ALA A 1 176 ? -14.308 -7.501 7.141 1.00 94.00 176 ALA A N 1
ATOM 1358 C CA . ALA A 1 176 ? -14.329 -8.676 6.262 1.00 94.00 176 ALA A CA 1
ATOM 1359 C C . ALA A 1 176 ? -13.401 -8.585 5.028 1.00 94.00 176 ALA A C 1
ATOM 1361 O O . ALA A 1 176 ? -12.793 -9.582 4.650 1.00 94.00 176 ALA A O 1
ATOM 1362 N N . LYS A 1 177 ? -13.219 -7.402 4.415 1.00 92.31 177 LYS A N 1
ATOM 1363 C CA . LYS A 1 177 ? -12.248 -7.232 3.311 1.00 92.31 177 LYS A CA 1
ATOM 1364 C C . LYS A 1 177 ? -10.806 -7.476 3.764 1.00 92.31 177 LYS A C 1
ATOM 1366 O O . LYS A 1 177 ? -10.040 -8.090 3.034 1.00 92.31 177 LYS A O 1
ATOM 1371 N N . VAL A 1 178 ? -10.449 -7.006 4.953 1.00 92.44 178 VAL A N 1
ATOM 1372 C CA . VAL A 1 178 ? -9.103 -7.160 5.514 1.00 92.44 178 VAL A CA 1
ATOM 1373 C C . VAL A 1 178 ? -8.884 -8.614 5.962 1.00 92.44 178 VAL A C 1
ATOM 1375 O O . VAL A 1 178 ? -7.822 -9.180 5.726 1.00 92.44 178 VAL A O 1
ATOM 1378 N N . LYS A 1 179 ? -9.940 -9.282 6.449 1.00 92.38 179 LYS A N 1
ATOM 1379 C CA . LYS A 1 179 ? -9.953 -10.735 6.698 1.00 92.38 179 LYS A CA 1
ATOM 1380 C C . LYS A 1 179 ? -9.693 -11.564 5.431 1.00 92.38 179 LYS A C 1
ATOM 1382 O O . LYS A 1 179 ? -9.052 -12.604 5.510 1.00 92.38 179 LYS A O 1
ATOM 1387 N N . LEU A 1 180 ? -10.158 -11.108 4.262 1.00 92.12 180 LEU A N 1
ATOM 1388 C CA . LEU A 1 180 ? -9.824 -11.724 2.969 1.00 92.12 180 LEU A CA 1
ATOM 1389 C C . LEU A 1 180 ? -8.378 -11.425 2.537 1.00 92.12 180 LEU A C 1
ATOM 1391 O O . LEU A 1 180 ? -7.730 -12.293 1.960 1.00 92.12 180 LEU A O 1
ATOM 1395 N N . GLU A 1 181 ? -7.860 -10.227 2.828 1.00 90.69 181 GLU A N 1
ATOM 1396 C CA . GLU A 1 181 ? -6.455 -9.865 2.572 1.00 90.69 181 GLU A CA 1
ATOM 1397 C C . GLU A 1 181 ? -5.483 -10.744 3.382 1.00 90.69 181 GLU A C 1
ATOM 1399 O O . GLU A 1 181 ? -4.458 -11.157 2.845 1.00 90.69 181 GLU A O 1
ATOM 1404 N N . ALA A 1 182 ? -5.853 -11.140 4.605 1.00 88.50 182 ALA A N 1
ATOM 1405 C CA . ALA A 1 182 ? -5.100 -12.092 5.431 1.00 88.50 182 ALA A CA 1
ATOM 1406 C C . ALA A 1 182 ? -4.958 -13.506 4.823 1.00 88.50 182 ALA A C 1
ATOM 1408 O O . ALA A 1 182 ? -4.118 -14.283 5.264 1.00 88.50 182 ALA A O 1
ATOM 1409 N N . GLY A 1 183 ? -5.760 -13.854 3.810 1.00 89.19 183 GLY A N 1
ATOM 1410 C CA . GLY A 1 183 ? -5.652 -15.117 3.072 1.00 89.19 183 GLY A CA 1
ATOM 1411 C C . GLY A 1 183 ? -4.766 -15.056 1.820 1.00 89.19 183 GLY A C 1
ATOM 1412 O O . GLY A 1 183 ? -4.698 -16.038 1.079 1.00 89.19 183 GLY A O 1
ATOM 1413 N N . LEU A 1 184 ? -4.138 -13.912 1.523 1.00 93.38 184 LEU A N 1
ATOM 1414 C CA . LEU A 1 184 ? -3.310 -13.730 0.327 1.00 93.38 184 LEU A CA 1
ATOM 1415 C C . LEU A 1 184 ? -1.886 -14.270 0.526 1.00 93.38 184 LEU A C 1
ATOM 1417 O O . LEU A 1 184 ? -1.356 -14.307 1.632 1.00 93.38 184 LEU A O 1
ATOM 1421 N N . LYS A 1 185 ? -1.242 -14.656 -0.583 1.00 93.81 185 LYS A N 1
ATOM 1422 C CA . LYS A 1 185 ? 0.046 -15.375 -0.591 1.00 93.81 185 LYS A CA 1
ATOM 1423 C C . LYS A 1 185 ? 1.179 -14.662 0.165 1.00 93.81 185 LYS A C 1
ATOM 1425 O O . LYS A 1 185 ? 1.975 -15.325 0.823 1.00 93.81 185 LYS A O 1
ATOM 1430 N N . ASN A 1 186 ? 1.296 -13.344 0.010 1.00 93.81 186 ASN A N 1
ATOM 1431 C CA . ASN A 1 186 ? 2.370 -12.539 0.583 1.00 93.81 186 ASN A CA 1
ATOM 1432 C C . ASN A 1 186 ? 1.765 -11.543 1.587 1.00 93.81 186 ASN A C 1
ATOM 1434 O O . ASN A 1 186 ? 1.264 -10.492 1.178 1.00 93.81 186 ASN A O 1
ATOM 1438 N N . LEU A 1 187 ? 1.839 -11.853 2.884 1.00 92.62 187 LEU A N 1
ATOM 1439 C CA . LEU A 1 187 ? 1.508 -10.923 3.969 1.00 92.62 187 LEU A CA 1
ATOM 1440 C C . LEU A 1 187 ? 2.671 -9.947 4.204 1.00 92.62 187 LEU A C 1
ATOM 1442 O O . LEU A 1 187 ? 3.842 -10.337 4.187 1.00 92.62 187 LEU A O 1
ATOM 1446 N N . HIS A 1 188 ? 2.360 -8.667 4.386 1.00 92.69 188 HIS A N 1
ATOM 1447 C CA . HIS A 1 188 ? 3.323 -7.650 4.795 1.00 92.69 188 HIS A CA 1
ATOM 1448 C C . HIS A 1 188 ? 3.621 -7.852 6.290 1.00 92.69 188 HIS A C 1
ATOM 1450 O O . HIS A 1 188 ? 2.665 -7.926 7.050 1.00 92.69 188 HIS A O 1
ATOM 1456 N N . PRO A 1 189 ? 4.880 -7.955 6.760 1.00 89.88 189 PRO A N 1
ATOM 1457 C CA . PRO A 1 189 ? 5.140 -8.371 8.144 1.00 89.88 189 PRO A CA 1
ATOM 1458 C C . PRO A 1 189 ? 4.418 -7.558 9.242 1.00 89.88 189 PRO A C 1
ATOM 1460 O O . PRO A 1 189 ? 3.881 -8.189 10.145 1.00 89.88 189 PRO A O 1
ATOM 1463 N N . PRO A 1 190 ? 4.275 -6.216 9.152 1.00 88.31 190 PRO A N 1
ATOM 1464 C CA . PRO A 1 190 ? 3.489 -5.436 10.121 1.00 88.31 190 PRO A CA 1
ATOM 1465 C C . PRO A 1 190 ? 1.977 -5.728 10.144 1.00 88.31 190 PRO A C 1
ATOM 1467 O O . PRO A 1 190 ? 1.279 -5.222 11.014 1.00 88.31 190 PRO A O 1
ATOM 1470 N N . PHE A 1 191 ? 1.447 -6.485 9.178 1.00 85.94 191 PHE A N 1
ATOM 1471 C CA . PHE A 1 191 ? 0.038 -6.891 9.127 1.00 85.94 191 PHE A CA 1
ATOM 1472 C C . PHE A 1 191 ? -0.274 -8.097 10.027 1.00 85.94 191 PHE A C 1
ATOM 1474 O O . PHE A 1 191 ? -1.411 -8.245 10.467 1.00 85.94 191 PHE A O 1
ATOM 1481 N N . ASP A 1 192 ? 0.726 -8.945 10.281 1.00 80.00 192 ASP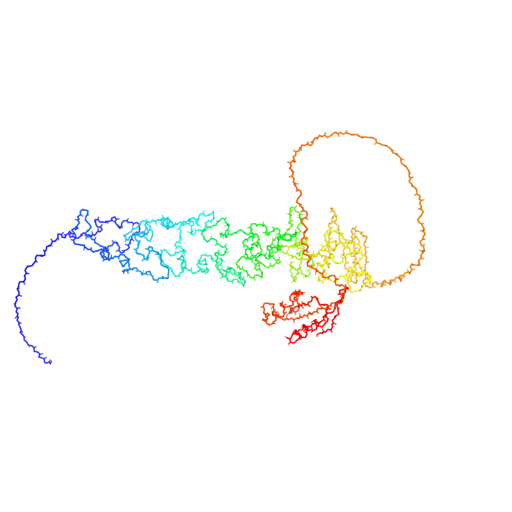 A N 1
ATOM 1482 C CA . ASP A 1 192 ? 0.635 -10.114 11.174 1.00 80.00 192 ASP A CA 1
ATOM 1483 C C . ASP A 1 192 ? 0.943 -9.743 12.644 1.00 80.00 192 ASP A C 1
ATOM 1485 O O . ASP A 1 192 ? 0.878 -10.578 13.540 1.00 80.00 192 ASP A O 1
ATOM 1489 N N . ASP A 1 193 ? 1.281 -8.471 12.879 1.00 84.19 193 ASP A N 1
ATOM 1490 C CA . ASP A 1 193 ? 1.562 -7.849 14.175 1.00 84.19 193 ASP A CA 1
ATOM 1491 C C . ASP A 1 193 ? 0.398 -6.907 14.581 1.00 84.19 193 ASP A C 1
ATOM 1493 O O . ASP A 1 193 ? -0.706 -6.961 14.028 1.00 84.19 193 ASP A O 1
ATOM 1497 N N . ASP A 1 194 ? 0.605 -6.029 15.563 1.00 87.00 194 ASP A N 1
ATOM 1498 C CA . ASP A 1 194 ? -0.424 -5.098 16.023 1.00 87.00 194 ASP A CA 1
ATOM 1499 C C . ASP A 1 194 ? -0.854 -4.093 14.935 1.00 87.00 194 ASP A C 1
ATOM 1501 O O . ASP A 1 194 ? -0.085 -3.245 14.478 1.00 87.00 194 ASP A O 1
ATOM 1505 N N . CYS A 1 195 ? -2.147 -4.096 14.597 1.00 90.31 195 CYS A N 1
ATOM 1506 C CA . CYS A 1 195 ? -2.763 -3.115 13.701 1.00 90.31 195 CYS A CA 1
ATOM 1507 C C . CYS A 1 195 ? -2.515 -1.657 14.149 1.00 90.31 195 CYS A C 1
ATOM 1509 O O . CYS A 1 195 ? -2.502 -0.746 13.314 1.00 90.31 195 CYS A O 1
ATOM 1511 N N . ALA A 1 196 ? -2.303 -1.430 15.453 1.00 89.88 196 ALA A N 1
ATOM 1512 C CA . ALA A 1 196 ? -1.992 -0.124 16.032 1.00 89.88 196 ALA A CA 1
ATOM 1513 C C . ALA A 1 196 ? -0.644 0.462 15.566 1.00 89.88 196 ALA A C 1
ATOM 1515 O O . ALA A 1 196 ? -0.474 1.680 15.602 1.00 89.88 196 ALA A O 1
ATOM 1516 N N . ASN A 1 197 ? 0.269 -0.364 15.038 1.00 90.69 197 ASN A N 1
ATOM 1517 C CA . ASN A 1 197 ? 1.533 0.080 14.434 1.00 90.69 197 ASN A CA 1
ATOM 1518 C C . ASN A 1 197 ? 1.333 0.958 13.184 1.00 90.69 197 ASN A C 1
ATOM 1520 O O . ASN A 1 197 ? 2.264 1.611 12.726 1.00 90.69 197 ASN A O 1
ATOM 1524 N N . CYS A 1 198 ? 0.135 0.957 12.591 1.00 93.69 198 CYS A N 1
ATOM 1525 C CA . CYS A 1 198 ? -0.213 1.806 11.449 1.00 93.69 198 CYS A CA 1
ATOM 1526 C C . CYS A 1 198 ? -1.538 2.556 11.632 1.00 93.69 198 CYS A C 1
ATOM 1528 O O . CYS A 1 198 ? -1.727 3.601 11.000 1.00 93.69 198 CYS A O 1
ATOM 1530 N N . HIS A 1 199 ? -2.450 2.054 12.474 1.00 94.94 199 HIS A N 1
ATOM 1531 C CA . HIS A 1 199 ? -3.791 2.603 12.654 1.00 94.94 199 HIS A CA 1
ATOM 1532 C C . HIS A 1 199 ? -4.058 3.158 14.057 1.00 94.94 199 HIS A C 1
ATOM 1534 O O . HIS A 1 199 ? -3.959 2.455 15.054 1.00 94.94 199 HIS A O 1
ATOM 1540 N N . GLU A 1 200 ? -4.545 4.394 14.127 1.00 95.00 200 GLU A N 1
ATOM 1541 C CA . GLU A 1 200 ? -5.095 4.976 15.346 1.00 95.00 200 GLU A CA 1
ATOM 1542 C C . GLU A 1 200 ? -6.588 4.620 15.467 1.00 95.00 200 GLU A C 1
ATOM 1544 O O . GLU A 1 200 ? -7.465 5.243 14.866 1.00 95.00 200 GLU A O 1
ATOM 1549 N N . THR A 1 201 ? -6.870 3.546 16.205 1.00 92.38 201 THR A N 1
ATOM 1550 C CA . THR A 1 201 ? -8.135 2.784 16.168 1.00 92.38 201 THR A CA 1
ATOM 1551 C C . THR A 1 201 ? -9.389 3.535 16.625 1.00 92.38 201 THR A C 1
ATOM 1553 O O . THR A 1 201 ? -10.495 3.092 16.304 1.00 92.38 201 THR A O 1
ATOM 1556 N N . HIS A 1 202 ? -9.251 4.642 17.361 1.00 95.31 202 HIS A N 1
ATOM 1557 C CA . HIS A 1 202 ? -10.376 5.446 17.857 1.00 95.31 202 HIS A CA 1
ATOM 1558 C C . HIS A 1 202 ? -10.670 6.655 16.970 1.00 95.31 202 HIS A C 1
ATOM 1560 O O . HIS A 1 202 ? -11.801 6.832 16.512 1.00 95.31 202 HIS A O 1
ATOM 1566 N N . SER A 1 203 ? -9.665 7.487 16.705 1.00 96.38 203 SER A N 1
ATOM 1567 C CA . SER A 1 203 ? -9.772 8.621 15.791 1.00 96.38 203 SER A CA 1
ATOM 1568 C C . SER A 1 203 ? -8.393 9.029 15.271 1.00 96.38 203 SER A C 1
ATOM 1570 O O . SER A 1 203 ? -7.386 8.772 15.917 1.00 96.38 203 SER A O 1
ATOM 1572 N N . SER A 1 204 ? -8.339 9.671 14.105 1.00 96.75 204 SER A N 1
ATOM 1573 C CA . SER A 1 204 ? -7.111 10.205 13.506 1.00 96.75 204 SER A CA 1
ATOM 1574 C C . SER A 1 204 ? -7.412 11.464 12.696 1.00 96.75 204 SER A C 1
ATOM 1576 O O . SER A 1 204 ? -8.524 11.657 12.207 1.00 96.75 204 SER A O 1
ATOM 1578 N N . ASP A 1 205 ? -6.408 12.303 12.454 1.00 95.31 205 ASP A N 1
ATOM 1579 C CA . ASP A 1 205 ? -6.510 13.358 11.441 1.00 95.31 205 ASP A CA 1
ATOM 1580 C C . ASP A 1 205 ? -6.236 12.855 10.016 1.00 95.31 205 ASP A C 1
ATOM 1582 O O . ASP A 1 205 ? -6.507 13.564 9.037 1.00 95.31 205 ASP A O 1
ATOM 1586 N N . ASN A 1 206 ? -5.743 11.625 9.863 1.00 94.62 206 ASN A N 1
ATOM 1587 C CA . ASN A 1 206 ? -5.404 11.019 8.581 1.00 94.62 206 ASN A CA 1
ATOM 1588 C C . ASN A 1 206 ? -6.505 10.070 8.092 1.00 94.62 206 ASN A C 1
ATOM 1590 O O . ASN A 1 206 ? -7.161 9.356 8.851 1.00 94.62 206 ASN A O 1
ATOM 1594 N N . LYS A 1 207 ? -6.710 10.043 6.770 1.00 92.81 207 LYS A N 1
ATOM 1595 C CA . LYS A 1 207 ? -7.687 9.143 6.140 1.00 92.81 207 LYS A CA 1
ATOM 1596 C C . LYS A 1 207 ? -7.329 7.689 6.444 1.00 92.81 207 LYS A C 1
ATOM 1598 O O . LYS A 1 207 ? -6.155 7.352 6.485 1.00 92.81 207 LYS A O 1
ATOM 1603 N N . LYS A 1 208 ? -8.356 6.839 6.572 1.00 93.12 208 LYS A N 1
ATOM 1604 C CA . LYS A 1 208 ? -8.220 5.420 6.954 1.00 93.12 208 LYS A CA 1
ATOM 1605 C C . LYS A 1 208 ? -7.607 5.214 8.346 1.00 93.12 208 LYS A C 1
ATOM 1607 O O . LYS A 1 208 ? -7.039 4.161 8.593 1.00 93.12 208 LYS A O 1
ATOM 1612 N N . LEU A 1 209 ? -7.775 6.193 9.240 1.00 95.88 209 LEU A N 1
ATOM 1613 C CA . LEU A 1 209 ? -7.308 6.123 10.623 1.00 95.88 209 LEU A CA 1
ATOM 1614 C C . LEU A 1 209 ? -5.798 5.869 10.732 1.00 95.88 209 LEU A C 1
ATOM 1616 O O . LEU A 1 209 ? -5.378 5.131 11.601 1.00 95.88 209 LEU A O 1
ATOM 1620 N N . LEU A 1 210 ? -4.975 6.409 9.830 1.00 95.44 210 LEU A N 1
ATOM 1621 C CA . LEU A 1 210 ? -3.527 6.160 9.860 1.00 95.44 210 LEU A CA 1
ATOM 1622 C C . LEU A 1 210 ? -2.826 7.019 10.924 1.00 95.44 210 LEU A C 1
ATOM 1624 O O . LEU A 1 210 ? -3.177 8.190 11.090 1.00 95.44 210 LEU A O 1
ATOM 1628 N N . ILE A 1 211 ? -1.803 6.493 11.599 1.00 95.00 211 ILE A N 1
ATOM 1629 C CA . ILE A 1 211 ? -1.019 7.277 12.575 1.00 95.00 211 ILE A CA 1
ATOM 1630 C C . ILE A 1 211 ? -0.289 8.454 11.901 1.00 95.00 211 ILE A C 1
ATOM 1632 O O . ILE A 1 211 ? -0.274 9.572 12.416 1.00 95.00 211 ILE A O 1
ATOM 1636 N N . SER A 1 212 ? 0.206 8.255 10.677 1.00 94.12 212 SER A N 1
ATOM 1637 C CA . SER A 1 212 ? 0.879 9.279 9.874 1.00 94.12 212 SER A CA 1
ATOM 1638 C C . SER A 1 212 ? 0.460 9.199 8.393 1.00 94.12 212 SER A C 1
ATOM 1640 O O . SER A 1 212 ? -0.320 8.337 7.977 1.00 94.12 212 SER A O 1
ATOM 1642 N N . LYS A 1 213 ? 0.895 10.162 7.568 1.00 93.38 213 LYS A N 1
ATOM 1643 C CA . LYS A 1 213 ? 0.556 10.204 6.131 1.00 93.38 213 LYS A CA 1
ATOM 1644 C C . LYS A 1 213 ? 1.603 9.458 5.316 1.00 93.38 213 LYS A C 1
ATOM 1646 O O . LYS A 1 213 ? 2.794 9.567 5.586 1.00 93.38 213 LYS A O 1
ATOM 1651 N N . MET A 1 214 ? 1.173 8.798 4.243 1.00 91.38 214 MET A N 1
ATOM 1652 C CA . MET A 1 214 ? 2.097 8.315 3.215 1.00 91.38 214 MET A CA 1
ATOM 1653 C C . MET A 1 214 ? 2.763 9.491 2.466 1.00 91.38 214 MET A C 1
ATOM 1655 O O . MET A 1 214 ? 2.132 10.540 2.313 1.00 91.38 214 MET A O 1
ATOM 1659 N N . PRO A 1 215 ? 4.013 9.328 1.992 1.00 92.81 215 PRO A N 1
ATOM 1660 C CA . PRO A 1 215 ? 4.855 8.136 2.148 1.00 92.81 215 PRO A CA 1
ATOM 1661 C C . PRO A 1 215 ? 5.523 8.002 3.532 1.00 92.81 215 PRO A C 1
ATOM 1663 O O . PRO A 1 215 ? 6.050 6.935 3.820 1.00 92.81 215 PRO A O 1
ATOM 1666 N N . GLY A 1 216 ? 5.447 9.026 4.395 1.00 92.94 216 GLY A N 1
ATOM 1667 C CA . GLY A 1 216 ? 6.078 9.064 5.724 1.00 92.94 216 GLY A CA 1
ATOM 1668 C C . GLY A 1 216 ? 5.832 7.819 6.581 1.00 92.94 216 GLY A C 1
ATOM 1669 O O . GLY A 1 216 ? 6.800 7.226 7.035 1.00 92.94 216 GLY A O 1
ATOM 1670 N N . LEU A 1 217 ? 4.580 7.354 6.676 1.00 93.75 217 LEU A N 1
ATOM 1671 C CA . LEU A 1 217 ? 4.221 6.112 7.385 1.00 93.75 217 LEU A CA 1
ATOM 1672 C C . LEU A 1 217 ? 5.057 4.901 6.957 1.00 93.75 217 LEU A C 1
ATOM 1674 O O . LEU A 1 217 ? 5.476 4.093 7.772 1.00 93.75 217 LEU A O 1
ATOM 1678 N N . CYS A 1 218 ? 5.311 4.763 5.656 1.00 93.88 218 CYS A N 1
ATOM 1679 C CA . CYS A 1 218 ? 6.098 3.654 5.131 1.00 93.88 218 CYS A CA 1
ATOM 1680 C C . CYS A 1 218 ? 7.587 3.822 5.462 1.00 93.88 218 CYS A C 1
ATOM 1682 O O . CYS A 1 218 ? 8.297 2.836 5.631 1.00 93.88 218 CYS A O 1
ATOM 1684 N N . PHE A 1 219 ? 8.069 5.063 5.539 1.00 94.44 219 PHE A N 1
ATOM 1685 C CA . PHE A 1 219 ? 9.466 5.384 5.826 1.00 94.44 219 PHE A CA 1
ATOM 1686 C C . PHE A 1 219 ? 9.854 5.168 7.294 1.00 94.44 219 PHE A C 1
ATOM 1688 O O . PHE A 1 219 ? 11.036 5.000 7.568 1.00 94.44 219 PHE A O 1
ATOM 1695 N N . GLU A 1 220 ? 8.884 5.043 8.205 1.00 93.19 220 GLU A N 1
ATOM 1696 C CA . GLU A 1 220 ? 9.110 4.601 9.592 1.00 93.19 220 GLU A CA 1
ATOM 1697 C C . GLU A 1 220 ? 9.770 3.201 9.662 1.00 93.19 220 GLU A C 1
ATOM 1699 O O . GLU A 1 220 ? 10.428 2.880 10.648 1.00 93.19 220 GLU A O 1
ATOM 1704 N N . CYS A 1 221 ? 9.661 2.383 8.600 1.00 94.38 221 CYS A N 1
ATOM 1705 C CA . CYS A 1 221 ? 10.351 1.087 8.456 1.00 94.38 221 CYS A CA 1
ATOM 1706 C C . CYS A 1 221 ? 11.106 0.892 7.120 1.00 94.38 221 CYS A C 1
ATOM 1708 O O . CYS A 1 221 ? 11.781 -0.121 6.937 1.00 94.38 221 CYS A O 1
ATOM 1710 N N . HIS A 1 222 ? 10.984 1.814 6.159 1.00 94.50 222 HIS A N 1
ATOM 1711 C CA . HIS A 1 222 ? 11.626 1.744 4.836 1.00 94.50 222 HIS A CA 1
ATOM 1712 C C . HIS A 1 222 ? 12.554 2.942 4.584 1.00 94.50 222 HIS A C 1
ATOM 1714 O O . HIS A 1 222 ? 12.472 3.619 3.552 1.00 94.50 222 HIS A O 1
ATOM 1720 N N . ASP A 1 223 ? 13.455 3.180 5.531 1.00 95.56 223 ASP A N 1
ATOM 1721 C CA . ASP A 1 223 ? 14.468 4.238 5.518 1.00 95.56 223 ASP A CA 1
ATOM 1722 C C . ASP A 1 223 ? 15.415 4.152 4.304 1.00 95.56 223 ASP A C 1
ATOM 1724 O O . ASP A 1 223 ? 15.707 5.173 3.683 1.00 95.56 223 ASP A O 1
ATOM 1728 N N . GLU A 1 224 ? 15.821 2.954 3.869 1.00 95.25 224 GLU A N 1
ATOM 1729 C CA . GLU A 1 224 ? 16.622 2.773 2.646 1.00 95.25 224 GLU A CA 1
ATOM 1730 C C . GLU A 1 224 ? 15.908 3.316 1.392 1.00 95.25 224 GLU A C 1
ATOM 1732 O O . GLU A 1 224 ? 16.534 3.897 0.496 1.00 95.25 224 GLU A O 1
ATOM 1737 N N . ILE A 1 225 ? 14.582 3.147 1.317 1.00 94.06 225 ILE A N 1
ATOM 1738 C CA . ILE A 1 225 ? 13.764 3.641 0.202 1.00 94.06 225 ILE A CA 1
ATOM 1739 C C . ILE A 1 225 ? 13.582 5.156 0.310 1.00 94.06 225 ILE A C 1
ATOM 1741 O O . ILE A 1 225 ? 13.705 5.840 -0.710 1.00 94.06 225 ILE A O 1
ATOM 1745 N N . GLN A 1 226 ? 13.365 5.683 1.520 1.00 95.31 226 GLN A N 1
ATOM 1746 C CA . GLN A 1 226 ? 13.362 7.125 1.781 1.00 95.31 226 GLN A CA 1
ATOM 1747 C C . GLN A 1 226 ? 14.679 7.758 1.317 1.00 95.31 226 GLN A C 1
ATOM 1749 O O . GLN A 1 226 ? 14.674 8.629 0.447 1.00 95.31 226 GLN A O 1
ATOM 1754 N N . ALA A 1 227 ? 15.810 7.260 1.819 1.00 95.62 227 ALA A N 1
ATOM 1755 C CA . ALA A 1 227 ? 17.138 7.752 1.489 1.00 95.62 227 ALA A CA 1
ATOM 1756 C C . ALA A 1 227 ? 17.412 7.670 -0.019 1.00 95.62 227 ALA A C 1
ATOM 1758 O O . ALA A 1 227 ? 17.983 8.599 -0.593 1.00 95.62 227 ALA A O 1
ATOM 1759 N N . LYS A 1 228 ? 16.972 6.605 -0.702 1.00 93.38 228 LYS A N 1
ATOM 1760 C CA . LYS A 1 228 ? 17.096 6.514 -2.162 1.00 93.38 228 LYS A CA 1
ATOM 1761 C C . LYS A 1 228 ? 16.268 7.575 -2.889 1.00 93.38 228 LYS A C 1
ATOM 1763 O O . LYS A 1 228 ? 16.755 8.132 -3.873 1.00 93.38 228 LYS A O 1
ATOM 1768 N N . ILE A 1 229 ? 15.042 7.844 -2.445 1.00 94.94 229 ILE A N 1
ATOM 1769 C CA . ILE A 1 229 ? 14.165 8.866 -3.033 1.00 94.94 229 ILE A CA 1
ATOM 1770 C C . ILE A 1 229 ? 14.752 10.266 -2.815 1.00 94.94 229 ILE A C 1
ATOM 1772 O O . ILE A 1 229 ? 14.856 11.032 -3.771 1.00 94.94 229 ILE A O 1
ATOM 1776 N N . GLU A 1 230 ? 15.191 10.577 -1.597 1.00 94.69 230 GLU A N 1
ATOM 1777 C CA . GLU A 1 230 ? 15.745 11.885 -1.223 1.00 94.69 230 GLU A CA 1
ATOM 1778 C C . GLU A 1 230 ? 17.083 12.196 -1.913 1.00 94.69 230 GLU A C 1
ATOM 1780 O O . GLU A 1 230 ? 17.329 13.340 -2.291 1.00 94.69 230 GLU A O 1
ATOM 1785 N N . ASN A 1 231 ? 17.932 11.184 -2.129 1.00 95.38 231 ASN A N 1
ATOM 1786 C CA . ASN A 1 231 ? 19.244 11.346 -2.766 1.00 95.38 231 ASN A CA 1
ATOM 1787 C C . ASN A 1 231 ? 19.233 11.179 -4.302 1.00 95.38 231 ASN A C 1
ATOM 1789 O O . ASN A 1 231 ? 20.299 11.215 -4.921 1.00 95.38 231 ASN A O 1
ATOM 1793 N N . SER A 1 232 ? 18.069 10.984 -4.935 1.00 95.62 232 SER A N 1
ATOM 1794 C CA . SER A 1 232 ? 17.955 10.781 -6.389 1.00 95.62 232 SER A CA 1
ATOM 1795 C C . SER A 1 232 ? 17.518 12.039 -7.141 1.00 95.62 232 SER A C 1
ATOM 1797 O O . SER A 1 232 ? 16.564 12.713 -6.758 1.00 95.62 232 SER A O 1
ATOM 1799 N N . SER A 1 233 ? 18.142 12.313 -8.290 1.00 93.44 233 SER A N 1
ATOM 1800 C CA . SER A 1 233 ? 17.786 13.470 -9.134 1.00 93.44 233 SER A CA 1
ATOM 1801 C C . SER A 1 233 ? 16.416 13.349 -9.829 1.00 93.44 233 SER A C 1
ATOM 1803 O O . SER A 1 233 ? 15.802 14.363 -10.178 1.00 93.44 233 SER A O 1
ATOM 1805 N N . VAL A 1 234 ? 15.914 12.125 -10.039 1.00 92.44 234 VAL A N 1
ATOM 1806 C CA . VAL A 1 234 ? 14.622 11.842 -10.678 1.00 92.44 234 VAL A CA 1
ATOM 1807 C C . VAL A 1 234 ? 13.800 10.895 -9.808 1.00 92.44 234 VAL A C 1
ATOM 1809 O O . VAL A 1 234 ? 14.027 9.690 -9.794 1.00 92.44 234 VAL A O 1
ATOM 1812 N N . VAL A 1 235 ? 12.779 11.435 -9.144 1.00 93.88 235 VAL A N 1
ATOM 1813 C CA . VAL A 1 235 ? 11.777 10.666 -8.384 1.00 93.88 235 VAL A CA 1
ATOM 1814 C C . VAL A 1 235 ? 10.533 10.412 -9.240 1.00 93.88 235 VAL A C 1
ATOM 1816 O O . VAL A 1 235 ? 10.128 11.260 -10.049 1.00 93.88 235 VAL A O 1
ATOM 1819 N N . HIS A 1 236 ? 9.905 9.249 -9.077 1.00 94.19 236 HIS A N 1
ATOM 1820 C CA . HIS A 1 236 ? 8.627 8.943 -9.705 1.00 94.19 236 HIS A CA 1
ATOM 1821 C C . HIS A 1 236 ? 7.498 9.699 -8.993 1.00 94.19 236 HIS A C 1
ATOM 1823 O O . HIS A 1 236 ? 7.122 9.384 -7.868 1.00 94.19 236 HIS A O 1
ATOM 1829 N N . GLY A 1 237 ? 6.939 10.710 -9.665 1.00 90.94 237 GLY A N 1
ATOM 1830 C CA . GLY A 1 237 ? 6.018 11.672 -9.046 1.00 90.94 237 GLY A CA 1
ATOM 1831 C C . GLY A 1 237 ? 4.750 11.092 -8.405 1.00 90.94 237 GLY A C 1
ATOM 1832 O O . GLY A 1 237 ? 4.154 11.776 -7.581 1.00 90.94 237 GLY A O 1
ATOM 1833 N N . ILE A 1 238 ? 4.357 9.854 -8.731 1.00 91.50 238 ILE A N 1
ATOM 1834 C CA . ILE A 1 238 ? 3.205 9.175 -8.115 1.00 91.50 238 ILE A CA 1
ATOM 1835 C C . ILE A 1 238 ? 3.423 8.865 -6.620 1.00 91.50 238 ILE A C 1
ATOM 1837 O O . ILE A 1 238 ? 2.462 8.821 -5.859 1.00 91.50 238 ILE A O 1
ATOM 1841 N N . ILE A 1 239 ? 4.679 8.727 -6.169 1.00 92.56 239 ILE A N 1
ATOM 1842 C CA . ILE A 1 239 ? 5.010 8.492 -4.748 1.00 92.56 239 ILE A CA 1
ATOM 1843 C C . ILE A 1 239 ? 4.650 9.702 -3.872 1.00 92.56 239 ILE A C 1
ATOM 1845 O O . ILE A 1 239 ? 4.363 9.548 -2.688 1.00 92.56 239 ILE A O 1
ATOM 1849 N N . ASN A 1 240 ? 4.623 10.899 -4.458 1.00 88.62 240 ASN A N 1
ATOM 1850 C CA . ASN A 1 240 ? 4.375 12.150 -3.743 1.00 88.62 240 ASN A CA 1
ATOM 1851 C C . ASN A 1 240 ? 2.892 12.567 -3.753 1.00 88.62 240 ASN A C 1
ATOM 1853 O O . ASN A 1 240 ? 2.575 13.689 -3.355 1.00 88.62 240 ASN A O 1
ATOM 1857 N N . ASP A 1 241 ? 1.984 11.714 -4.242 1.00 89.88 241 ASP A N 1
ATOM 1858 C CA . ASP A 1 241 ? 0.544 11.967 -4.157 1.00 89.88 241 ASP A CA 1
ATOM 1859 C C . ASP A 1 241 ? -0.061 11.484 -2.819 1.00 89.88 241 ASP A C 1
ATOM 1861 O O . ASP A 1 241 ? 0.615 10.915 -1.967 1.00 89.88 241 ASP A O 1
ATOM 1865 N N . ALA A 1 242 ? -1.361 11.720 -2.614 1.00 88.06 242 ALA A N 1
ATOM 1866 C CA . ALA A 1 242 ? -2.043 11.409 -1.353 1.00 88.06 242 ALA A CA 1
ATOM 1867 C C . ALA A 1 242 ? -2.195 9.903 -1.030 1.00 88.06 242 ALA A C 1
ATOM 1869 O O . ALA A 1 242 ? -2.575 9.565 0.093 1.00 88.06 242 ALA A O 1
ATOM 1870 N N . LYS A 1 243 ? -1.964 9.010 -1.997 1.00 90.75 243 LYS A N 1
ATOM 1871 C CA . LYS A 1 243 ? -1.864 7.554 -1.811 1.00 90.75 243 LYS A CA 1
ATOM 1872 C C . LYS A 1 243 ? -0.404 7.091 -1.763 1.00 90.75 243 LYS A C 1
ATOM 1874 O O . LYS A 1 243 ? -0.131 6.068 -1.146 1.00 90.75 243 LYS A O 1
ATOM 1879 N N . GLY A 1 244 ? 0.513 7.819 -2.398 1.00 93.69 244 GLY A N 1
ATOM 1880 C CA . GLY A 1 244 ? 1.951 7.563 -2.395 1.00 93.69 244 GLY A CA 1
ATOM 1881 C C . GLY A 1 244 ? 2.304 6.117 -2.743 1.00 93.69 244 GLY A C 1
ATOM 1882 O O . GLY A 1 244 ? 1.978 5.632 -3.829 1.00 93.69 244 GLY A O 1
ATOM 1883 N N . CYS A 1 245 ? 2.941 5.413 -1.805 1.00 95.06 245 CYS A N 1
ATOM 1884 C CA . CYS A 1 245 ? 3.307 3.997 -1.920 1.00 95.06 245 CYS A CA 1
ATOM 1885 C C . CYS A 1 245 ? 2.104 3.098 -2.271 1.00 95.06 245 CYS A C 1
ATOM 1887 O O . CYS A 1 245 ? 2.230 2.186 -3.094 1.00 95.06 245 CYS A O 1
ATOM 1889 N N . ALA A 1 246 ? 0.917 3.401 -1.728 1.00 95.44 246 ALA A N 1
ATOM 1890 C CA . ALA A 1 246 ? -0.309 2.627 -1.929 1.00 95.44 246 ALA A CA 1
ATOM 1891 C C . ALA A 1 246 ? -0.988 2.824 -3.301 1.00 95.44 246 ALA A C 1
ATOM 1893 O O . ALA A 1 246 ? -2.100 2.342 -3.525 1.00 95.44 246 ALA A O 1
ATOM 1894 N N . ASN A 1 247 ? -0.343 3.526 -4.239 1.00 95.44 247 ASN A N 1
ATOM 1895 C CA . ASN A 1 247 ? -0.699 3.445 -5.659 1.00 95.44 247 ASN A CA 1
ATOM 1896 C C . ASN A 1 247 ? -0.191 2.161 -6.322 1.00 95.44 247 ASN A C 1
ATOM 1898 O O . ASN A 1 247 ? -0.788 1.713 -7.297 1.00 95.44 247 ASN A O 1
ATOM 1902 N N . CYS A 1 248 ? 0.903 1.593 -5.807 1.00 96.31 248 CYS A N 1
ATOM 1903 C CA . CYS A 1 248 ? 1.568 0.431 -6.391 1.00 96.31 248 CYS A CA 1
ATOM 1904 C C . CYS A 1 248 ? 1.593 -0.766 -5.440 1.00 96.31 248 CYS A C 1
ATOM 1906 O O . CYS A 1 248 ? 1.454 -1.893 -5.906 1.00 96.31 248 CYS A O 1
ATOM 1908 N N . HIS A 1 249 ? 1.740 -0.530 -4.134 1.00 96.25 249 HIS A N 1
ATOM 1909 C CA . HIS A 1 249 ? 1.894 -1.565 -3.114 1.00 96.25 249 HIS A CA 1
ATOM 1910 C C . HIS A 1 249 ? 0.646 -1.685 -2.231 1.00 96.25 249 HIS A C 1
ATOM 1912 O O . HIS A 1 249 ? 0.021 -0.691 -1.870 1.00 96.25 249 HIS A O 1
ATOM 1918 N N . SER A 1 250 ? 0.297 -2.903 -1.839 1.00 95.50 250 SER A N 1
ATOM 1919 C CA . SER A 1 250 ? -0.642 -3.164 -0.754 1.00 95.50 250 SER A CA 1
ATOM 1920 C C . SER A 1 250 ? 0.081 -2.997 0.588 1.00 95.50 250 SER A C 1
ATOM 1922 O O . SER A 1 250 ? 1.122 -3.627 0.771 1.00 95.50 250 SER A O 1
ATOM 1924 N N . PRO A 1 251 ? -0.437 -2.196 1.537 1.00 94.31 251 PRO A N 1
ATOM 1925 C CA . PRO A 1 251 ? 0.165 -2.055 2.865 1.00 94.31 251 PRO A CA 1
ATOM 1926 C C . PRO A 1 251 ? -0.084 -3.271 3.776 1.00 94.31 251 PRO A C 1
ATOM 1928 O O . PRO A 1 251 ? 0.523 -3.357 4.839 1.00 94.31 251 PRO A O 1
ATOM 1931 N N . HIS A 1 252 ? -0.976 -4.188 3.380 1.00 94.06 252 HIS A N 1
ATOM 1932 C CA . HIS A 1 252 ? -1.376 -5.361 4.164 1.00 94.06 252 HIS A CA 1
ATOM 1933 C C . HIS A 1 252 ? -0.870 -6.668 3.555 1.00 94.06 252 HIS A C 1
ATOM 1935 O O . HIS A 1 252 ? -0.129 -7.410 4.184 1.00 94.06 252 HIS A O 1
ATOM 1941 N N . ALA A 1 253 ? -1.296 -6.975 2.329 1.00 94.06 253 ALA A N 1
ATOM 1942 C CA . ALA A 1 253 ? -1.032 -8.260 1.696 1.00 94.06 253 ALA A CA 1
ATOM 1943 C C . ALA A 1 253 ? -1.302 -8.229 0.187 1.00 94.06 253 ALA A C 1
ATOM 1945 O O . ALA A 1 253 ? -2.117 -7.437 -0.295 1.00 94.06 253 ALA A O 1
ATOM 1946 N N . SER A 1 254 ? -0.647 -9.113 -0.565 1.00 95.69 254 SER A N 1
ATOM 1947 C CA . SER A 1 254 ? -0.903 -9.310 -1.997 1.00 95.69 254 SER A CA 1
ATOM 1948 C C . SER A 1 254 ? -0.589 -10.737 -2.451 1.00 95.69 254 SER A C 1
ATOM 1950 O O . SER A 1 254 ? 0.155 -11.464 -1.801 1.00 95.69 254 SER A O 1
ATOM 1952 N N . ASN A 1 255 ? -1.103 -11.131 -3.617 1.00 95.44 255 ASN A N 1
ATOM 1953 C CA . ASN A 1 255 ? -0.647 -12.333 -4.321 1.00 95.44 255 ASN A CA 1
ATOM 1954 C C . ASN A 1 255 ? 0.633 -12.105 -5.144 1.00 95.44 255 ASN A C 1
ATOM 1956 O O . ASN A 1 255 ? 1.277 -13.072 -5.557 1.00 95.44 255 ASN A O 1
ATOM 1960 N N . PHE A 1 256 ? 1.004 -10.844 -5.375 1.00 95.38 256 PHE A N 1
ATOM 1961 C CA . PHE A 1 256 ? 2.163 -10.454 -6.174 1.00 95.38 256 PHE A CA 1
ATOM 1962 C C . PHE A 1 256 ? 3.365 -10.130 -5.285 1.00 95.38 256 PHE A C 1
ATOM 1964 O O . PHE A 1 256 ? 3.229 -9.680 -4.141 1.00 95.38 256 PHE A O 1
ATOM 1971 N N . ASP A 1 257 ? 4.563 -10.388 -5.806 1.00 91.50 257 ASP A N 1
ATOM 1972 C CA . ASP A 1 257 ? 5.810 -10.125 -5.092 1.00 91.50 257 ASP A CA 1
ATOM 1973 C C . ASP A 1 257 ? 5.985 -8.616 -4.847 1.00 91.50 257 ASP A C 1
ATOM 1975 O O . ASP A 1 257 ? 5.398 -7.779 -5.533 1.00 91.50 257 ASP A O 1
ATOM 1979 N N . LYS A 1 258 ? 6.757 -8.255 -3.811 1.00 92.75 258 LYS A N 1
ATOM 1980 C CA . LYS A 1 258 ? 6.907 -6.860 -3.337 1.00 92.75 258 LYS A CA 1
ATOM 1981 C C . LYS A 1 258 ? 5.570 -6.168 -3.021 1.00 92.75 258 LYS A C 1
ATOM 1983 O O . LYS A 1 258 ? 5.481 -4.946 -3.067 1.00 92.75 258 LYS A O 1
ATOM 1988 N N . PHE A 1 259 ? 4.542 -6.951 -2.695 1.00 95.62 259 PHE A N 1
ATOM 1989 C CA . PHE A 1 259 ? 3.192 -6.494 -2.372 1.00 95.62 259 PHE A CA 1
ATOM 1990 C C . PHE A 1 259 ? 2.509 -5.687 -3.483 1.00 95.62 259 PHE A C 1
ATOM 1992 O O . PHE A 1 259 ? 1.603 -4.916 -3.187 1.00 95.62 259 PHE A O 1
ATOM 1999 N N . LEU A 1 260 ? 2.909 -5.836 -4.753 1.00 96.50 260 LEU A N 1
ATOM 2000 C CA . LEU A 1 260 ? 2.286 -5.087 -5.849 1.00 96.50 260 LEU A CA 1
ATOM 2001 C C . LEU A 1 260 ? 0.768 -5.334 -5.904 1.00 96.50 260 LEU A C 1
ATOM 2003 O O . LEU A 1 260 ? 0.308 -6.444 -5.653 1.00 96.50 260 LEU A O 1
ATOM 2007 N N . LEU A 1 261 ? -0.030 -4.314 -6.226 1.00 95.81 261 LEU A N 1
ATOM 2008 C CA . LEU A 1 261 ? -1.496 -4.445 -6.282 1.00 95.81 261 LEU A CA 1
ATOM 2009 C C . LEU A 1 261 ? -1.976 -5.356 -7.426 1.00 95.81 261 LEU A C 1
ATOM 2011 O O . LEU A 1 261 ? -3.087 -5.879 -7.365 1.00 95.81 261 LEU A O 1
ATOM 2015 N N . ARG A 1 262 ? -1.154 -5.514 -8.470 1.00 95.62 262 ARG A N 1
ATOM 2016 C CA . ARG A 1 262 ? -1.371 -6.349 -9.662 1.00 95.62 262 ARG A CA 1
ATOM 2017 C C . ARG A 1 262 ? -0.032 -6.900 -10.157 1.00 95.62 262 ARG A C 1
ATOM 2019 O O . ARG A 1 262 ? 1.014 -6.579 -9.593 1.00 95.62 262 ARG A O 1
ATOM 2026 N N . GLU A 1 263 ? -0.070 -7.690 -11.225 1.00 95.06 263 GLU A N 1
ATOM 2027 C CA . GLU A 1 263 ? 1.121 -8.031 -12.006 1.00 95.06 263 GLU A CA 1
ATOM 2028 C C . GLU A 1 263 ? 1.824 -6.739 -12.482 1.00 95.06 263 GLU A C 1
ATOM 2030 O O . GLU A 1 263 ? 1.169 -5.724 -12.728 1.00 95.06 263 GLU A O 1
ATOM 2035 N N . GLU A 1 264 ? 3.159 -6.743 -12.547 1.00 93.81 264 GLU A N 1
ATOM 2036 C CA . GLU A 1 264 ? 3.982 -5.543 -12.755 1.00 93.81 264 GLU A CA 1
ATOM 2037 C C . GLU A 1 264 ? 3.612 -4.780 -14.034 1.00 93.81 264 GLU A C 1
ATOM 2039 O O . GLU A 1 264 ? 3.388 -3.564 -14.003 1.00 93.81 264 GLU A O 1
ATOM 2044 N N . LYS A 1 265 ? 3.528 -5.488 -15.163 1.00 92.81 265 LYS A N 1
ATOM 2045 C CA . LYS A 1 265 ? 3.239 -4.892 -16.468 1.00 92.81 265 LYS A CA 1
ATOM 2046 C C . LYS A 1 265 ? 1.808 -4.368 -16.518 1.00 92.81 265 LYS A C 1
ATOM 2048 O O . LYS A 1 265 ? 1.598 -3.259 -17.012 1.00 92.81 265 LYS A O 1
ATOM 2053 N N . GLU A 1 266 ? 0.832 -5.097 -15.980 1.00 94.56 266 GLU A N 1
ATOM 2054 C CA . GLU A 1 266 ? -0.540 -4.594 -15.836 1.00 94.56 266 GLU A CA 1
ATOM 2055 C C . GLU A 1 266 ? -0.584 -3.309 -14.990 1.00 94.56 266 GLU A C 1
ATOM 2057 O O . GLU A 1 266 ? -1.111 -2.292 -15.451 1.00 94.56 266 GLU A O 1
ATOM 2062 N N . LEU A 1 267 ? 0.034 -3.326 -13.804 1.00 96.19 267 LEU A N 1
ATOM 2063 C CA . LEU A 1 267 ? 0.073 -2.206 -12.860 1.00 96.19 267 LEU A CA 1
ATOM 2064 C C . LEU A 1 267 ? 0.654 -0.935 -13.495 1.00 96.19 267 LEU A C 1
ATOM 2066 O O . LEU A 1 267 ? 0.051 0.139 -13.419 1.00 96.19 267 LEU A O 1
ATOM 2070 N N . CYS A 1 268 ? 1.800 -1.041 -14.172 1.00 95.50 268 CYS A N 1
ATOM 2071 C CA . CYS A 1 268 ? 2.394 0.094 -14.877 1.00 95.50 268 CYS A CA 1
ATOM 2072 C C . CYS A 1 268 ? 1.468 0.623 -15.987 1.00 95.50 268 CYS A C 1
ATOM 2074 O O . CYS A 1 268 ? 1.321 1.839 -16.174 1.00 95.50 268 CYS A O 1
ATOM 2076 N N . LEU A 1 269 ? 0.817 -0.271 -16.733 1.00 95.25 269 LEU A N 1
ATOM 2077 C CA . LEU A 1 269 ? -0.033 0.095 -17.865 1.00 95.25 269 LEU A CA 1
ATOM 2078 C C . LEU A 1 269 ? -1.430 0.603 -17.463 1.00 95.25 269 LEU A C 1
ATOM 2080 O O . LEU A 1 269 ? -2.131 1.117 -18.336 1.00 95.25 269 LEU A O 1
ATOM 2084 N N . GLU A 1 270 ? -1.821 0.588 -16.186 1.00 95.12 270 GLU A N 1
ATOM 2085 C CA . GLU A 1 270 ? -3.026 1.295 -15.709 1.00 95.12 270 GLU A CA 1
ATOM 2086 C C . GLU A 1 270 ? -2.930 2.816 -15.907 1.00 95.12 270 GLU A C 1
ATOM 2088 O O . GLU A 1 270 ? -3.906 3.476 -16.275 1.00 95.12 270 GLU A O 1
ATOM 2093 N N . CYS A 1 271 ? -1.730 3.369 -15.717 1.00 94.75 271 CYS A N 1
ATOM 2094 C CA . CYS A 1 271 ? -1.441 4.792 -15.893 1.00 94.75 271 CYS A CA 1
ATOM 2095 C C . CYS A 1 271 ? -0.733 5.075 -17.225 1.00 94.75 271 CYS A C 1
ATOM 2097 O O . CYS A 1 271 ? -1.090 6.026 -17.926 1.00 94.75 271 CYS A O 1
ATOM 2099 N N . HIS A 1 272 ? 0.222 4.230 -17.629 1.00 94.75 272 HIS A N 1
ATOM 2100 C CA . HIS A 1 272 ? 1.011 4.407 -18.858 1.00 94.75 272 HIS A CA 1
ATOM 2101 C C . HIS A 1 272 ? 0.283 3.948 -20.147 1.00 94.75 272 HIS A C 1
ATOM 2103 O O . HIS A 1 272 ? 0.904 3.745 -21.196 1.00 94.75 272 HIS A O 1
ATOM 2109 N N . ASN A 1 273 ? -1.053 3.846 -20.105 1.00 95.44 273 ASN A N 1
ATOM 2110 C CA . ASN A 1 273 ? -1.939 3.613 -21.257 1.00 95.44 273 ASN A CA 1
ATOM 2111 C C . ASN A 1 273 ? -2.381 4.867 -22.019 1.00 95.44 273 ASN A C 1
ATOM 2113 O O . ASN A 1 273 ? -3.172 4.773 -22.963 1.00 95.44 273 ASN A O 1
ATOM 2117 N N . LYS A 1 274 ? -1.870 6.036 -21.637 1.00 95.50 274 LYS A N 1
ATOM 2118 C CA . LYS A 1 274 ? -2.143 7.323 -22.277 1.00 95.50 274 LYS A CA 1
ATOM 2119 C C . LYS A 1 274 ? -0.908 8.210 -22.225 1.00 95.50 274 LYS A C 1
ATOM 2121 O O . LYS A 1 274 ? 0.032 7.948 -21.484 1.00 95.50 274 LYS A O 1
ATOM 2126 N N . THR A 1 275 ? -0.905 9.265 -23.032 1.00 94.94 275 THR A N 1
ATOM 2127 C CA . THR A 1 275 ? 0.142 10.286 -22.959 1.00 94.94 275 THR A CA 1
ATOM 2128 C C . THR A 1 275 ? -0.063 11.106 -21.688 1.00 94.94 275 THR A C 1
ATOM 2130 O O . THR A 1 275 ? -1.092 11.767 -21.549 1.00 94.94 275 THR A O 1
ATOM 2133 N N . ILE A 1 276 ? 0.906 11.082 -20.774 1.00 92.94 276 ILE A N 1
ATOM 2134 C CA . ILE A 1 276 ? 0.866 11.833 -19.514 1.00 92.94 276 ILE A CA 1
ATOM 2135 C C . ILE A 1 276 ? 1.679 13.115 -19.700 1.00 92.94 276 ILE A C 1
ATOM 2137 O O . ILE A 1 276 ? 2.866 13.065 -20.023 1.00 92.94 276 ILE A O 1
ATOM 2141 N N . LYS A 1 277 ? 1.056 14.275 -19.487 1.00 91.81 277 LYS A N 1
ATOM 2142 C CA . LYS A 1 277 ? 1.753 15.567 -19.440 1.00 91.81 277 LYS A CA 1
ATOM 2143 C C . LYS A 1 277 ? 2.016 15.932 -17.982 1.00 91.81 277 LYS A C 1
ATOM 2145 O O . LYS A 1 277 ? 1.076 15.997 -17.197 1.00 91.81 277 LYS A O 1
ATOM 2150 N N . THR A 1 278 ? 3.272 16.186 -17.634 1.00 83.88 278 THR A N 1
ATOM 2151 C CA . THR A 1 278 ? 3.663 16.796 -16.357 1.00 83.88 278 THR A CA 1
ATOM 2152 C C . THR A 1 278 ? 4.154 18.224 -16.606 1.00 83.88 278 THR A C 1
ATOM 2154 O O . THR A 1 278 ? 4.306 18.642 -17.754 1.00 83.88 278 THR A O 1
ATOM 2157 N N . GLN A 1 279 ? 4.452 18.969 -15.539 1.00 79.56 279 GLN A N 1
ATOM 2158 C CA . GLN A 1 279 ? 5.051 20.306 -15.638 1.00 79.56 279 GLN A CA 1
ATOM 2159 C C . GLN A 1 279 ? 6.413 20.314 -16.363 1.00 79.56 279 GLN A C 1
ATOM 2161 O O . GLN A 1 279 ? 6.801 21.335 -16.918 1.00 79.56 279 GLN A O 1
ATOM 2166 N N . THR A 1 280 ? 7.144 19.189 -16.362 1.00 77.69 280 THR A N 1
ATOM 2167 C CA . THR A 1 280 ? 8.534 19.107 -16.854 1.00 77.69 280 THR A CA 1
ATOM 2168 C C . THR A 1 280 ? 8.730 18.181 -18.052 1.00 77.69 280 THR A C 1
ATOM 2170 O O . THR A 1 280 ? 9.753 18.277 -18.727 1.00 77.69 280 THR A O 1
ATOM 2173 N N . ARG A 1 281 ? 7.800 17.256 -18.329 1.00 81.62 281 ARG A N 1
ATOM 2174 C CA . ARG A 1 281 ? 7.948 16.263 -19.406 1.00 81.62 281 ARG A CA 1
ATOM 2175 C C . ARG A 1 281 ? 6.604 15.775 -19.944 1.00 81.62 281 ARG A C 1
ATOM 2177 O O . ARG A 1 281 ? 5.595 15.781 -19.247 1.00 81.62 281 ARG A O 1
ATOM 2184 N N . THR A 1 282 ? 6.607 15.284 -21.181 1.00 87.94 282 THR A N 1
ATOM 2185 C CA . THR A 1 282 ? 5.502 14.487 -21.734 1.00 87.94 282 THR A CA 1
ATOM 2186 C C . THR A 1 282 ? 5.951 13.034 -21.831 1.00 87.94 282 THR A C 1
ATOM 2188 O O . THR A 1 282 ? 6.894 12.730 -22.558 1.00 87.94 282 THR A O 1
ATOM 2191 N N . ILE A 1 283 ? 5.285 12.147 -21.097 1.00 89.38 283 ILE A N 1
ATOM 2192 C CA . ILE A 1 283 ? 5.510 10.700 -21.122 1.00 89.38 283 ILE A CA 1
ATOM 2193 C C . ILE A 1 283 ? 4.571 10.108 -22.186 1.00 89.38 283 ILE A C 1
ATOM 2195 O O . ILE A 1 283 ? 3.368 10.385 -22.141 1.00 89.38 283 ILE A O 1
ATOM 2199 N N . PRO A 1 284 ? 5.073 9.339 -23.166 1.00 88.56 284 PRO A N 1
ATOM 2200 C CA . PRO A 1 284 ? 4.238 8.766 -24.216 1.00 88.56 284 PRO A CA 1
ATOM 2201 C C . PRO A 1 284 ? 3.352 7.623 -23.700 1.00 88.56 284 PRO A C 1
ATOM 2203 O O . PRO A 1 284 ? 3.613 7.018 -22.665 1.00 88.56 284 PRO A O 1
ATOM 2206 N N . ASN A 1 285 ? 2.313 7.300 -24.472 1.00 93.19 285 ASN A N 1
ATOM 2207 C CA . ASN A 1 285 ? 1.468 6.129 -24.253 1.00 93.19 285 ASN A CA 1
ATOM 2208 C C . ASN A 1 285 ? 2.246 4.832 -24.556 1.00 93.19 285 ASN A C 1
ATOM 2210 O O . ASN A 1 285 ? 2.332 4.423 -25.718 1.00 93.19 285 ASN A O 1
ATOM 2214 N N . ILE A 1 286 ? 2.795 4.195 -23.519 1.00 92.88 286 ILE A N 1
ATOM 2215 C CA . ILE A 1 286 ? 3.587 2.964 -23.638 1.00 92.88 286 ILE A CA 1
ATOM 2216 C C . ILE A 1 286 ? 2.699 1.777 -24.026 1.00 92.88 286 ILE A C 1
ATOM 2218 O O . ILE A 1 286 ? 3.060 1.027 -24.930 1.00 92.88 286 ILE A O 1
ATOM 2222 N N . ASN A 1 287 ? 1.494 1.651 -23.454 1.00 93.19 287 ASN A N 1
ATOM 2223 C CA . ASN A 1 287 ? 0.557 0.567 -23.799 1.00 93.19 287 ASN A CA 1
ATOM 2224 C C . ASN A 1 287 ? 0.264 0.521 -25.310 1.00 93.19 287 ASN A C 1
ATOM 2226 O O . ASN A 1 287 ? 0.245 -0.543 -25.922 1.00 93.19 287 ASN A O 1
ATOM 2230 N N . LYS A 1 288 ? 0.102 1.689 -25.946 1.00 90.25 288 LYS A N 1
ATOM 2231 C CA . LYS A 1 288 ? -0.090 1.789 -27.400 1.00 90.25 288 LYS A CA 1
ATOM 2232 C C . LYS A 1 288 ? 1.139 1.334 -28.192 1.00 90.25 288 LYS A C 1
ATOM 2234 O O . LYS A 1 288 ? 0.961 0.777 -29.269 1.00 90.25 288 LYS A O 1
ATOM 2239 N N . MET A 1 289 ? 2.356 1.562 -27.697 1.00 88.00 289 MET A N 1
ATOM 2240 C CA . MET A 1 289 ? 3.582 1.079 -28.350 1.00 88.00 289 MET A CA 1
ATOM 2241 C C . MET A 1 289 ? 3.688 -0.446 -28.266 1.00 88.00 289 MET A C 1
ATOM 2243 O O . MET A 1 289 ? 3.976 -1.081 -29.276 1.00 88.00 289 MET A O 1
ATOM 2247 N N . LEU A 1 290 ? 3.371 -1.021 -27.102 1.00 90.19 290 LEU A N 1
ATOM 2248 C CA . LEU A 1 290 ? 3.377 -2.469 -26.886 1.00 90.19 290 LEU A CA 1
ATOM 2249 C C . LEU A 1 290 ? 2.274 -3.177 -27.693 1.00 90.19 290 LEU A C 1
ATOM 2251 O O . LEU A 1 290 ? 2.551 -4.165 -28.356 1.00 90.19 290 LEU A O 1
ATOM 2255 N N . LYS A 1 291 ? 1.041 -2.646 -27.713 1.00 86.31 291 LYS A N 1
ATOM 2256 C CA . LYS A 1 291 ? -0.096 -3.260 -28.432 1.00 86.31 291 LYS A CA 1
ATOM 2257 C C . LYS A 1 291 ? -0.101 -3.045 -29.948 1.00 86.31 291 LYS A C 1
ATOM 2259 O O . LYS A 1 291 ? -0.662 -3.863 -30.665 1.00 86.31 291 LYS A O 1
ATOM 2264 N N . LYS A 1 292 ? 0.448 -1.930 -30.448 1.00 73.75 292 LYS A N 1
ATOM 2265 C CA . LYS A 1 292 ? 0.547 -1.659 -31.900 1.00 73.75 292 LYS A CA 1
ATOM 2266 C C . LYS A 1 292 ? 1.820 -2.271 -32.504 1.00 73.75 292 LYS A C 1
ATOM 2268 O O . LYS A 1 292 ? 1.940 -2.330 -33.723 1.00 73.75 292 LYS A O 1
ATOM 2273 N N . GLY A 1 293 ? 2.800 -2.649 -31.684 1.00 66.25 293 GLY A N 1
ATOM 2274 C CA . GLY A 1 293 ? 4.053 -3.208 -32.166 1.00 66.25 293 GLY A CA 1
ATOM 2275 C C . GLY A 1 293 ? 3.888 -4.645 -32.655 1.00 66.25 293 GLY A C 1
ATOM 2276 O O . GLY A 1 293 ? 3.489 -5.508 -31.889 1.00 66.25 293 GLY A O 1
ATOM 2277 N N . ASN A 1 294 ? 4.280 -4.917 -33.902 1.00 76.25 294 ASN A N 1
ATOM 2278 C CA . ASN A 1 294 ? 4.506 -6.290 -34.379 1.00 76.25 294 ASN A CA 1
ATOM 2279 C C . ASN A 1 294 ? 5.801 -6.886 -33.789 1.00 76.25 294 ASN A C 1
ATOM 2281 O O . ASN A 1 294 ? 6.077 -8.070 -33.952 1.00 76.25 294 ASN A O 1
ATOM 2285 N N . SER A 1 295 ? 6.633 -6.044 -33.173 1.00 86.25 295 SER A N 1
ATOM 2286 C CA . SER A 1 295 ? 7.866 -6.395 -32.479 1.00 86.25 295 SER A CA 1
ATOM 2287 C C . SER A 1 295 ? 7.882 -5.629 -31.156 1.00 86.25 295 SER A C 1
ATOM 2289 O O . SER A 1 295 ? 7.966 -4.399 -31.165 1.00 86.25 295 SER A O 1
ATOM 2291 N N . VAL A 1 296 ? 7.808 -6.341 -30.034 1.00 90.81 296 VAL A N 1
ATOM 2292 C CA . VAL A 1 296 ? 8.070 -5.821 -28.680 1.00 90.81 296 VAL A CA 1
ATOM 2293 C C . VAL A 1 296 ? 9.519 -6.153 -28.309 1.00 90.81 296 VAL A C 1
ATOM 2295 O O . VAL A 1 296 ? 10.118 -7.063 -28.887 1.00 90.81 296 VAL A O 1
ATOM 2298 N N . HIS A 1 297 ? 10.141 -5.371 -27.425 1.00 92.75 297 HIS A N 1
ATOM 2299 C CA . HIS A 1 297 ? 11.494 -5.674 -26.957 1.00 92.75 297 HIS A CA 1
ATOM 2300 C C . HIS A 1 297 ? 11.467 -6.866 -25.993 1.00 92.75 297 HIS A C 1
ATOM 2302 O O . HIS A 1 297 ? 10.752 -6.815 -24.996 1.00 92.75 297 HIS A O 1
ATOM 2308 N N . GLY A 1 298 ? 12.279 -7.900 -26.251 1.00 90.25 298 GLY A N 1
ATOM 2309 C CA . GLY A 1 298 ? 12.259 -9.159 -25.489 1.00 90.25 298 GLY A CA 1
ATOM 2310 C C . GLY A 1 298 ? 12.357 -8.966 -23.973 1.00 90.25 298 GLY A C 1
ATOM 2311 O O . GLY A 1 298 ? 11.550 -9.527 -23.247 1.00 90.25 298 GLY A O 1
ATOM 2312 N N . ALA A 1 299 ? 13.237 -8.073 -23.504 1.00 90.44 299 ALA A N 1
ATOM 2313 C CA . ALA A 1 299 ? 13.340 -7.727 -22.080 1.00 90.44 299 ALA A CA 1
ATOM 2314 C C . ALA A 1 299 ? 12.014 -7.249 -21.436 1.00 90.44 299 ALA A C 1
ATOM 2316 O O . ALA A 1 299 ? 11.756 -7.536 -20.278 1.00 90.44 299 ALA A O 1
ATOM 2317 N N . ILE A 1 300 ? 11.129 -6.570 -22.178 1.00 90.62 300 ILE A N 1
ATOM 2318 C CA . ILE A 1 300 ? 9.820 -6.093 -21.675 1.00 90.62 300 ILE A CA 1
ATOM 2319 C C . ILE A 1 300 ? 8.736 -7.180 -21.794 1.00 90.62 300 ILE A C 1
ATOM 2321 O O . ILE A 1 300 ? 7.684 -7.129 -21.146 1.00 90.62 300 ILE A O 1
ATOM 2325 N N . GLU A 1 301 ? 8.943 -8.148 -22.681 1.00 85.81 301 GLU A N 1
ATOM 2326 C CA . GLU A 1 301 ? 8.036 -9.276 -22.870 1.00 85.81 301 GLU A CA 1
ATOM 2327 C C . GLU A 1 301 ? 8.291 -10.391 -21.852 1.00 85.81 301 GLU A C 1
ATOM 2329 O O . GLU A 1 301 ? 7.326 -10.919 -21.306 1.00 85.81 301 GLU A O 1
ATOM 2334 N N . ASN A 1 302 ? 9.563 -10.668 -21.553 1.00 86.31 302 ASN A N 1
ATOM 2335 C CA . ASN A 1 302 ? 10.002 -11.766 -20.694 1.00 86.31 302 ASN A CA 1
ATOM 2336 C C . ASN A 1 302 ? 10.325 -11.325 -19.258 1.00 86.31 302 ASN A C 1
ATOM 2338 O O . ASN A 1 302 ? 9.974 -12.031 -18.317 1.00 86.31 302 ASN A O 1
ATOM 2342 N N . ASP A 1 303 ? 10.995 -10.178 -19.091 1.00 88.38 303 ASP A N 1
ATOM 2343 C CA . ASP A 1 303 ? 11.678 -9.819 -17.838 1.00 88.38 303 ASP A CA 1
ATOM 2344 C C . ASP A 1 303 ? 11.067 -8.591 -17.124 1.00 88.38 303 ASP A C 1
ATOM 2346 O O . ASP A 1 303 ? 11.374 -8.329 -15.962 1.00 88.38 303 ASP A O 1
ATOM 2350 N N . GLY A 1 304 ? 10.164 -7.859 -17.788 1.00 91.69 304 GLY A N 1
ATOM 2351 C CA . GLY A 1 304 ? 9.342 -6.797 -17.198 1.00 91.69 304 GLY A CA 1
ATOM 2352 C C . GLY A 1 304 ? 9.794 -5.362 -17.495 1.00 91.69 304 GLY A C 1
ATOM 2353 O O . GLY A 1 304 ? 10.655 -5.085 -18.332 1.00 91.69 304 GLY A O 1
ATOM 2354 N N . CYS A 1 305 ? 9.159 -4.403 -16.825 1.00 94.31 305 CYS A N 1
ATOM 2355 C CA . CYS A 1 305 ? 9.475 -2.979 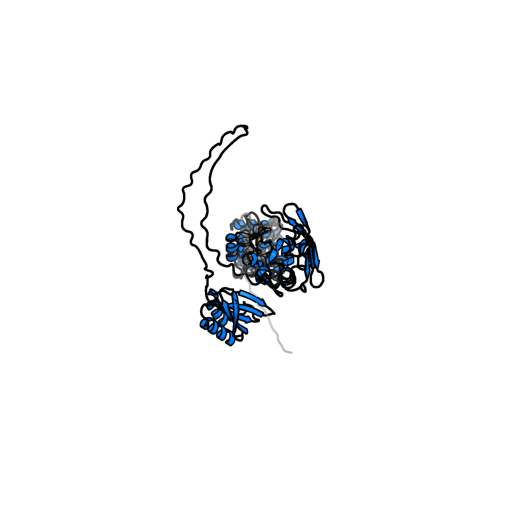-16.934 1.00 94.31 305 CYS A CA 1
ATOM 2356 C C . CYS A 1 305 ? 10.680 -2.596 -16.062 1.00 94.31 305 CYS A C 1
ATOM 2358 O O . CYS A 1 305 ? 11.467 -1.722 -16.449 1.00 94.31 305 CYS A O 1
ATOM 2360 N N . VAL A 1 306 ? 10.837 -3.234 -14.896 1.00 94.62 306 VAL A N 1
ATOM 2361 C CA . VAL A 1 306 ? 11.848 -2.837 -13.898 1.00 94.62 306 VAL A CA 1
ATOM 2362 C C . VAL A 1 306 ? 13.291 -3.212 -14.253 1.00 94.62 306 VAL A C 1
ATOM 2364 O O . VAL A 1 306 ? 14.223 -2.722 -13.619 1.00 94.62 306 VAL A O 1
ATOM 2367 N N . VAL A 1 307 ? 13.499 -4.011 -15.304 1.00 93.75 307 VAL A N 1
ATOM 2368 C CA . VAL A 1 307 ? 14.838 -4.305 -15.852 1.00 93.75 307 VAL A CA 1
ATOM 2369 C C . VAL A 1 307 ? 15.513 -3.048 -16.394 1.00 93.75 307 VAL A C 1
ATOM 2371 O O . VAL A 1 307 ? 16.719 -2.883 -16.240 1.00 93.75 307 VAL A O 1
ATOM 2374 N N . CYS A 1 308 ? 14.742 -2.136 -16.994 1.00 94.69 308 CYS A N 1
ATOM 2375 C CA . CYS A 1 308 ? 15.264 -0.867 -17.501 1.00 94.69 308 CYS A CA 1
ATOM 2376 C C . CYS A 1 308 ? 14.888 0.335 -16.626 1.00 94.69 308 CYS A C 1
ATOM 2378 O O . CYS A 1 308 ? 15.562 1.361 -16.711 1.00 94.69 308 CYS A O 1
ATOM 2380 N N . HIS A 1 309 ? 13.847 0.237 -15.792 1.00 96.00 309 HIS A N 1
ATOM 2381 C CA . HIS A 1 309 ? 13.337 1.349 -14.985 1.00 96.00 309 HIS A CA 1
ATOM 2382 C C . HIS A 1 309 ? 13.403 1.085 -13.478 1.00 96.00 309 HIS A C 1
ATOM 2384 O O . HIS A 1 309 ? 12.974 0.046 -12.993 1.00 96.00 309 HIS A O 1
ATOM 2390 N N . ASN A 1 310 ? 13.823 2.079 -12.697 1.00 95.56 310 ASN A N 1
ATOM 2391 C CA . ASN A 1 310 ? 13.601 2.084 -11.259 1.00 95.56 310 ASN A CA 1
ATOM 2392 C C . ASN A 1 310 ? 12.265 2.782 -10.931 1.00 95.56 310 ASN A C 1
ATOM 2394 O O . ASN A 1 310 ? 12.185 4.006 -11.042 1.00 95.56 310 ASN A O 1
ATOM 2398 N N . PRO A 1 311 ? 11.212 2.061 -10.506 1.00 95.00 311 PRO A N 1
ATOM 2399 C CA . PRO A 1 311 ? 9.875 2.636 -10.353 1.00 95.00 311 PRO A CA 1
ATOM 2400 C C . PRO A 1 311 ? 9.762 3.633 -9.192 1.00 95.00 311 PRO A C 1
ATOM 2402 O O . PRO A 1 311 ? 8.742 4.316 -9.096 1.00 95.00 311 PRO A O 1
ATOM 2405 N N . HIS A 1 312 ? 10.784 3.734 -8.331 1.00 95.44 312 HIS A N 1
ATOM 2406 C CA . HIS A 1 312 ? 10.828 4.693 -7.231 1.00 95.44 312 HIS A CA 1
ATOM 2407 C C . HIS A 1 312 ? 11.613 5.950 -7.597 1.00 95.44 312 HIS A C 1
ATOM 2409 O O . HIS A 1 312 ? 11.047 7.041 -7.685 1.00 95.44 312 HIS A O 1
ATOM 2415 N N . ALA A 1 313 ? 12.920 5.803 -7.816 1.00 95.38 313 ALA A N 1
ATOM 2416 C CA . ALA A 1 313 ? 13.797 6.918 -8.128 1.00 95.38 313 ALA A CA 1
ATOM 2417 C C . ALA A 1 313 ? 15.100 6.453 -8.791 1.00 95.38 313 ALA A C 1
ATOM 2419 O O . ALA A 1 313 ? 15.572 5.333 -8.566 1.00 95.38 313 ALA A O 1
ATOM 2420 N N . SER A 1 314 ? 15.688 7.334 -9.595 1.00 95.38 314 SER A N 1
ATOM 2421 C CA . SER A 1 314 ? 16.993 7.144 -10.223 1.00 95.38 314 SER A CA 1
ATOM 2422 C C . SER A 1 314 ? 17.733 8.474 -10.360 1.00 95.38 314 SER A C 1
ATOM 2424 O O . SER A 1 314 ? 17.125 9.543 -10.358 1.00 95.38 314 SER A O 1
ATOM 2426 N N . ASN A 1 315 ? 19.050 8.402 -10.545 1.00 94.56 315 ASN A N 1
ATOM 2427 C CA . ASN A 1 315 ? 19.856 9.537 -10.984 1.00 94.56 315 ASN A CA 1
ATOM 2428 C C . ASN A 1 315 ? 19.818 9.753 -12.507 1.00 94.56 315 ASN A C 1
ATOM 2430 O O . ASN A 1 315 ? 20.214 10.819 -12.982 1.00 94.56 315 ASN A O 1
ATOM 2434 N N . ASN A 1 316 ? 19.309 8.777 -13.265 1.00 93.75 316 ASN A N 1
ATOM 2435 C CA . ASN A 1 316 ? 19.184 8.853 -14.717 1.00 93.75 316 ASN A CA 1
ATOM 2436 C C . ASN A 1 316 ? 17.807 9.407 -15.145 1.00 93.75 316 ASN A C 1
ATOM 2438 O O . ASN A 1 316 ? 16.783 9.132 -14.501 1.00 93.75 316 ASN A O 1
ATOM 2442 N N . PRO A 1 317 ? 17.732 10.155 -16.267 1.00 90.88 317 PRO A N 1
ATOM 2443 C CA . PRO A 1 317 ? 16.469 10.592 -16.857 1.00 90.88 317 PRO A CA 1
ATOM 2444 C C . PRO A 1 317 ? 15.492 9.435 -17.094 1.00 90.88 317 PRO A C 1
ATOM 2446 O O . PRO A 1 317 ? 15.891 8.294 -17.291 1.00 90.88 317 PRO A O 1
ATOM 2449 N N . LEU A 1 318 ? 14.189 9.740 -17.111 1.00 90.75 318 LEU A N 1
ATOM 2450 C CA . LEU A 1 318 ? 13.116 8.756 -17.349 1.00 90.75 318 LEU A CA 1
ATOM 2451 C C . LEU A 1 318 ? 13.130 7.544 -16.391 1.00 90.75 318 LEU A C 1
ATOM 2453 O O . LEU A 1 318 ? 12.578 6.499 -16.727 1.00 90.75 318 LEU A O 1
ATOM 2457 N N . LEU A 1 319 ? 13.699 7.713 -15.189 1.00 94.62 319 LEU A N 1
ATOM 2458 C CA . LEU A 1 319 ? 13.811 6.670 -14.165 1.00 94.62 319 LEU A CA 1
ATOM 2459 C C . LEU A 1 319 ? 14.639 5.457 -14.617 1.00 94.62 319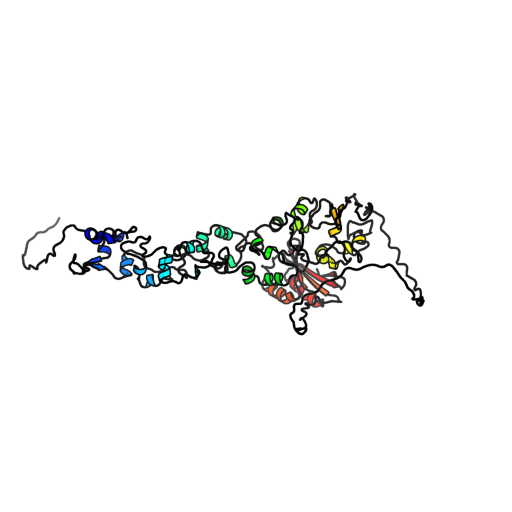 LEU A C 1
ATOM 2461 O O . LEU A 1 319 ? 14.406 4.356 -14.136 1.00 94.62 319 LEU A O 1
ATOM 2465 N N . LEU A 1 320 ? 15.577 5.617 -15.551 1.00 95.31 320 LEU A N 1
ATOM 2466 C CA . LEU A 1 320 ? 16.352 4.486 -16.069 1.00 95.31 320 LEU A CA 1
ATOM 2467 C C . LEU A 1 320 ? 17.315 3.930 -15.010 1.00 95.31 320 LEU A C 1
ATOM 2469 O O . LEU A 1 320 ? 17.851 4.691 -14.204 1.00 95.31 320 LEU A O 1
ATOM 2473 N N . VAL A 1 321 ? 17.530 2.613 -14.972 1.00 95.31 321 VAL A N 1
ATOM 2474 C CA . VAL A 1 321 ? 18.447 2.007 -13.984 1.00 95.31 321 VAL A CA 1
ATOM 2475 C C . VAL A 1 321 ? 19.901 2.410 -14.228 1.00 95.31 321 VAL A C 1
ATOM 2477 O O . VAL A 1 321 ? 20.603 2.709 -13.271 1.00 95.31 321 VAL A O 1
ATOM 2480 N N . GLU A 1 322 ? 20.291 2.552 -15.495 1.00 95.62 322 GLU A N 1
ATOM 2481 C CA . GLU A 1 322 ? 21.645 2.897 -15.941 1.00 95.62 322 GLU A CA 1
ATOM 2482 C C . GLU A 1 322 ? 21.641 4.081 -16.930 1.00 95.62 322 GLU A C 1
ATOM 2484 O O . GLU A 1 322 ? 20.575 4.445 -17.452 1.00 95.62 322 GLU A O 1
ATOM 2489 N N . PRO A 1 323 ? 22.808 4.700 -17.202 1.00 93.31 323 PRO A N 1
ATOM 2490 C CA . PRO A 1 323 ? 22.945 5.775 -18.177 1.00 93.31 323 PRO A CA 1
ATOM 2491 C C . PRO A 1 323 ? 22.421 5.425 -19.576 1.00 93.31 323 PRO A C 1
ATOM 2493 O O . PRO A 1 323 ? 22.671 4.353 -20.134 1.00 93.31 323 PRO A O 1
ATOM 2496 N N . PHE A 1 324 ? 21.711 6.388 -20.162 1.00 93.44 324 PHE A N 1
ATOM 2497 C CA . PHE A 1 324 ? 21.334 6.402 -21.571 1.00 93.44 324 PHE A CA 1
ATOM 2498 C C . PHE A 1 324 ? 21.226 7.860 -22.047 1.00 93.44 324 PHE A C 1
ATOM 2500 O O . PHE A 1 324 ? 20.650 8.685 -21.322 1.00 93.44 324 PHE A O 1
ATOM 2507 N N . PRO A 1 325 ? 21.710 8.230 -23.249 1.00 90.81 325 PRO A N 1
ATOM 2508 C CA . PRO A 1 325 ? 21.808 9.635 -23.618 1.00 90.81 325 PRO A CA 1
ATOM 2509 C C . PRO A 1 325 ? 20.430 10.251 -23.852 1.00 90.81 325 PRO A C 1
ATOM 2511 O O . PRO A 1 325 ? 19.540 9.648 -24.460 1.00 90.81 325 PRO A O 1
ATOM 2514 N N . SER A 1 326 ? 20.253 11.499 -23.423 1.00 83.06 326 SER A N 1
ATOM 2515 C CA . SER A 1 326 ? 19.059 12.277 -23.763 1.00 83.06 326 SER A CA 1
ATOM 2516 C C . SER A 1 326 ? 19.227 12.983 -25.117 1.00 83.06 326 SER A C 1
ATOM 2518 O O . SER A 1 326 ? 20.337 13.296 -25.537 1.00 83.06 326 SER A O 1
ATOM 2520 N N . GLY A 1 327 ? 18.122 13.239 -25.824 1.00 83.69 327 GLY A N 1
ATOM 2521 C CA . GLY A 1 327 ? 18.149 13.907 -27.132 1.00 83.69 327 GLY A CA 1
ATOM 2522 C C . GLY A 1 327 ? 18.356 12.968 -28.330 1.00 83.69 327 GLY A C 1
ATOM 2523 O O . GLY A 1 327 ? 18.236 11.750 -28.219 1.00 83.69 327 GLY A O 1
ATOM 2524 N N . ARG A 1 328 ? 18.579 13.559 -29.515 1.00 83.75 328 ARG A N 1
ATOM 2525 C CA . ARG A 1 328 ? 18.661 12.843 -30.811 1.00 83.75 328 ARG A CA 1
ATOM 2526 C C . ARG A 1 328 ? 20.079 12.551 -31.287 1.00 83.75 328 ARG A C 1
ATOM 2528 O O . ARG A 1 328 ? 20.275 11.596 -32.036 1.00 83.75 328 ARG A O 1
ATOM 2535 N N . TYR A 1 329 ? 21.027 13.374 -30.861 1.00 88.62 329 TYR A N 1
ATOM 2536 C CA . TYR A 1 329 ? 22.448 13.236 -31.139 1.00 88.62 329 TYR A CA 1
ATOM 2537 C C . TYR A 1 329 ? 23.211 13.261 -29.816 1.00 88.62 329 TYR A C 1
ATOM 2539 O O . TYR A 1 329 ? 22.732 13.848 -28.846 1.00 88.62 329 TYR A O 1
ATOM 2547 N N . THR A 1 330 ? 24.359 12.600 -29.783 1.00 90.81 330 THR A N 1
ATOM 2548 C CA . THR A 1 330 ? 25.211 12.413 -28.606 1.00 90.81 330 THR A CA 1
ATOM 2549 C C . THR A 1 330 ? 26.668 12.220 -29.045 1.00 90.81 330 THR A C 1
ATOM 2551 O O . THR A 1 330 ? 26.966 12.193 -30.243 1.00 90.81 330 THR A O 1
ATOM 2554 N N . ASN A 1 331 ? 27.578 12.063 -28.088 1.00 88.88 331 ASN A N 1
ATOM 2555 C CA . ASN A 1 331 ? 28.911 11.543 -28.357 1.00 88.88 331 ASN A CA 1
ATOM 2556 C C . ASN A 1 331 ? 28.855 10.026 -28.583 1.00 88.88 331 ASN A C 1
ATOM 2558 O O . ASN A 1 331 ? 28.115 9.306 -27.920 1.00 88.88 331 ASN A O 1
ATOM 2562 N N . GLY A 1 332 ? 29.655 9.539 -29.528 1.00 87.00 332 GLY A N 1
ATOM 2563 C CA . GLY A 1 332 ? 29.775 8.120 -29.858 1.00 87.00 332 GLY A CA 1
ATOM 2564 C C . GLY A 1 332 ? 30.683 7.329 -28.912 1.00 87.00 332 GLY A C 1
ATOM 2565 O O . GLY A 1 332 ? 31.622 6.675 -29.386 1.00 87.00 332 GLY A O 1
ATOM 2566 N N . ASN A 1 333 ? 30.420 7.396 -27.604 1.00 88.56 333 ASN A N 1
ATOM 2567 C CA . ASN A 1 333 ? 31.038 6.540 -26.588 1.00 88.56 333 ASN A CA 1
ATOM 2568 C C . ASN A 1 333 ? 30.047 5.458 -26.135 1.00 88.56 333 ASN A C 1
ATOM 2570 O O . ASN A 1 333 ? 28.888 5.765 -25.872 1.00 88.56 333 ASN A O 1
ATOM 2574 N N . SER A 1 334 ? 30.478 4.199 -26.061 1.00 88.62 334 SER A N 1
ATOM 2575 C CA . SER A 1 334 ? 29.613 3.092 -25.645 1.00 88.62 334 SER A CA 1
ATOM 2576 C C . SER A 1 334 ? 29.260 3.157 -24.156 1.00 88.62 334 SER A C 1
ATOM 2578 O O . SER A 1 334 ? 28.162 2.757 -23.780 1.00 88.62 334 SER A O 1
ATOM 2580 N N . GLU A 1 335 ? 30.116 3.756 -23.324 1.00 87.88 335 GLU A N 1
ATOM 2581 C CA . GLU A 1 335 ? 29.844 3.995 -21.896 1.00 87.88 335 GLU A CA 1
ATOM 2582 C C . GLU A 1 335 ? 28.606 4.885 -21.668 1.00 87.88 335 GLU A C 1
ATOM 2584 O O . GLU A 1 335 ? 27.870 4.679 -20.709 1.00 87.88 335 GLU A O 1
ATOM 2589 N N . ASP A 1 336 ? 28.296 5.809 -22.589 1.00 89.38 336 ASP A N 1
ATOM 2590 C CA . ASP A 1 336 ? 27.110 6.675 -22.483 1.00 89.38 336 ASP A CA 1
ATOM 2591 C C . ASP A 1 336 ? 25.782 5.890 -22.656 1.00 89.38 336 ASP A C 1
ATOM 2593 O O . ASP A 1 336 ? 24.707 6.417 -22.362 1.00 89.38 336 ASP A O 1
ATOM 2597 N N . PHE A 1 337 ? 25.845 4.638 -23.134 1.00 92.38 337 PHE A N 1
ATOM 2598 C CA . PHE A 1 337 ? 24.716 3.733 -23.398 1.00 92.38 337 PHE A CA 1
ATOM 2599 C C . PHE A 1 337 ? 24.746 2.467 -22.515 1.00 92.38 337 PHE A C 1
ATOM 2601 O O . PHE A 1 337 ? 24.246 1.414 -22.925 1.00 92.38 337 PHE A O 1
ATOM 2608 N N . GLU A 1 338 ? 25.326 2.545 -21.315 1.00 94.06 338 GLU A N 1
ATOM 2609 C CA . GLU A 1 338 ? 25.483 1.419 -20.377 1.00 94.06 338 GLU A CA 1
ATOM 2610 C C . GLU A 1 338 ? 24.180 0.630 -20.132 1.00 94.06 338 GLU A C 1
ATOM 2612 O O . GLU A 1 338 ? 24.207 -0.602 -20.108 1.00 94.06 338 GLU A O 1
ATOM 2617 N N . LEU A 1 339 ? 23.019 1.301 -20.112 1.00 94.25 339 LEU A N 1
ATOM 2618 C CA . LEU A 1 339 ? 21.703 0.649 -20.068 1.00 94.25 339 LEU A CA 1
ATOM 2619 C C . LEU A 1 339 ? 21.521 -0.432 -21.144 1.00 94.25 339 LEU A C 1
ATOM 2621 O O . LEU A 1 339 ? 21.004 -1.509 -20.855 1.00 94.25 339 LEU A O 1
ATOM 2625 N N . CYS A 1 340 ? 21.932 -0.157 -22.382 1.00 92.19 340 CYS A N 1
ATOM 2626 C CA . CYS A 1 340 ? 21.796 -1.089 -23.500 1.00 92.19 340 CYS A CA 1
ATOM 2627 C C . CYS A 1 340 ? 22.873 -2.178 -23.458 1.00 92.19 340 CYS A C 1
ATOM 2629 O O . CYS A 1 340 ? 22.581 -3.351 -23.698 1.00 92.19 340 CYS A O 1
ATOM 2631 N N . PHE A 1 341 ? 24.115 -1.801 -23.148 1.00 93.38 341 PHE A N 1
ATOM 2632 C CA . PHE A 1 341 ? 25.255 -2.724 -23.163 1.00 93.38 341 PHE A CA 1
ATOM 2633 C C . PHE A 1 341 ? 25.387 -3.585 -21.895 1.00 93.38 341 PHE A C 1
ATOM 2635 O O . PHE A 1 341 ? 26.251 -4.454 -21.821 1.00 93.38 341 PHE A O 1
ATOM 2642 N N . SER A 1 342 ? 24.463 -3.430 -20.943 1.00 89.88 342 SER A N 1
ATOM 2643 C CA . SER A 1 342 ? 24.189 -4.419 -19.894 1.00 89.88 342 SER A CA 1
ATOM 2644 C C . SER A 1 342 ? 23.769 -5.792 -20.454 1.00 89.88 342 SER A C 1
ATOM 2646 O O . SER A 1 342 ? 23.997 -6.814 -19.805 1.00 89.88 342 SER A O 1
ATOM 2648 N N . CYS A 1 343 ? 23.172 -5.829 -21.655 1.00 91.19 343 CYS A N 1
ATOM 2649 C CA . CYS A 1 343 ? 22.702 -7.053 -22.325 1.00 91.19 343 CYS A CA 1
ATOM 2650 C C . CYS A 1 343 ? 23.154 -7.184 -23.792 1.00 91.19 343 CYS A C 1
ATOM 2652 O O . CYS A 1 343 ? 23.208 -8.298 -24.310 1.00 91.19 343 CYS A O 1
ATOM 2654 N N . HIS A 1 344 ? 23.462 -6.078 -24.477 1.00 90.81 344 HIS A N 1
ATOM 2655 C CA . HIS A 1 344 ? 23.945 -6.080 -25.863 1.00 90.81 344 HIS A CA 1
ATOM 2656 C C . HIS A 1 344 ? 25.471 -5.916 -25.944 1.00 90.81 344 HIS A C 1
ATOM 2658 O O . HIS A 1 344 ? 26.081 -5.280 -25.093 1.00 90.81 344 HIS A O 1
ATOM 2664 N N . ASP A 1 345 ? 26.097 -6.443 -26.999 1.00 92.00 345 ASP A N 1
ATOM 2665 C CA . ASP A 1 345 ? 27.537 -6.278 -27.232 1.00 92.00 345 ASP A CA 1
ATOM 2666 C C . ASP A 1 345 ? 27.853 -4.875 -27.795 1.00 92.00 345 ASP A C 1
ATOM 2668 O O . ASP A 1 345 ? 27.241 -4.443 -28.779 1.00 92.00 345 ASP A O 1
ATOM 2672 N N . SER A 1 346 ? 28.812 -4.154 -27.197 1.00 92.88 346 SER A N 1
ATOM 2673 C CA . SER A 1 346 ? 29.196 -2.806 -27.653 1.00 92.88 346 SER A CA 1
ATOM 2674 C C . SER A 1 346 ? 29.945 -2.800 -28.989 1.00 92.88 346 SER A C 1
ATOM 2676 O O . SER A 1 346 ? 30.015 -1.757 -29.645 1.00 92.88 346 SER A O 1
ATOM 2678 N N . GLY A 1 347 ? 30.419 -3.957 -29.461 1.00 92.19 347 GLY A N 1
ATOM 2679 C CA . GLY A 1 347 ? 30.987 -4.148 -30.794 1.00 92.19 347 GLY A CA 1
ATOM 2680 C C . GLY A 1 347 ? 30.059 -3.677 -31.915 1.00 92.19 347 GLY A C 1
ATOM 2681 O O . GLY A 1 347 ? 30.543 -3.151 -32.919 1.00 92.19 347 GLY A O 1
ATOM 2682 N N . LEU A 1 348 ? 28.730 -3.712 -31.713 1.00 92.00 348 LEU A N 1
ATOM 2683 C CA . LEU A 1 348 ? 27.766 -3.145 -32.669 1.00 92.00 348 LEU A CA 1
ATOM 2684 C C . LEU A 1 348 ? 27.994 -1.648 -32.925 1.00 92.00 348 LEU A C 1
ATOM 2686 O O . LEU A 1 348 ? 27.630 -1.147 -33.983 1.00 92.00 348 LEU A O 1
ATOM 2690 N N . MET A 1 349 ? 28.600 -0.931 -31.981 1.00 91.69 349 MET A N 1
ATOM 2691 C CA . MET A 1 349 ? 28.879 0.502 -32.048 1.00 91.69 349 MET A CA 1
ATOM 2692 C C . MET A 1 349 ? 30.373 0.804 -32.217 1.00 91.69 349 MET A C 1
ATOM 2694 O O . MET A 1 349 ? 30.724 1.773 -32.892 1.00 91.69 349 MET A O 1
ATOM 2698 N N . ASP A 1 350 ? 31.245 -0.004 -31.615 1.00 91.19 350 ASP A N 1
ATOM 2699 C CA . ASP A 1 350 ? 32.686 0.253 -31.561 1.00 91.19 350 ASP A CA 1
ATOM 2700 C C . ASP A 1 350 ? 33.478 -0.369 -32.721 1.00 91.19 350 ASP A C 1
ATOM 2702 O O . ASP A 1 350 ? 34.502 0.194 -33.123 1.00 91.19 350 ASP A O 1
ATOM 2706 N N . ASN A 1 351 ? 33.007 -1.475 -33.309 1.00 92.75 351 ASN A N 1
ATOM 2707 C CA . ASN A 1 351 ? 33.704 -2.147 -34.406 1.00 92.75 351 ASN A CA 1
ATOM 2708 C C . ASN A 1 351 ? 33.239 -1.608 -35.767 1.00 92.75 351 ASN A C 1
ATOM 2710 O O . ASN A 1 351 ? 32.107 -1.827 -36.183 1.00 92.75 351 ASN A O 1
ATOM 2714 N N . GLU A 1 352 ? 34.137 -0.936 -36.491 1.00 93.56 352 GLU A N 1
ATOM 2715 C CA . GLU A 1 352 ? 33.907 -0.429 -37.859 1.00 93.56 352 GLU A CA 1
ATOM 2716 C C . GLU A 1 352 ? 33.666 -1.561 -38.877 1.00 93.56 352 GLU A C 1
ATOM 2718 O O . GLU A 1 352 ? 32.881 -1.411 -39.814 1.00 93.56 352 GLU A O 1
ATOM 2723 N N . TYR A 1 353 ? 34.304 -2.719 -38.664 1.00 92.88 353 TYR A N 1
ATOM 2724 C CA . TYR A 1 353 ? 34.128 -3.916 -39.486 1.00 92.88 353 TYR A CA 1
ATOM 2725 C C . TYR A 1 353 ? 33.979 -5.156 -38.610 1.00 92.88 353 TYR A C 1
ATOM 2727 O O . TYR A 1 353 ? 34.731 -5.328 -37.650 1.00 92.88 353 TYR A O 1
ATOM 2735 N N . GLY A 1 354 ? 33.073 -6.043 -39.005 1.00 89.56 354 GLY A N 1
ATOM 2736 C CA . GLY A 1 354 ? 32.787 -7.308 -38.344 1.00 89.56 354 GLY A CA 1
ATOM 2737 C C . GLY A 1 354 ? 31.587 -8.006 -38.983 1.00 89.56 354 GLY A C 1
ATOM 2738 O O . GLY A 1 354 ? 30.766 -7.380 -39.656 1.00 89.56 354 GLY A O 1
ATOM 2739 N N . THR A 1 355 ? 31.498 -9.327 -38.828 1.00 90.06 355 THR A N 1
ATOM 2740 C CA . THR A 1 355 ? 30.382 -10.128 -39.369 1.00 90.06 355 THR A CA 1
ATOM 2741 C C . THR A 1 355 ? 29.403 -10.612 -38.303 1.00 90.06 355 THR A C 1
ATOM 2743 O O . THR A 1 355 ? 28.303 -11.046 -38.658 1.00 90.06 355 THR A O 1
ATOM 2746 N N . THR A 1 356 ? 29.791 -10.518 -37.029 1.00 88.81 356 THR A N 1
ATOM 2747 C CA . THR A 1 356 ? 29.103 -11.074 -35.854 1.00 88.81 356 THR A CA 1
ATOM 2748 C C . THR A 1 356 ? 28.418 -10.017 -34.993 1.00 88.81 356 THR A C 1
ATOM 2750 O O . THR A 1 356 ? 27.398 -10.310 -34.381 1.00 88.81 356 THR A O 1
ATOM 2753 N N . ASP A 1 357 ? 28.941 -8.790 -34.972 1.00 88.75 357 ASP A N 1
ATOM 2754 C CA . ASP A 1 357 ? 28.489 -7.693 -34.101 1.00 88.75 357 ASP A CA 1
ATOM 2755 C C . ASP A 1 357 ? 27.063 -7.232 -34.422 1.00 88.75 357 ASP A C 1
ATOM 2757 O O . ASP A 1 357 ? 26.317 -6.778 -33.556 1.00 88.75 357 ASP A O 1
ATOM 2761 N N . THR A 1 358 ? 26.670 -7.318 -35.697 1.00 91.25 358 THR A N 1
ATOM 2762 C CA . THR A 1 358 ? 25.335 -6.929 -36.142 1.00 91.25 358 THR A CA 1
ATOM 2763 C C . THR A 1 358 ? 24.943 -7.545 -37.486 1.00 91.25 358 THR A C 1
ATOM 2765 O O . THR A 1 358 ? 25.778 -7.827 -38.345 1.00 91.25 358 THR A O 1
ATOM 2768 N N . ASN A 1 359 ? 23.632 -7.674 -37.708 1.00 90.44 359 ASN A N 1
ATOM 2769 C CA . ASN A 1 359 ? 23.044 -8.024 -39.005 1.00 90.44 359 ASN A CA 1
ATOM 2770 C C . ASN A 1 359 ? 22.738 -6.801 -39.896 1.00 90.44 359 ASN A C 1
ATOM 2772 O O . ASN A 1 359 ? 22.353 -6.969 -41.060 1.00 90.44 359 ASN A O 1
ATOM 2776 N N . PHE A 1 360 ? 22.922 -5.580 -39.378 1.00 92.62 360 PHE A N 1
ATOM 2777 C CA . PHE A 1 360 ? 22.897 -4.336 -40.154 1.00 92.62 360 PHE A CA 1
ATOM 2778 C C . PHE A 1 360 ? 24.321 -4.020 -40.637 1.00 92.62 360 PHE A C 1
ATOM 2780 O O . PHE A 1 360 ? 25.005 -3.146 -40.108 1.00 92.62 360 PHE A O 1
ATOM 2787 N N . ARG A 1 361 ? 24.792 -4.809 -41.607 1.00 93.06 361 ARG A N 1
ATOM 2788 C CA . ARG A 1 361 ? 26.144 -4.730 -42.177 1.00 93.06 361 ARG A CA 1
ATOM 2789 C C . ARG A 1 361 ? 26.134 -4.934 -43.690 1.00 93.06 361 ARG A C 1
ATOM 2791 O O . ARG A 1 361 ? 25.314 -5.709 -44.186 1.00 93.06 361 ARG A O 1
ATOM 2798 N N . ASN A 1 362 ? 27.036 -4.267 -44.404 1.00 94.19 362 ASN A N 1
ATOM 2799 C CA . ASN A 1 362 ? 27.246 -4.440 -45.843 1.00 94.19 362 ASN A CA 1
ATOM 2800 C C . ASN A 1 362 ? 28.563 -5.195 -46.068 1.00 94.19 362 ASN A C 1
ATOM 2802 O O . ASN A 1 362 ? 29.631 -4.660 -45.791 1.00 94.19 362 ASN A O 1
ATOM 2806 N N . GLY A 1 363 ? 28.504 -6.466 -46.469 1.00 94.31 363 GLY A N 1
ATOM 2807 C CA . GLY A 1 363 ? 29.652 -7.363 -46.308 1.00 94.31 363 GLY A CA 1
ATOM 2808 C C . GLY A 1 363 ? 30.102 -7.356 -44.841 1.00 94.31 363 GLY A C 1
ATOM 2809 O O . GLY A 1 363 ? 29.275 -7.514 -43.939 1.00 94.31 363 GLY A O 1
ATOM 2810 N N . ASN A 1 364 ? 31.383 -7.105 -44.582 1.00 94.44 364 ASN A N 1
ATOM 2811 C CA . ASN A 1 364 ? 31.927 -6.895 -43.237 1.00 94.44 364 ASN A CA 1
ATOM 2812 C C . ASN A 1 364 ? 31.793 -5.454 -42.701 1.00 94.44 364 ASN A C 1
ATOM 2814 O O . ASN A 1 364 ? 32.214 -5.228 -41.574 1.00 94.44 364 ASN A O 1
ATOM 2818 N N . GLU A 1 365 ? 31.270 -4.476 -43.446 1.00 95.06 365 GLU A N 1
ATOM 2819 C CA . GLU A 1 365 ? 31.133 -3.090 -42.966 1.00 95.06 365 GLU A CA 1
ATOM 2820 C C . GLU A 1 365 ? 29.974 -2.962 -41.973 1.00 95.06 365 GLU A C 1
ATOM 2822 O O . GLU A 1 365 ? 28.814 -3.175 -42.339 1.00 95.06 365 GLU A O 1
ATOM 2827 N N . ASN A 1 366 ? 30.250 -2.564 -40.731 1.00 94.81 366 ASN A N 1
ATOM 2828 C CA . ASN A 1 366 ? 29.210 -2.365 -39.728 1.00 94.81 366 ASN A CA 1
ATOM 2829 C C . ASN A 1 366 ? 28.454 -1.048 -39.988 1.00 94.81 366 ASN A C 1
ATOM 2831 O O . ASN A 1 366 ? 28.991 0.044 -39.795 1.00 94.81 366 ASN A O 1
ATOM 2835 N N . LEU A 1 367 ? 27.176 -1.127 -40.374 1.00 93.56 367 LEU A N 1
ATOM 2836 C CA . LEU A 1 367 ? 26.395 0.069 -40.698 1.00 93.56 367 LEU A CA 1
ATOM 2837 C C . LEU A 1 367 ? 25.919 0.842 -39.463 1.00 93.56 367 LEU A C 1
ATOM 2839 O O . LEU A 1 367 ? 25.574 2.018 -39.594 1.00 93.56 367 LEU A O 1
ATOM 2843 N N . HIS A 1 368 ? 25.939 0.251 -38.266 1.00 94.25 368 HIS A N 1
ATOM 2844 C CA . HIS A 1 368 ? 25.706 0.997 -37.027 1.00 94.25 368 HIS A CA 1
ATOM 2845 C C . HIS A 1 368 ? 26.873 1.943 -36.720 1.00 94.25 368 HIS A C 1
ATOM 2847 O O . HIS A 1 368 ? 26.624 3.095 -36.369 1.00 94.25 368 HIS A O 1
ATOM 2853 N N . PHE A 1 369 ? 28.127 1.525 -36.930 1.00 93.44 369 PHE A N 1
ATOM 2854 C CA . PHE A 1 369 ? 29.319 2.335 -36.636 1.00 93.44 369 PHE A CA 1
ATOM 2855 C C . PHE A 1 369 ? 29.254 3.739 -37.268 1.00 93.44 369 PHE A C 1
ATOM 2857 O O . PHE A 1 369 ? 29.422 4.743 -36.576 1.00 93.44 369 PHE A O 1
ATOM 2864 N N . PHE A 1 370 ? 28.902 3.838 -38.556 1.00 89.75 370 PHE A N 1
ATOM 2865 C CA . PHE A 1 370 ? 28.779 5.125 -39.266 1.00 89.75 370 PHE A CA 1
ATOM 2866 C C . PHE A 1 370 ? 27.682 6.053 -38.718 1.00 89.75 370 PHE A C 1
ATOM 2868 O O . PHE A 1 370 ? 27.704 7.254 -38.983 1.00 89.75 370 PHE A O 1
ATOM 2875 N N . HIS A 1 371 ? 26.710 5.511 -37.983 1.00 91.19 371 HIS A N 1
ATOM 2876 C CA . HIS A 1 371 ? 25.640 6.280 -37.352 1.00 91.19 371 HIS A CA 1
ATOM 2877 C C . HIS A 1 371 ? 25.925 6.578 -35.879 1.00 91.19 371 HIS A C 1
ATOM 2879 O O . HIS A 1 371 ? 25.452 7.600 -35.387 1.00 91.19 371 HIS A O 1
ATOM 2885 N N . LEU A 1 372 ? 26.670 5.712 -35.187 1.00 93.00 372 LEU A N 1
ATOM 2886 C CA . LEU A 1 372 ? 26.870 5.755 -33.737 1.00 93.00 372 LEU A CA 1
ATOM 2887 C C . LEU A 1 372 ? 28.249 6.286 -33.304 1.00 93.00 372 LEU A C 1
ATOM 2889 O O . LEU A 1 372 ? 28.447 6.502 -32.113 1.00 93.00 372 LEU A O 1
ATOM 2893 N N . LYS A 1 373 ? 29.205 6.531 -34.213 1.00 89.31 373 LYS A N 1
ATOM 2894 C CA . LYS A 1 373 ? 30.546 7.038 -33.855 1.00 89.31 373 LYS A CA 1
ATOM 2895 C C . LYS A 1 373 ? 30.727 8.546 -34.089 1.00 89.31 373 LYS A C 1
ATOM 2897 O O . LYS A 1 373 ? 30.153 9.136 -35.000 1.00 89.31 373 LYS A O 1
ATOM 2902 N N . GLY A 1 374 ? 31.590 9.166 -33.276 1.00 87.44 374 GLY A N 1
ATOM 2903 C CA . GLY A 1 374 ? 31.985 10.579 -33.381 1.00 87.44 374 GLY A CA 1
ATOM 2904 C C . GLY A 1 374 ? 31.144 11.549 -32.537 1.00 87.44 374 GLY A C 1
ATOM 2905 O O . GLY A 1 374 ? 30.262 11.142 -31.792 1.00 87.44 374 GLY A O 1
ATOM 2906 N N . ALA A 1 375 ? 31.432 12.850 -32.643 1.00 85.75 375 ALA A N 1
ATOM 2907 C CA . ALA A 1 375 ? 30.817 13.903 -31.814 1.00 85.75 375 ALA A CA 1
ATOM 2908 C C . ALA A 1 375 ? 29.359 14.261 -32.188 1.00 85.75 375 ALA A C 1
ATOM 2910 O O . ALA A 1 375 ? 28.715 15.038 -31.496 1.00 85.75 375 ALA A O 1
ATOM 2911 N N . ASN A 1 376 ? 28.851 13.719 -33.299 1.00 86.25 376 ASN A N 1
ATOM 2912 C CA . ASN A 1 376 ? 27.466 13.873 -33.758 1.00 86.25 376 ASN A CA 1
ATOM 2913 C C . ASN A 1 376 ? 26.817 12.494 -33.973 1.00 86.25 376 ASN A C 1
ATOM 2915 O O . ASN A 1 376 ? 26.053 12.296 -34.923 1.00 86.25 376 ASN A O 1
ATOM 2919 N N . ALA A 1 377 ? 27.160 11.524 -33.121 1.00 91.75 377 ALA A N 1
ATOM 2920 C CA . ALA A 1 377 ? 26.561 10.199 -33.143 1.00 91.75 377 ALA A CA 1
ATOM 2921 C C . ALA A 1 377 ? 25.043 10.299 -32.963 1.00 91.75 377 ALA A C 1
ATOM 2923 O O . ALA A 1 377 ? 24.535 11.116 -32.194 1.00 91.75 377 ALA A O 1
ATOM 2924 N N . ARG A 1 378 ? 24.297 9.467 -33.680 1.00 91.00 378 ARG A N 1
ATOM 2925 C CA . ARG A 1 378 ? 22.845 9.351 -33.547 1.00 91.00 378 ARG A CA 1
ATOM 2926 C C . ARG A 1 378 ? 22.534 8.545 -32.296 1.00 91.00 378 ARG A C 1
ATOM 2928 O O . ARG A 1 378 ? 23.135 7.507 -32.057 1.00 91.00 378 ARG A O 1
ATOM 2935 N N . ASN A 1 379 ? 21.563 8.997 -31.515 1.00 91.75 379 ASN A N 1
ATOM 2936 C CA . ASN A 1 379 ? 21.039 8.198 -30.416 1.00 91.75 379 ASN A CA 1
ATOM 2937 C C . ASN A 1 379 ? 20.284 6.979 -30.985 1.00 91.75 379 ASN A C 1
ATOM 2939 O O . ASN A 1 379 ? 19.548 7.125 -31.963 1.00 91.75 379 ASN A O 1
ATOM 2943 N N . CYS A 1 380 ? 20.397 5.802 -30.361 1.00 91.62 380 CYS A N 1
ATOM 2944 C CA . CYS A 1 380 ? 19.631 4.600 -30.714 1.00 91.62 380 CYS A CA 1
ATOM 2945 C C . CYS A 1 380 ? 18.122 4.889 -30.873 1.00 91.62 380 CYS A C 1
ATOM 2947 O O . CYS A 1 380 ? 17.484 4.391 -31.803 1.00 91.62 380 CYS A O 1
ATOM 2949 N N . ASN A 1 381 ? 17.565 5.781 -30.038 1.00 89.06 381 ASN A N 1
ATOM 2950 C CA . ASN A 1 381 ? 16.151 6.188 -30.077 1.00 89.06 381 ASN A CA 1
ATOM 2951 C C . ASN A 1 381 ? 15.741 7.052 -31.297 1.00 89.06 381 ASN A C 1
ATOM 2953 O O . ASN A 1 381 ? 14.571 7.430 -31.430 1.00 89.06 381 ASN A O 1
ATOM 2957 N N . LEU A 1 382 ? 16.693 7.417 -32.165 1.00 89.62 382 LEU A N 1
ATOM 2958 C CA . LEU A 1 382 ? 16.435 8.104 -33.434 1.00 89.62 382 LEU A CA 1
ATOM 2959 C C . LEU A 1 382 ? 16.028 7.123 -34.546 1.00 89.62 382 LEU A C 1
ATOM 2961 O O . LEU A 1 382 ? 15.423 7.552 -35.524 1.00 89.62 382 LEU A O 1
ATOM 2965 N N . CYS A 1 383 ? 16.320 5.828 -34.391 1.00 88.94 383 CYS A N 1
ATOM 2966 C CA . CYS A 1 383 ? 15.916 4.781 -35.335 1.00 88.94 383 CYS A CA 1
ATOM 2967 C C . CYS A 1 383 ? 15.053 3.698 -34.675 1.00 88.94 383 CYS A C 1
ATOM 2969 O O . CYS A 1 383 ? 14.122 3.209 -35.310 1.00 88.94 383 CYS A O 1
ATOM 2971 N N . HIS A 1 384 ? 15.312 3.344 -33.413 1.00 91.00 384 HIS A N 1
ATOM 2972 C CA . HIS A 1 384 ? 14.594 2.290 -32.693 1.00 91.00 384 HIS A CA 1
ATOM 2973 C C . HIS A 1 384 ? 13.598 2.858 -31.677 1.00 91.00 384 HIS A C 1
ATOM 2975 O O . HIS A 1 384 ? 13.869 3.852 -31.005 1.00 91.00 384 HIS A O 1
ATOM 2981 N N . ASN A 1 385 ? 12.462 2.183 -31.506 1.00 90.44 385 ASN A N 1
ATOM 2982 C CA . ASN A 1 385 ? 11.620 2.332 -30.326 1.00 90.44 385 ASN A CA 1
ATOM 2983 C C . ASN A 1 385 ? 11.872 1.148 -29.390 1.00 90.44 385 ASN A C 1
ATOM 2985 O O . ASN A 1 385 ? 11.355 0.058 -29.615 1.00 90.44 385 ASN A O 1
ATOM 2989 N N . VAL A 1 386 ? 12.645 1.390 -28.330 1.00 90.94 386 VAL A N 1
ATOM 2990 C CA . VAL A 1 386 ? 13.074 0.375 -27.351 1.00 90.94 386 VAL A CA 1
ATOM 2991 C C . VAL A 1 386 ? 11.928 -0.320 -26.607 1.00 90.94 386 VAL A C 1
ATOM 2993 O O . VAL A 1 386 ? 12.169 -1.341 -25.983 1.00 90.94 386 VAL A O 1
ATOM 2996 N N . HIS A 1 387 ? 10.692 0.186 -26.684 1.00 92.25 387 HIS A N 1
ATOM 2997 C CA . HIS A 1 387 ? 9.522 -0.497 -26.121 1.00 92.25 387 HIS A CA 1
ATOM 2998 C C . HIS A 1 387 ? 8.900 -1.484 -27.117 1.00 92.25 387 HIS A C 1
ATOM 3000 O O . HIS A 1 387 ? 8.671 -2.650 -26.805 1.00 92.25 387 HIS A O 1
ATOM 3006 N N . GLY A 1 388 ? 8.618 -1.005 -28.329 1.00 90.75 388 GLY A N 1
ATOM 3007 C CA . GLY A 1 388 ? 7.968 -1.781 -29.377 1.00 90.75 388 GLY A CA 1
ATOM 3008 C C . GLY A 1 388 ? 7.719 -0.962 -30.641 1.00 90.75 388 GLY A C 1
ATOM 3009 O O . GLY A 1 388 ? 7.534 0.259 -30.587 1.00 90.75 388 GLY A O 1
ATOM 3010 N N . SER A 1 389 ? 7.715 -1.630 -31.793 1.00 88.88 389 SER A N 1
ATOM 3011 C CA . SER A 1 389 ? 7.462 -1.011 -33.096 1.00 88.88 389 SER A CA 1
ATOM 3012 C C . SER A 1 389 ? 6.695 -1.923 -34.054 1.00 88.88 389 SER A C 1
ATOM 3014 O O . SER A 1 389 ? 6.674 -3.144 -33.916 1.00 88.88 389 SER A O 1
ATOM 3016 N N . VAL A 1 390 ? 6.063 -1.313 -35.058 1.00 85.19 390 VAL A N 1
ATOM 3017 C CA . VAL A 1 390 ? 5.379 -2.006 -36.164 1.00 85.19 390 VAL A CA 1
ATOM 3018 C C . VAL A 1 390 ? 6.352 -2.709 -37.118 1.00 85.19 390 VAL A C 1
ATOM 3020 O O . VAL A 1 390 ? 5.958 -3.667 -37.782 1.00 85.19 390 VAL A O 1
ATOM 3023 N N . ASN A 1 391 ? 7.612 -2.258 -37.189 1.00 86.69 391 ASN A N 1
ATOM 3024 C CA . ASN A 1 391 ? 8.641 -2.875 -38.027 1.00 86.69 391 ASN A CA 1
ATOM 3025 C C . ASN A 1 391 ? 9.498 -3.864 -37.223 1.00 86.69 391 ASN A C 1
ATOM 3027 O O . ASN A 1 391 ? 9.652 -3.744 -36.006 1.00 86.69 391 ASN A O 1
ATOM 3031 N N . LYS A 1 392 ? 10.122 -4.807 -37.939 1.00 87.12 392 LYS A N 1
ATOM 3032 C CA . LYS A 1 392 ? 11.113 -5.740 -37.382 1.00 87.12 392 LYS A CA 1
ATOM 3033 C C . LYS A 1 392 ? 12.306 -4.993 -36.767 1.00 87.12 392 LYS A C 1
ATOM 3035 O O . LYS A 1 392 ? 12.618 -3.868 -37.158 1.00 87.12 392 LYS A O 1
ATOM 3040 N N . HIS A 1 393 ? 12.987 -5.647 -35.825 1.00 87.69 393 HIS A N 1
ATOM 3041 C CA . HIS A 1 393 ? 14.156 -5.110 -35.109 1.00 87.69 393 HIS A CA 1
ATOM 3042 C C . HIS A 1 393 ? 13.877 -3.783 -34.375 1.00 87.69 393 HIS A C 1
ATOM 3044 O O . HIS A 1 393 ? 14.766 -2.947 -34.217 1.00 87.69 393 HIS A O 1
ATOM 3050 N N . LEU A 1 394 ? 12.627 -3.583 -33.935 1.00 91.50 394 LEU A N 1
ATOM 3051 C CA . LEU A 1 394 ? 12.171 -2.410 -33.178 1.00 91.50 394 LEU A CA 1
ATOM 3052 C C . LEU A 1 394 ? 12.343 -1.062 -33.900 1.00 91.50 394 LEU A C 1
ATOM 3054 O O . LEU A 1 394 ? 12.244 -0.011 -33.271 1.00 91.50 394 LEU A O 1
ATOM 3058 N N . ILE A 1 395 ? 12.581 -1.059 -35.212 1.00 90.81 395 ILE A N 1
ATOM 3059 C CA . ILE A 1 395 ? 12.796 0.172 -35.983 1.00 90.81 395 ILE A CA 1
ATOM 3060 C C . ILE A 1 395 ? 11.484 0.963 -36.043 1.00 90.81 395 ILE A C 1
ATOM 3062 O O . ILE A 1 395 ? 10.453 0.432 -36.454 1.00 90.81 395 ILE A O 1
ATOM 3066 N N . ALA A 1 396 ? 11.488 2.221 -35.606 1.00 89.00 396 ALA A N 1
ATOM 3067 C CA . ALA A 1 396 ? 10.301 3.077 -35.566 1.00 89.00 396 ALA A CA 1
ATOM 3068 C C . ALA A 1 396 ? 9.669 3.250 -36.964 1.00 89.00 396 ALA A C 1
ATOM 3070 O O . ALA A 1 396 ? 10.367 3.185 -37.971 1.00 89.00 396 ALA A O 1
ATOM 3071 N N . ASP A 1 397 ? 8.356 3.488 -37.050 1.00 86.75 397 ASP A N 1
ATOM 3072 C CA . ASP A 1 397 ? 7.696 3.910 -38.301 1.00 86.75 397 ASP A CA 1
ATOM 3073 C C . ASP A 1 397 ? 7.964 5.388 -38.608 1.00 86.75 397 ASP A C 1
ATOM 3075 O O . ASP A 1 397 ? 8.182 5.781 -39.760 1.00 86.75 397 ASP A O 1
ATOM 3079 N N . LYS A 1 398 ? 7.977 6.212 -37.559 1.00 87.00 398 LYS A N 1
ATOM 3080 C CA . LYS A 1 398 ? 8.288 7.637 -37.619 1.00 87.00 398 LYS A CA 1
ATOM 3081 C C . LYS A 1 398 ? 9.088 8.078 -36.403 1.00 87.00 398 LYS A C 1
ATOM 3083 O O . LYS A 1 398 ? 8.877 7.589 -35.295 1.00 87.00 398 LYS A O 1
ATOM 3088 N N . VAL A 1 399 ? 9.924 9.096 -36.585 1.00 83.19 399 VAL A N 1
ATOM 3089 C CA . VAL A 1 399 ? 10.602 9.793 -35.488 1.00 83.19 399 VAL A CA 1
ATOM 3090 C C . VAL A 1 399 ? 10.435 11.301 -35.606 1.00 83.19 399 VAL A C 1
ATOM 3092 O O . VAL A 1 399 ? 10.550 11.891 -36.678 1.00 83.19 399 VAL A O 1
ATOM 3095 N N . ARG A 1 400 ? 10.158 11.955 -34.475 1.00 78.25 400 ARG A N 1
ATOM 3096 C CA . ARG A 1 400 ? 10.023 13.412 -34.425 1.00 78.25 400 ARG A CA 1
ATOM 3097 C C . ARG A 1 400 ? 11.393 14.092 -34.490 1.00 78.25 400 ARG A C 1
ATOM 3099 O O . ARG A 1 400 ? 12.212 13.894 -33.584 1.00 78.25 400 ARG A O 1
ATOM 3106 N N . PHE A 1 401 ? 11.590 14.917 -35.515 1.00 75.75 401 PHE A N 1
ATOM 3107 C CA . PHE A 1 401 ? 12.761 15.757 -35.749 1.00 75.75 401 PHE A CA 1
ATOM 3108 C C . PHE A 1 401 ? 12.325 17.232 -35.755 1.00 75.75 401 PHE A C 1
ATOM 3110 O O . PHE A 1 401 ? 11.718 17.719 -36.708 1.00 75.75 401 PHE A O 1
ATOM 3117 N N . GLY A 1 402 ? 12.547 17.939 -34.642 1.00 76.12 402 GLY A N 1
ATOM 3118 C CA . GLY A 1 402 ? 11.967 19.270 -34.429 1.00 76.12 402 GLY A CA 1
ATOM 3119 C C . GLY A 1 402 ? 10.433 19.220 -34.431 1.00 76.12 402 GLY A C 1
ATOM 3120 O O . GLY A 1 402 ? 9.831 18.544 -33.594 1.00 76.12 402 GLY A O 1
ATOM 3121 N N . ASN A 1 403 ? 9.803 19.907 -35.386 1.00 79.75 403 ASN A N 1
ATOM 3122 C CA . ASN A 1 403 ? 8.348 19.880 -35.601 1.00 79.75 403 ASN A CA 1
ATOM 3123 C C . ASN A 1 403 ? 7.899 18.906 -36.704 1.00 79.75 403 ASN A C 1
ATOM 3125 O O . ASN A 1 403 ? 6.702 18.766 -36.935 1.00 79.75 403 ASN A O 1
ATOM 3129 N N . TRP A 1 404 ? 8.831 18.212 -37.360 1.00 82.25 404 TRP A N 1
ATOM 3130 C CA . TRP A 1 404 ? 8.532 17.255 -38.422 1.00 82.25 404 TRP A CA 1
ATOM 3131 C C . TRP A 1 404 ? 8.456 15.821 -37.882 1.00 82.25 404 TRP A C 1
ATOM 3133 O O . TRP A 1 404 ? 9.330 15.383 -37.132 1.00 82.25 404 TRP A O 1
ATOM 3143 N N . GLU A 1 405 ? 7.433 15.061 -38.279 1.00 85.00 405 GLU A N 1
ATOM 3144 C CA . GLU A 1 405 ? 7.447 13.600 -38.160 1.00 85.00 405 GLU A CA 1
ATOM 3145 C C . GLU A 1 405 ? 8.157 12.992 -39.376 1.00 85.00 405 GLU A C 1
ATOM 3147 O O . GLU A 1 405 ? 7.552 12.791 -40.431 1.00 85.00 405 GLU A O 1
ATOM 3152 N N . MET A 1 406 ? 9.446 12.688 -39.227 1.00 85.25 406 MET A N 1
ATOM 3153 C CA . MET A 1 406 ? 10.240 12.048 -40.271 1.00 85.25 406 MET A CA 1
ATOM 3154 C C . MET A 1 406 ? 9.890 10.552 -40.350 1.00 85.25 406 MET A C 1
ATOM 3156 O O . MET A 1 406 ? 10.048 9.850 -39.347 1.00 85.25 406 MET A O 1
ATOM 3160 N N . PRO A 1 407 ? 9.448 10.023 -41.506 1.00 87.31 407 PRO A N 1
ATOM 3161 C CA . PRO A 1 407 ? 9.246 8.589 -41.676 1.00 87.31 407 PRO A CA 1
ATOM 3162 C C . PRO A 1 407 ? 10.591 7.854 -41.745 1.00 87.31 407 PRO A C 1
ATOM 3164 O O . PRO A 1 407 ? 11.539 8.331 -42.374 1.00 87.31 407 PRO A O 1
ATOM 3167 N N . VAL A 1 408 ? 10.652 6.665 -41.148 1.00 87.69 408 VAL A N 1
ATOM 3168 C CA . VAL A 1 408 ? 11.800 5.753 -41.233 1.00 87.69 408 VAL A CA 1
ATOM 3169 C C . VAL A 1 408 ? 11.366 4.548 -42.067 1.00 87.69 408 VAL A C 1
ATOM 3171 O O . VAL A 1 408 ? 10.710 3.628 -41.583 1.00 87.69 408 VAL A O 1
ATOM 3174 N N . LYS A 1 409 ? 11.670 4.579 -43.368 1.00 87.44 409 LYS A N 1
ATOM 3175 C CA . LYS A 1 409 ? 11.264 3.537 -44.321 1.00 87.44 409 LYS A CA 1
ATOM 3176 C C . LYS A 1 409 ? 12.352 2.471 -44.404 1.00 87.44 409 LYS A C 1
ATOM 3178 O O . LYS A 1 409 ? 13.181 2.490 -45.313 1.00 87.44 409 LYS A O 1
ATOM 3183 N N . PHE A 1 410 ? 12.347 1.559 -43.439 1.00 87.81 410 PHE A N 1
ATOM 3184 C CA . PHE A 1 410 ? 13.196 0.371 -43.442 1.00 87.81 410 PHE A CA 1
ATOM 3185 C C . PHE A 1 410 ? 12.480 -0.819 -44.096 1.00 87.81 410 PHE A C 1
ATOM 3187 O O . PHE A 1 410 ? 11.308 -1.074 -43.813 1.00 87.81 410 PHE A O 1
ATOM 3194 N N . LYS A 1 411 ? 13.188 -1.560 -44.952 1.00 89.12 411 LYS A N 1
ATOM 3195 C CA . LYS A 1 411 ? 12.726 -2.798 -45.590 1.00 89.12 411 LYS A CA 1
ATOM 3196 C C . LYS A 1 411 ? 13.758 -3.900 -45.366 1.00 89.12 411 LYS A C 1
ATOM 3198 O O . LYS A 1 411 ? 14.946 -3.687 -45.592 1.00 89.12 411 LYS A O 1
ATOM 3203 N N . VAL A 1 412 ? 13.301 -5.088 -44.979 1.00 86.12 412 VAL A N 1
ATOM 3204 C CA . VAL A 1 412 ? 14.145 -6.291 -44.901 1.00 86.12 412 VAL A CA 1
ATOM 3205 C C . VAL A 1 412 ? 14.074 -7.017 -46.243 1.00 86.12 412 VAL A C 1
ATOM 3207 O O . VAL A 1 412 ? 12.981 -7.368 -46.681 1.00 86.12 412 VAL A O 1
ATOM 3210 N N . GLU A 1 413 ? 15.220 -7.256 -46.879 1.00 87.00 413 GLU A N 1
ATOM 3211 C CA . GLU A 1 413 ? 15.329 -7.896 -48.198 1.00 87.00 413 GLU A CA 1
ATOM 3212 C C . GLU A 1 413 ? 16.300 -9.091 -48.091 1.00 87.00 413 GLU A C 1
ATOM 3214 O O . GLU A 1 413 ? 17.495 -8.954 -48.330 1.00 87.00 413 GLU A O 1
ATOM 3219 N N . GLY A 1 414 ? 15.813 -10.267 -47.670 1.00 85.69 414 GLY A N 1
ATOM 3220 C CA . GLY A 1 414 ? 16.603 -11.510 -47.618 1.00 85.69 414 GLY A CA 1
ATOM 3221 C C . GLY A 1 414 ? 17.897 -11.419 -46.788 1.00 85.69 414 GLY A C 1
ATOM 3222 O O . GLY A 1 414 ? 17.865 -11.244 -45.565 1.00 85.69 414 GLY A O 1
ATOM 3223 N N . ASN A 1 415 ? 19.049 -11.538 -47.458 1.00 88.81 415 ASN A N 1
ATOM 3224 C CA . ASN A 1 415 ? 20.388 -11.390 -46.868 1.00 88.81 415 ASN A CA 1
ATOM 3225 C C . ASN A 1 415 ? 20.764 -9.926 -46.538 1.00 88.81 415 ASN A C 1
ATOM 3227 O O . ASN A 1 415 ? 21.865 -9.667 -46.059 1.00 88.81 415 ASN A O 1
ATOM 3231 N N . GLY A 1 416 ? 19.865 -8.967 -46.741 1.00 90.44 416 GLY A N 1
ATOM 3232 C CA . GLY A 1 416 ? 20.134 -7.541 -46.606 1.00 90.44 416 GLY A CA 1
ATOM 3233 C C . GLY A 1 416 ? 18.882 -6.721 -46.303 1.00 90.44 416 GLY A C 1
ATOM 3234 O O . GLY A 1 416 ? 17.990 -7.155 -45.565 1.00 90.44 416 GLY A O 1
ATOM 3235 N N . GLY A 1 417 ? 18.829 -5.514 -46.855 1.00 92.50 417 GLY A N 1
ATOM 3236 C CA . GLY A 1 417 ? 17.698 -4.605 -46.705 1.00 92.50 417 GLY A CA 1
ATOM 3237 C C . GLY A 1 417 ? 17.916 -3.254 -47.375 1.00 92.50 417 GLY A C 1
ATOM 3238 O O . GLY A 1 417 ? 18.990 -2.963 -47.908 1.00 92.50 417 GLY A O 1
ATOM 3239 N N . SER A 1 418 ? 16.894 -2.403 -47.304 1.00 91.12 418 SER A N 1
ATOM 3240 C CA . SER A 1 418 ? 16.995 -0.990 -47.665 1.00 91.12 418 SER A CA 1
ATOM 3241 C C . SER A 1 418 ? 16.553 -0.089 -46.517 1.00 91.12 418 SER A C 1
ATOM 3243 O O . SER A 1 418 ? 15.711 -0.450 -45.691 1.00 91.12 418 SER A O 1
ATOM 3245 N N . CYS A 1 419 ? 17.128 1.108 -46.459 1.00 87.25 419 CYS A N 1
ATOM 3246 C CA . CYS A 1 419 ? 16.677 2.166 -45.570 1.00 87.25 419 CYS A CA 1
ATOM 3247 C C . CYS A 1 419 ? 16.584 3.483 -46.339 1.00 87.25 419 CYS A C 1
ATOM 3249 O O . CYS A 1 419 ? 17.543 3.918 -46.983 1.00 87.25 419 CYS A O 1
ATOM 3251 N N . ASN A 1 420 ? 15.425 4.126 -46.256 1.00 85.31 420 ASN A N 1
ATOM 3252 C CA . ASN A 1 420 ? 15.185 5.477 -46.742 1.00 85.31 420 ASN A CA 1
ATOM 3253 C C . ASN A 1 420 ? 14.690 6.323 -45.559 1.00 85.31 420 ASN A C 1
ATOM 3255 O O . ASN A 1 420 ? 13.677 6.009 -44.927 1.00 85.31 420 ASN A O 1
ATOM 3259 N N . THR A 1 421 ? 15.435 7.378 -45.241 1.00 76.06 421 THR A N 1
ATOM 3260 C CA . THR A 1 421 ? 15.120 8.319 -44.162 1.00 76.06 421 THR A CA 1
ATOM 3261 C C . THR A 1 421 ? 15.063 9.728 -44.731 1.00 76.06 421 THR A C 1
ATOM 3263 O O . THR A 1 421 ? 15.600 10.003 -45.799 1.00 76.06 421 THR A O 1
ATOM 3266 N N . GLY A 1 422 ? 14.514 10.677 -43.975 1.00 72.44 422 GLY A N 1
ATOM 3267 C CA . GLY A 1 422 ? 14.651 12.096 -44.312 1.00 72.44 422 GLY A CA 1
ATOM 3268 C C . GLY A 1 422 ? 16.094 12.626 -44.321 1.00 72.44 422 GLY A C 1
ATOM 3269 O O . GLY A 1 422 ? 16.297 13.781 -44.676 1.00 72.44 422 GLY A O 1
ATOM 3270 N N . CYS A 1 423 ? 17.093 11.825 -43.923 1.00 77.81 423 CYS A N 1
ATOM 3271 C CA . CYS A 1 423 ? 18.502 12.224 -43.883 1.00 77.81 423 CYS A CA 1
ATOM 3272 C C . CYS A 1 423 ? 19.315 11.789 -45.114 1.00 77.81 423 CYS A C 1
ATOM 3274 O O . CYS A 1 423 ? 20.378 12.359 -45.351 1.00 77.81 423 CYS A O 1
ATOM 3276 N N . HIS A 1 424 ? 18.875 10.778 -45.872 1.00 85.94 424 HIS A N 1
ATOM 3277 C CA . HIS A 1 424 ? 19.560 10.311 -47.082 1.00 85.94 424 HIS A CA 1
ATOM 3278 C C . HIS A 1 424 ? 18.593 9.583 -48.028 1.00 85.94 424 HIS A C 1
ATOM 3280 O O . HIS A 1 424 ? 17.662 8.916 -47.580 1.00 85.94 424 HIS A O 1
ATOM 3286 N N . ALA A 1 425 ? 18.867 9.638 -49.337 1.00 87.44 425 ALA A N 1
ATOM 3287 C CA . ALA A 1 425 ? 18.179 8.817 -50.339 1.00 87.44 425 ALA A CA 1
ATOM 3288 C C . ALA A 1 425 ? 18.253 7.311 -50.000 1.00 87.44 425 ALA A C 1
ATOM 3290 O O . ALA A 1 425 ? 19.108 6.900 -49.211 1.00 87.44 425 ALA A O 1
ATOM 3291 N N . GLU A 1 426 ? 17.369 6.485 -50.578 1.00 90.25 426 GLU A N 1
ATOM 3292 C CA . GLU A 1 426 ? 17.321 5.043 -50.278 1.00 90.25 426 GLU A CA 1
ATOM 3293 C C . GLU A 1 426 ? 18.698 4.393 -50.470 1.00 90.25 426 GLU A C 1
ATOM 3295 O O . GLU A 1 426 ? 19.279 4.437 -51.553 1.00 90.25 426 GLU A O 1
ATOM 3300 N N . ARG A 1 427 ? 19.219 3.791 -49.398 1.00 91.19 427 ARG A N 1
ATOM 3301 C CA . ARG A 1 427 ? 20.451 2.999 -49.418 1.00 91.19 427 ARG A CA 1
ATOM 3302 C C . ARG A 1 427 ? 20.096 1.536 -49.223 1.00 91.19 427 ARG A C 1
ATOM 3304 O O . ARG A 1 427 ? 19.316 1.211 -48.328 1.00 91.19 427 ARG A O 1
ATOM 3311 N N . LYS A 1 428 ? 20.675 0.671 -50.052 1.00 92.69 428 LYS A N 1
ATOM 3312 C CA . LYS A 1 428 ? 20.587 -0.787 -49.934 1.00 92.69 428 LYS A CA 1
ATOM 3313 C C . LYS A 1 428 ? 21.877 -1.345 -49.343 1.00 92.69 428 LYS A C 1
ATOM 3315 O O . LYS A 1 428 ? 22.936 -0.751 -49.527 1.00 92.69 428 LYS A O 1
ATOM 3320 N N . TYR A 1 429 ? 21.777 -2.477 -48.658 1.00 92.81 429 TYR A N 1
ATOM 3321 C CA . TYR A 1 429 ? 22.917 -3.234 -48.147 1.00 92.81 429 TYR A CA 1
ATOM 3322 C C . TYR A 1 429 ? 22.674 -4.733 -48.305 1.00 92.81 429 TYR A C 1
ATOM 3324 O O . TYR A 1 429 ? 21.525 -5.178 -48.281 1.00 92.81 429 TYR A O 1
ATOM 3332 N N . SER A 1 430 ? 23.750 -5.511 -48.420 1.00 93.88 430 SER A N 1
ATOM 3333 C CA . SER A 1 430 ? 23.706 -6.977 -48.410 1.00 93.88 430 SER A CA 1
ATOM 3334 C C . SER A 1 430 ? 24.802 -7.532 -47.508 1.00 93.88 430 SER A C 1
ATOM 3336 O O . SER A 1 430 ? 25.952 -7.098 -47.586 1.00 93.88 430 SER A O 1
ATOM 3338 N N . ARG A 1 431 ? 24.473 -8.523 -46.671 1.00 93.62 431 ARG A N 1
ATOM 3339 C CA . ARG A 1 431 ? 25.456 -9.221 -45.823 1.00 93.62 431 ARG A CA 1
ATOM 3340 C C . ARG A 1 431 ? 26.428 -10.097 -46.623 1.00 93.62 431 ARG A C 1
ATOM 3342 O O . ARG A 1 431 ? 27.472 -10.444 -46.073 1.00 93.62 431 ARG A O 1
ATOM 3349 N N . ASP A 1 432 ? 26.108 -10.371 -47.889 1.00 92.31 432 ASP A N 1
ATOM 3350 C CA . ASP A 1 432 ? 26.921 -11.161 -48.823 1.00 92.31 432 ASP A CA 1
ATOM 3351 C C . ASP A 1 432 ? 27.649 -10.269 -49.852 1.00 92.31 432 ASP A C 1
ATOM 3353 O O . ASP A 1 432 ? 28.265 -10.768 -50.794 1.00 92.31 432 ASP A O 1
ATOM 3357 N N . ALA A 1 433 ? 27.584 -8.939 -49.697 1.00 90.00 433 ALA A N 1
ATOM 3358 C CA . ALA A 1 433 ? 28.410 -8.026 -50.482 1.00 90.00 433 ALA A CA 1
ATOM 3359 C C . ALA A 1 433 ? 29.911 -8.287 -50.217 1.00 90.00 433 ALA A C 1
ATOM 3361 O O . ALA A 1 433 ? 30.269 -8.710 -49.112 1.00 90.00 433 ALA A O 1
ATOM 3362 N N . PRO A 1 434 ? 30.807 -8.025 -51.191 1.00 89.12 434 PRO A N 1
ATOM 3363 C CA . PRO A 1 434 ? 32.240 -8.234 -51.012 1.00 89.12 434 PRO A CA 1
ATOM 3364 C C . PRO A 1 434 ? 32.778 -7.509 -49.776 1.00 89.12 434 PRO A C 1
ATOM 3366 O O . PRO A 1 434 ? 32.515 -6.324 -49.578 1.00 89.12 434 PRO A O 1
ATOM 3369 N N . ASN A 1 435 ? 33.558 -8.216 -48.957 1.00 87.19 435 ASN A N 1
ATOM 3370 C CA . ASN A 1 435 ? 34.184 -7.628 -47.777 1.00 87.19 435 ASN A CA 1
ATOM 3371 C C . ASN A 1 435 ? 35.122 -6.483 -48.179 1.00 87.19 435 ASN A C 1
ATOM 3373 O O . ASN A 1 435 ? 36.005 -6.657 -49.023 1.00 87.19 435 ASN A O 1
ATOM 3377 N N . VAL A 1 436 ? 34.989 -5.341 -47.510 1.00 81.25 436 VAL A N 1
ATOM 3378 C CA . VAL A 1 436 ? 35.927 -4.233 -47.647 1.00 81.25 436 VAL A CA 1
ATOM 3379 C C . VAL A 1 436 ? 37.251 -4.636 -47.010 1.00 81.25 436 VAL A C 1
ATOM 3381 O O . VAL A 1 436 ? 37.379 -4.826 -45.796 1.00 81.25 436 VAL A O 1
ATOM 3384 N N . VAL A 1 437 ? 38.261 -4.772 -47.866 1.00 72.06 437 VAL A N 1
ATOM 3385 C CA . VAL A 1 437 ? 39.657 -4.913 -47.465 1.00 72.06 437 VAL A CA 1
ATOM 3386 C C . VAL A 1 437 ? 40.161 -3.522 -47.104 1.00 72.06 437 VAL A C 1
ATOM 3388 O O . VAL A 1 437 ? 40.261 -2.659 -47.977 1.00 72.06 437 VAL A O 1
ATOM 3391 N N . LYS A 1 438 ? 40.495 -3.295 -45.826 1.00 58.47 438 LYS A N 1
ATOM 3392 C CA . LYS A 1 438 ? 41.115 -2.034 -45.390 1.00 58.47 438 LYS A CA 1
ATOM 3393 C C . LYS A 1 438 ? 42.312 -1.715 -46.299 1.00 58.47 438 LYS A C 1
ATOM 3395 O O . LYS A 1 438 ? 43.232 -2.541 -46.356 1.00 58.47 438 LYS A O 1
ATOM 3400 N N . PRO A 1 439 ? 42.380 -0.538 -46.952 1.00 47.06 439 PRO A N 1
ATOM 3401 C CA . PRO A 1 439 ? 43.645 -0.091 -47.510 1.00 47.06 439 PRO A CA 1
ATOM 3402 C C . PRO A 1 439 ? 44.656 -0.048 -46.360 1.00 47.06 439 PRO A C 1
ATOM 3404 O O . PRO A 1 439 ? 44.364 0.495 -45.290 1.00 47.06 439 PRO A O 1
ATOM 3407 N N . LYS A 1 440 ? 45.830 -0.670 -46.550 1.00 39.16 440 LYS A N 1
ATOM 3408 C CA . LYS A 1 440 ? 46.903 -0.637 -45.544 1.00 39.16 440 LYS A CA 1
ATOM 3409 C C . LYS A 1 440 ? 47.126 0.821 -45.131 1.00 39.16 440 LYS A C 1
ATOM 3411 O O . LYS A 1 440 ? 47.165 1.671 -46.024 1.00 39.16 440 LYS A O 1
ATOM 3416 N N . PRO A 1 441 ? 47.289 1.130 -43.830 1.00 38.81 441 PRO A N 1
ATOM 3417 C CA . PRO A 1 441 ? 47.530 2.498 -43.401 1.00 38.81 441 PRO A CA 1
ATOM 3418 C C . PRO A 1 441 ? 48.785 3.005 -44.105 1.00 38.81 441 PRO A C 1
ATOM 3420 O O . PRO A 1 441 ? 49.896 2.545 -43.829 1.00 38.81 441 PRO A O 1
ATOM 3423 N N . VAL A 1 442 ? 48.599 3.926 -45.053 1.00 37.78 442 VAL A N 1
ATOM 3424 C CA . VAL A 1 442 ? 49.709 4.576 -45.740 1.00 37.78 442 VAL A CA 1
ATOM 3425 C C . VAL A 1 442 ? 50.491 5.297 -44.655 1.00 37.78 442 VAL A C 1
ATOM 3427 O O . VAL A 1 442 ? 49.978 6.235 -44.040 1.00 37.78 442 VAL A O 1
ATOM 3430 N N . ARG A 1 443 ? 51.719 4.835 -44.384 1.00 36.44 443 ARG A N 1
ATOM 3431 C CA . ARG A 1 443 ? 52.652 5.557 -43.516 1.00 36.44 443 ARG A CA 1
ATOM 3432 C C . ARG A 1 443 ? 52.739 6.977 -44.062 1.00 36.44 443 ARG A C 1
ATOM 3434 O O . ARG A 1 443 ? 53.326 7.181 -45.122 1.00 36.44 443 ARG A O 1
ATOM 3441 N N . ARG A 1 444 ? 52.172 7.951 -43.342 1.00 39.03 444 ARG A N 1
ATOM 3442 C CA . ARG A 1 444 ? 52.495 9.359 -43.569 1.00 39.03 444 ARG A CA 1
ATOM 3443 C C . ARG A 1 444 ? 53.994 9.487 -43.344 1.00 39.03 444 ARG A C 1
ATOM 3445 O O . ARG A 1 444 ? 54.456 9.423 -42.207 1.00 39.03 444 ARG A O 1
ATOM 3452 N N . THR A 1 445 ? 54.742 9.610 -44.433 1.00 35.06 445 THR A N 1
ATOM 3453 C CA . THR A 1 445 ? 56.131 10.040 -44.379 1.00 35.06 445 THR A CA 1
ATOM 3454 C C . THR A 1 445 ? 56.166 11.377 -43.654 1.00 35.06 445 THR A C 1
ATOM 3456 O O . THR A 1 445 ? 55.356 12.270 -43.908 1.00 35.06 445 THR A O 1
ATOM 3459 N N . THR A 1 446 ? 57.063 11.484 -42.682 1.00 38.75 446 THR A N 1
ATOM 3460 C CA . THR A 1 446 ? 57.247 12.680 -41.866 1.00 38.75 446 THR A CA 1
ATOM 3461 C C . THR A 1 446 ? 57.707 13.836 -42.746 1.00 38.75 446 THR A C 1
ATOM 3463 O O . THR A 1 446 ? 58.900 13.987 -43.004 1.00 38.75 446 THR A O 1
ATOM 3466 N N . LEU A 1 447 ? 56.765 14.667 -43.193 1.00 38.47 447 LEU A N 1
ATOM 3467 C CA . LEU A 1 447 ? 57.087 15.992 -43.703 1.00 38.47 447 LEU A CA 1
ATOM 3468 C C . LEU A 1 447 ? 57.474 16.871 -42.515 1.00 38.47 447 LEU A C 1
ATOM 3470 O O . LEU A 1 447 ? 56.679 17.117 -41.607 1.00 38.47 447 LEU A O 1
ATOM 3474 N N . THR A 1 448 ? 58.733 17.292 -42.522 1.00 37.00 448 THR A N 1
ATOM 3475 C CA . THR A 1 448 ? 59.330 18.179 -41.528 1.00 37.00 448 THR A CA 1
ATOM 3476 C C . THR A 1 448 ? 58.562 19.495 -41.435 1.00 37.00 448 THR A C 1
ATOM 3478 O O . THR A 1 448 ? 58.129 20.066 -42.438 1.00 37.00 448 THR A O 1
ATOM 3481 N N . ALA A 1 449 ? 58.388 19.989 -40.208 1.00 37.28 449 ALA A N 1
ATOM 3482 C CA . ALA A 1 449 ? 57.659 21.223 -39.953 1.00 37.28 449 ALA A CA 1
ATOM 3483 C C . ALA A 1 449 ? 58.307 22.418 -40.676 1.00 37.28 449 ALA A C 1
ATOM 3485 O O . ALA A 1 449 ? 59.483 22.722 -40.464 1.00 37.28 449 ALA A O 1
ATOM 3486 N N . ARG A 1 450 ? 57.522 23.145 -41.480 1.00 36.50 450 ARG A N 1
ATOM 3487 C CA . ARG A 1 450 ? 57.871 24.505 -41.913 1.00 36.50 450 ARG A CA 1
ATOM 3488 C C . ARG A 1 450 ? 57.268 25.518 -40.940 1.00 36.50 450 ARG A C 1
ATOM 3490 O O . ARG A 1 450 ? 56.131 25.360 -40.502 1.00 36.50 450 ARG A O 1
ATOM 3497 N N . LYS A 1 451 ? 58.051 26.550 -40.602 1.00 34.09 451 LYS A N 1
ATOM 3498 C CA . LYS A 1 451 ? 57.638 27.676 -39.745 1.00 34.09 451 LYS A CA 1
ATOM 3499 C C . LYS A 1 451 ? 56.345 28.332 -40.266 1.00 34.09 451 LYS A C 1
ATOM 3501 O O . LYS A 1 451 ? 56.206 28.467 -41.482 1.00 34.09 451 LYS A O 1
ATOM 3506 N N . PRO A 1 452 ? 55.454 28.813 -39.381 1.00 33.84 452 PRO A N 1
ATOM 3507 C CA . PRO A 1 452 ? 54.323 29.635 -39.797 1.00 33.84 452 PRO A CA 1
ATOM 3508 C C . PRO A 1 452 ? 54.810 30.990 -40.336 1.00 33.84 452 PRO A C 1
ATOM 3510 O O . PRO A 1 452 ? 55.626 31.656 -39.697 1.00 33.84 452 PRO A O 1
ATOM 3513 N N . LEU A 1 453 ? 54.296 31.403 -41.500 1.00 30.42 453 LEU A N 1
ATOM 3514 C CA . LEU A 1 453 ? 54.429 32.778 -41.989 1.00 30.42 453 LEU A CA 1
ATOM 3515 C C . LEU A 1 453 ? 53.363 33.677 -41.351 1.00 30.42 453 LEU A C 1
ATOM 3517 O O . LEU A 1 453 ? 52.201 33.297 -41.226 1.00 30.42 453 LEU A O 1
ATOM 3521 N N . SER A 1 454 ? 53.767 34.895 -41.005 1.00 39.16 454 SER A N 1
ATOM 3522 C CA . SER A 1 454 ? 52.919 35.968 -40.483 1.00 39.16 454 SER A CA 1
ATOM 3523 C C . SER A 1 454 ? 52.459 36.918 -41.594 1.00 39.16 454 SER A C 1
ATOM 3525 O O . SER A 1 454 ? 53.300 37.494 -42.281 1.00 39.16 454 SER A O 1
ATOM 3527 N N . ILE A 1 455 ? 51.148 37.143 -41.724 1.00 29.39 455 ILE A N 1
ATOM 3528 C CA . ILE A 1 455 ? 50.530 38.208 -42.547 1.00 29.39 455 ILE A CA 1
ATOM 3529 C C . ILE A 1 455 ? 49.249 38.711 -41.809 1.00 29.39 455 ILE A C 1
ATOM 3531 O O . ILE A 1 455 ? 48.858 38.073 -40.829 1.00 29.39 455 ILE A O 1
ATOM 3535 N N . PRO A 1 456 ? 48.678 39.906 -42.084 1.00 28.95 456 PRO A N 1
ATOM 3536 C CA . PRO A 1 456 ? 48.700 40.991 -41.095 1.00 28.95 456 PRO A CA 1
ATOM 3537 C C . PRO A 1 456 ? 47.312 41.508 -40.646 1.00 28.95 456 PRO A C 1
ATOM 3539 O O . PRO A 1 456 ? 46.272 41.111 -41.163 1.00 28.95 456 PRO A O 1
ATOM 3542 N N . LYS A 1 457 ? 47.296 42.439 -39.677 1.00 39.12 457 LYS A N 1
ATOM 3543 C CA . LYS A 1 457 ? 46.100 43.199 -39.245 1.00 39.12 457 LYS A CA 1
ATOM 3544 C C . LYS A 1 457 ? 45.936 44.519 -40.016 1.00 39.12 457 LYS A C 1
ATOM 3546 O O . LYS A 1 457 ? 46.951 45.173 -40.244 1.00 39.12 457 LYS A O 1
ATOM 3551 N N . LYS A 1 458 ? 44.664 44.925 -40.215 1.00 29.42 458 LYS A N 1
ATOM 3552 C CA . LYS A 1 458 ? 44.050 46.253 -40.546 1.00 29.42 458 LYS A CA 1
ATOM 3553 C C . LYS A 1 458 ? 43.038 46.094 -41.709 1.00 29.42 458 LYS A C 1
ATOM 3555 O O . LYS A 1 458 ? 43.266 45.229 -42.543 1.00 29.42 458 LYS A O 1
ATOM 3560 N N . THR A 1 459 ? 41.908 46.807 -41.826 1.00 27.95 459 THR A N 1
ATOM 3561 C CA . THR A 1 459 ? 41.292 47.940 -41.078 1.00 27.95 459 THR A CA 1
ATOM 3562 C C . THR A 1 459 ? 39.773 48.004 -41.387 1.00 27.95 459 THR A C 1
ATOM 3564 O O . THR A 1 459 ? 39.383 47.483 -42.424 1.00 27.95 459 THR A O 1
ATOM 3567 N N . ASP A 1 460 ? 38.959 48.613 -40.506 1.00 31.53 460 ASP A N 1
ATOM 3568 C CA . ASP A 1 460 ? 37.961 49.705 -40.724 1.00 31.53 460 ASP A CA 1
ATOM 3569 C C . ASP A 1 460 ? 37.201 49.822 -42.087 1.00 31.53 460 ASP A C 1
ATOM 3571 O O . ASP A 1 460 ? 37.783 49.609 -43.141 1.00 31.53 460 ASP A O 1
ATOM 3575 N N . THR A 1 461 ? 35.922 50.240 -42.216 1.00 28.53 461 THR A N 1
ATOM 3576 C CA . THR A 1 461 ? 34.997 51.015 -41.337 1.00 28.53 461 THR A CA 1
ATOM 3577 C C . THR A 1 461 ? 33.557 51.070 -41.919 1.00 28.53 461 THR A C 1
ATOM 3579 O O . THR A 1 461 ? 33.438 51.063 -43.135 1.00 28.53 461 THR A O 1
ATOM 3582 N N . LEU A 1 462 ? 32.529 51.282 -41.060 1.00 31.78 462 LEU A N 1
ATOM 3583 C CA . LEU A 1 462 ? 31.289 52.117 -41.235 1.00 31.78 462 LEU A CA 1
ATOM 3584 C C . LEU A 1 462 ? 30.333 51.894 -42.456 1.00 31.78 462 LEU A C 1
ATOM 3586 O O . LEU A 1 462 ? 30.735 51.409 -43.496 1.00 31.78 462 LEU A O 1
ATOM 3590 N N . SER A 1 463 ? 29.034 52.257 -42.456 1.00 30.34 463 SER A N 1
ATOM 3591 C CA . SER A 1 463 ? 28.124 52.909 -41.481 1.00 30.34 463 SER A CA 1
ATOM 3592 C C . SER A 1 463 ? 26.642 52.668 -41.863 1.00 30.34 463 SER A C 1
ATOM 3594 O O . SER A 1 463 ? 26.328 52.597 -43.047 1.00 30.34 463 SER A O 1
ATOM 3596 N N . GLY A 1 464 ? 25.719 52.693 -40.887 1.00 25.48 464 GLY A N 1
ATOM 3597 C CA . GLY A 1 464 ? 24.268 52.831 -41.120 1.00 25.48 464 GLY A CA 1
ATOM 3598 C C . GLY A 1 464 ? 23.455 53.078 -39.834 1.00 25.48 464 GLY A C 1
ATOM 3599 O O . GLY A 1 464 ? 23.141 52.136 -39.117 1.00 25.48 464 GLY A O 1
ATOM 3600 N N . LYS A 1 465 ? 23.132 54.346 -39.526 1.00 28.00 465 LYS A N 1
ATOM 3601 C CA . LYS A 1 465 ? 22.222 54.792 -38.430 1.00 28.00 465 LYS A CA 1
ATOM 3602 C C . LYS A 1 465 ? 20.752 54.480 -38.822 1.00 28.00 465 LYS A C 1
ATOM 3604 O O . LYS A 1 465 ? 20.498 54.424 -40.016 1.00 28.00 465 LYS A O 1
ATOM 3609 N N . GLY A 1 466 ? 19.719 54.319 -37.981 1.00 26.52 466 GLY A N 1
ATOM 3610 C CA . GLY A 1 466 ? 19.467 54.389 -36.521 1.00 26.52 466 GLY A CA 1
ATOM 3611 C C . GLY A 1 466 ? 17.994 53.936 -36.262 1.00 26.52 466 GLY A C 1
ATOM 3612 O O . GLY A 1 466 ? 17.454 53.246 -37.118 1.00 26.52 466 GLY A O 1
ATOM 3613 N N . ALA A 1 467 ? 17.246 54.266 -35.193 1.00 25.28 467 ALA A N 1
ATOM 3614 C CA . ALA A 1 467 ? 17.534 54.963 -33.931 1.00 25.28 467 ALA A CA 1
ATOM 3615 C C . ALA A 1 467 ? 16.429 54.702 -32.851 1.00 25.28 467 ALA A C 1
ATOM 3617 O O . ALA A 1 467 ? 15.255 54.605 -33.180 1.00 25.28 467 ALA A O 1
ATOM 3618 N N . SER A 1 468 ? 16.843 54.617 -31.577 1.00 26.75 468 SER A N 1
ATOM 3619 C CA . SER A 1 468 ? 16.187 55.047 -30.307 1.00 26.75 468 SER A CA 1
ATOM 3620 C C . SER A 1 468 ? 14.653 55.049 -30.074 1.00 26.75 468 SER A C 1
ATOM 3622 O O . SER A 1 468 ? 13.955 55.852 -30.683 1.00 26.75 468 SER A O 1
ATOM 3624 N N . VAL A 1 469 ? 14.212 54.375 -28.990 1.00 25.45 469 VAL A N 1
ATOM 3625 C CA . VAL A 1 469 ? 13.280 54.889 -27.940 1.00 25.45 469 VAL A CA 1
ATOM 3626 C C . VAL A 1 469 ? 13.733 54.338 -26.560 1.00 25.45 469 VAL A C 1
ATOM 3628 O O . VAL A 1 469 ? 14.531 53.402 -26.500 1.00 25.45 469 VAL A O 1
ATOM 3631 N N . GLU A 1 470 ? 13.306 54.979 -25.470 1.00 24.56 470 GLU A N 1
ATOM 3632 C CA . GLU A 1 470 ? 13.911 55.014 -24.126 1.00 24.56 470 GLU A CA 1
ATOM 3633 C C . GLU A 1 470 ? 13.507 53.890 -23.139 1.00 24.56 470 GLU A C 1
ATOM 3635 O O . GLU A 1 470 ? 12.576 53.115 -23.354 1.00 24.56 470 GLU A O 1
ATOM 3640 N N . THR A 1 471 ? 14.216 53.839 -22.003 1.00 30.69 471 THR A N 1
ATOM 3641 C CA . THR A 1 471 ? 13.919 53.012 -20.819 1.00 30.69 471 THR A CA 1
ATOM 3642 C C . THR A 1 471 ? 13.096 53.772 -19.773 1.00 30.69 471 THR A C 1
ATOM 3644 O O . THR A 1 471 ? 13.170 54.998 -19.696 1.00 30.69 471 THR A O 1
ATOM 3647 N N . PRO A 1 472 ? 12.417 53.049 -18.859 1.00 28.97 472 PRO A N 1
ATOM 3648 C CA . PRO A 1 472 ? 12.302 53.563 -17.494 1.00 28.97 472 PRO A CA 1
ATOM 3649 C C . PRO A 1 472 ? 12.631 52.550 -16.378 1.00 28.97 472 PRO A C 1
ATOM 3651 O O . PRO A 1 472 ? 12.108 51.443 -16.321 1.00 28.97 472 PRO A O 1
ATOM 3654 N N . ALA A 1 473 ? 13.463 53.032 -15.449 1.00 24.56 473 ALA A N 1
ATOM 3655 C CA . ALA A 1 473 ? 13.482 52.799 -13.996 1.00 24.56 473 ALA A CA 1
ATOM 3656 C C . ALA A 1 473 ? 13.344 51.376 -13.395 1.00 24.56 473 ALA A C 1
ATOM 3658 O O . ALA A 1 473 ? 12.286 50.753 -13.387 1.00 24.56 473 ALA A O 1
ATOM 3659 N N . ALA A 1 474 ? 14.380 50.971 -12.651 1.00 30.08 474 ALA A N 1
ATOM 3660 C CA . ALA A 1 474 ? 14.292 49.929 -11.626 1.00 30.08 474 ALA A CA 1
ATOM 3661 C C . ALA A 1 474 ? 13.796 50.488 -10.272 1.00 30.08 474 ALA A C 1
ATOM 3663 O O . ALA A 1 474 ? 14.181 51.588 -9.870 1.00 30.08 474 ALA A O 1
ATOM 3664 N N . ARG A 1 475 ? 13.037 49.689 -9.505 1.00 26.61 475 ARG A N 1
ATOM 3665 C CA . ARG A 1 475 ? 12.832 49.881 -8.052 1.00 26.61 475 ARG A CA 1
ATOM 3666 C C . ARG A 1 475 ? 13.521 48.766 -7.258 1.00 26.61 475 ARG A C 1
ATOM 3668 O O . ARG A 1 475 ? 13.573 47.622 -7.693 1.00 26.61 475 ARG A O 1
ATOM 3675 N N . LYS A 1 476 ? 14.084 49.133 -6.102 1.00 29.94 476 LYS A N 1
ATOM 3676 C CA . LYS A 1 476 ? 14.935 48.286 -5.249 1.00 29.94 476 LYS A CA 1
ATOM 3677 C C . LYS A 1 476 ? 14.127 47.424 -4.273 1.00 29.94 476 LYS A C 1
ATOM 3679 O O . LYS A 1 476 ? 13.240 47.952 -3.612 1.00 29.94 476 LYS A O 1
ATOM 3684 N N . ALA A 1 477 ? 14.585 46.192 -4.055 1.00 25.72 477 ALA A N 1
ATOM 3685 C CA . ALA A 1 477 ? 14.732 45.556 -2.738 1.00 25.72 477 ALA A CA 1
ATOM 3686 C C . ALA A 1 477 ? 15.692 44.346 -2.888 1.00 25.72 477 ALA A C 1
ATOM 3688 O O . ALA A 1 477 ? 15.618 43.647 -3.889 1.00 25.72 477 ALA A O 1
ATOM 3689 N N . GLY A 1 478 ? 16.630 44.038 -1.990 1.00 26.11 478 GLY A N 1
ATOM 3690 C CA . GLY A 1 478 ? 16.988 44.745 -0.761 1.00 26.11 478 GLY A CA 1
ATOM 3691 C C . GLY A 1 478 ? 17.124 43.840 0.463 1.00 26.11 478 GLY A C 1
ATOM 3692 O O . GLY A 1 478 ? 16.485 44.136 1.462 1.00 26.11 478 GLY A O 1
ATOM 3693 N N . THR A 1 479 ? 17.950 42.789 0.424 1.00 26.16 479 THR A N 1
ATOM 3694 C CA . THR A 1 479 ? 18.451 42.120 1.642 1.00 26.16 479 THR A CA 1
ATOM 3695 C C . THR A 1 479 ? 19.876 41.607 1.448 1.00 26.16 479 THR A C 1
ATOM 3697 O O . THR A 1 479 ? 20.227 41.011 0.430 1.00 26.16 479 THR A O 1
ATOM 3700 N N . THR A 1 480 ? 20.712 41.864 2.447 1.00 28.16 480 THR A N 1
ATOM 3701 C CA . THR A 1 480 ? 22.069 41.339 2.577 1.00 28.16 480 THR A CA 1
ATOM 3702 C C . THR A 1 480 ? 22.037 39.849 2.919 1.00 28.16 480 THR A C 1
ATOM 3704 O O . THR A 1 480 ? 21.252 39.410 3.756 1.00 28.16 480 THR A O 1
ATOM 3707 N N . ARG A 1 481 ? 22.938 39.062 2.322 1.00 26.67 481 ARG A N 1
ATOM 3708 C CA . ARG A 1 481 ? 23.274 37.726 2.825 1.00 26.67 481 ARG A CA 1
ATOM 3709 C C . ARG A 1 481 ? 24.787 37.585 2.857 1.00 26.67 481 ARG A C 1
ATOM 3711 O O . ARG A 1 481 ? 25.442 37.651 1.818 1.00 26.67 481 ARG A O 1
ATOM 3718 N N . GLU A 1 482 ? 25.329 37.441 4.059 1.00 24.80 482 GLU A N 1
ATOM 3719 C CA . GLU A 1 482 ? 26.745 37.154 4.274 1.00 24.80 482 GLU A CA 1
ATOM 3720 C C . GLU A 1 482 ? 27.138 35.866 3.544 1.00 24.80 482 GLU A C 1
ATOM 3722 O O . GLU A 1 482 ? 26.331 34.943 3.423 1.00 24.80 482 GLU A O 1
ATOM 3727 N N . LYS A 1 483 ? 28.387 35.783 3.069 1.00 26.75 483 LYS A N 1
ATOM 3728 C CA . LYS A 1 483 ? 28.957 34.525 2.572 1.00 26.75 483 LYS A CA 1
ATOM 3729 C C . LYS A 1 483 ? 29.253 33.610 3.766 1.00 26.75 483 LYS A C 1
ATOM 3731 O O . LYS A 1 483 ? 30.190 33.918 4.504 1.00 26.75 483 LYS A O 1
ATOM 3736 N N . PRO A 1 484 ? 28.595 32.446 3.922 1.00 25.77 484 PRO A N 1
ATOM 3737 C CA . PRO A 1 484 ? 29.153 31.392 4.751 1.00 25.77 484 PRO A CA 1
ATOM 3738 C C . PRO A 1 484 ? 30.408 30.872 4.043 1.00 25.77 484 PRO A C 1
ATOM 3740 O O . PRO A 1 484 ? 30.405 30.666 2.825 1.00 25.77 484 PRO A O 1
ATOM 3743 N N . ALA A 1 485 ? 31.492 30.680 4.792 1.00 25.38 485 ALA A N 1
ATOM 3744 C CA . ALA A 1 485 ? 32.742 30.170 4.245 1.00 25.38 485 ALA A CA 1
ATOM 3745 C C . ALA A 1 485 ? 32.535 28.833 3.511 1.00 25.38 485 ALA A C 1
ATOM 3747 O O . ALA A 1 485 ? 31.732 27.997 3.930 1.00 25.38 485 ALA A O 1
ATOM 3748 N N . ALA A 1 486 ? 33.305 28.613 2.442 1.00 25.70 486 ALA A N 1
ATOM 3749 C CA . ALA A 1 486 ? 33.298 27.367 1.686 1.00 25.70 486 ALA A CA 1
ATOM 3750 C C . ALA A 1 486 ? 33.815 26.198 2.547 1.00 25.70 486 ALA A C 1
ATOM 3752 O O . ALA A 1 486 ? 34.995 25.839 2.500 1.00 25.70 486 ALA A O 1
ATOM 3753 N N . LYS A 1 487 ? 32.925 25.581 3.335 1.00 28.36 487 LYS A N 1
ATOM 3754 C CA . LYS A 1 487 ? 33.186 24.280 3.950 1.00 28.36 487 LYS A CA 1
ATOM 3755 C C . LYS A 1 487 ? 33.341 23.267 2.820 1.00 28.36 487 LYS A C 1
ATOM 3757 O O . LYS A 1 487 ? 32.397 22.995 2.083 1.00 28.36 487 LYS A O 1
ATOM 3762 N N . LYS A 1 488 ? 34.565 22.752 2.676 1.00 26.84 488 LYS A N 1
ATOM 3763 C CA . LYS A 1 488 ? 34.909 21.690 1.727 1.00 26.84 488 LYS A CA 1
ATOM 3764 C C . LYS A 1 488 ? 33.923 20.538 1.913 1.00 26.84 488 LYS A C 1
ATOM 3766 O O . LYS A 1 488 ? 33.805 20.009 3.016 1.00 26.84 488 LYS A O 1
ATOM 3771 N N . THR A 1 489 ? 33.235 20.160 0.843 1.00 24.19 489 THR A N 1
ATOM 3772 C CA . THR A 1 489 ? 32.409 18.956 0.826 1.00 24.19 489 THR A CA 1
ATOM 3773 C C . THR A 1 489 ? 33.282 17.737 1.138 1.00 24.19 489 THR A C 1
ATOM 3775 O O . THR A 1 489 ? 34.365 17.605 0.553 1.00 24.19 489 THR A O 1
ATOM 3778 N N . PRO A 1 490 ? 32.853 16.824 2.029 1.00 26.39 490 PRO A N 1
ATOM 3779 C CA . PRO A 1 490 ? 33.475 15.517 2.110 1.00 26.39 490 PRO A CA 1
ATOM 3780 C C . PRO A 1 490 ? 33.139 14.783 0.811 1.00 26.39 490 PRO A C 1
ATOM 3782 O O . PRO A 1 490 ? 32.004 14.369 0.583 1.00 26.39 490 PRO A O 1
ATOM 3785 N N . LYS A 1 491 ? 34.130 14.666 -0.078 1.00 22.89 491 LYS A N 1
ATOM 3786 C CA . LYS A 1 491 ? 34.029 13.804 -1.254 1.00 22.89 491 LYS A CA 1
ATOM 3787 C C . LYS A 1 491 ? 33.960 12.357 -0.775 1.00 22.89 491 LYS A C 1
ATOM 3789 O O . LYS A 1 491 ? 35.001 11.728 -0.598 1.00 22.89 491 LYS A O 1
ATOM 3794 N N . TYR A 1 492 ? 32.756 11.815 -0.635 1.00 24.66 492 TYR A N 1
ATOM 3795 C CA . TYR A 1 492 ? 32.566 10.368 -0.621 1.00 24.66 492 TYR A CA 1
ATOM 3796 C C . TYR A 1 492 ? 32.743 9.825 -2.042 1.00 24.66 492 TYR A C 1
ATOM 3798 O O . TYR A 1 492 ? 31.805 9.394 -2.704 1.00 24.66 492 TYR A O 1
ATOM 3806 N N . ASN A 1 493 ? 33.999 9.835 -2.500 1.00 24.92 493 ASN A N 1
ATOM 3807 C CA . ASN A 1 493 ? 34.456 8.805 -3.415 1.00 24.92 493 ASN A CA 1
ATOM 3808 C C . ASN A 1 493 ? 34.262 7.477 -2.675 1.00 24.92 493 ASN A C 1
ATOM 3810 O O . ASN A 1 493 ? 35.053 7.154 -1.790 1.00 24.92 493 ASN A O 1
ATOM 3814 N N . VAL A 1 494 ? 33.277 6.678 -3.078 1.00 28.41 494 VAL A N 1
ATOM 3815 C CA . VAL A 1 494 ? 33.571 5.251 -3.200 1.00 28.41 494 VAL A CA 1
ATOM 3816 C C . VAL A 1 494 ? 34.461 5.173 -4.436 1.00 28.41 494 VAL A C 1
ATOM 3818 O O . VAL A 1 494 ? 33.972 5.457 -5.531 1.00 28.41 494 VAL A O 1
ATOM 3821 N N . PRO A 1 495 ? 35.772 4.904 -4.309 1.00 26.88 495 PRO A N 1
ATOM 3822 C CA . PRO A 1 495 ? 36.577 4.710 -5.494 1.00 26.88 495 PRO A CA 1
ATOM 3823 C C . PRO A 1 495 ? 36.054 3.448 -6.181 1.00 26.88 495 PRO A C 1
ATOM 3825 O O . PRO A 1 495 ? 36.270 2.346 -5.682 1.00 26.88 495 PRO A O 1
ATOM 3828 N N . GLN A 1 496 ? 35.422 3.593 -7.351 1.00 36.06 496 GLN A N 1
ATOM 3829 C CA . GLN A 1 496 ? 35.713 2.610 -8.385 1.00 36.06 496 GLN A CA 1
ATOM 3830 C C . GLN A 1 496 ? 37.218 2.745 -8.627 1.00 36.06 496 GLN A C 1
ATOM 3832 O O . GLN A 1 496 ? 37.672 3.834 -8.993 1.00 36.06 496 GLN A O 1
ATOM 3837 N N . PRO A 1 497 ? 38.021 1.727 -8.294 1.00 31.00 497 PRO A N 1
ATOM 3838 C CA . PRO A 1 497 ? 39.454 1.849 -8.448 1.00 31.00 497 PRO A CA 1
ATOM 3839 C C . PRO A 1 497 ? 39.776 1.981 -9.942 1.00 31.00 497 PRO A C 1
ATOM 3841 O O . PRO A 1 497 ? 39.317 1.181 -10.755 1.00 31.00 497 PRO A O 1
ATOM 3844 N N . ASP A 1 498 ? 40.581 2.984 -10.293 1.00 46.31 498 ASP A N 1
ATOM 3845 C CA . ASP A 1 498 ? 41.207 3.127 -11.613 1.00 46.31 498 ASP A CA 1
ATOM 3846 C C . ASP A 1 498 ? 42.292 2.041 -11.741 1.00 46.31 498 ASP A C 1
ATOM 3848 O O . ASP A 1 498 ? 43.487 2.297 -11.560 1.00 46.31 498 ASP A O 1
ATOM 3852 N N . ILE A 1 499 ? 41.868 0.776 -11.895 1.00 42.72 499 ILE A N 1
ATOM 3853 C CA . ILE A 1 499 ? 42.792 -0.363 -11.886 1.00 42.72 499 ILE A CA 1
ATOM 3854 C C . ILE A 1 499 ? 43.431 -0.517 -13.259 1.00 42.72 499 ILE A C 1
ATOM 3856 O O . ILE A 1 499 ? 42.958 -1.265 -14.112 1.00 42.72 499 ILE A O 1
ATOM 3860 N N . LYS A 1 500 ? 44.586 0.122 -13.408 1.00 43.19 500 LYS A N 1
ATOM 3861 C CA . LYS A 1 500 ? 45.610 -0.305 -14.361 1.00 43.19 500 LYS A CA 1
ATOM 3862 C C . LYS A 1 500 ? 46.252 -1.581 -13.823 1.00 43.19 500 LYS A C 1
ATOM 3864 O O . LYS A 1 500 ? 47.050 -1.516 -12.884 1.00 43.19 500 LYS A O 1
ATOM 3869 N N . GLY A 1 501 ? 45.882 -2.741 -14.361 1.00 54.69 501 GLY A N 1
ATOM 3870 C CA . GLY A 1 501 ? 46.420 -4.031 -13.937 1.00 54.69 501 GLY A CA 1
ATOM 3871 C C . GLY A 1 501 ? 45.468 -5.219 -14.088 1.00 54.69 501 GLY A C 1
ATOM 3872 O O . GLY A 1 501 ? 44.246 -5.102 -14.147 1.00 54.69 501 GLY A O 1
ATOM 3873 N N . VAL A 1 502 ? 46.062 -6.415 -14.090 1.00 55.97 502 VAL A N 1
ATOM 3874 C CA . VAL A 1 502 ? 45.339 -7.691 -14.165 1.00 55.97 502 VAL A CA 1
ATOM 3875 C C . VAL A 1 502 ? 44.579 -7.960 -12.863 1.00 55.97 502 VAL A C 1
ATOM 3877 O O . VAL A 1 502 ? 45.179 -8.033 -11.791 1.00 55.97 502 VAL A O 1
ATOM 3880 N N . ASN A 1 503 ? 43.269 -8.174 -12.974 1.00 75.19 503 ASN A N 1
ATOM 3881 C CA . ASN A 1 503 ? 42.366 -8.452 -11.859 1.00 75.19 503 ASN A CA 1
ATOM 3882 C C . ASN A 1 503 ? 41.711 -9.825 -11.983 1.00 75.19 503 ASN A C 1
ATOM 3884 O O . ASN A 1 503 ? 41.537 -10.355 -13.077 1.00 75.19 503 ASN A O 1
ATOM 3888 N N . TYR A 1 504 ? 41.274 -10.374 -10.855 1.00 76.12 504 TYR A N 1
ATOM 3889 C CA . TYR A 1 504 ? 40.635 -11.683 -10.770 1.00 76.12 504 TYR A CA 1
ATOM 3890 C C . TYR A 1 504 ? 39.232 -11.564 -10.171 1.00 76.12 504 TYR A C 1
ATOM 3892 O O . TYR A 1 504 ? 39.014 -10.763 -9.263 1.00 76.12 504 TYR A O 1
ATOM 3900 N N . ARG A 1 505 ? 38.287 -12.386 -10.631 1.00 79.12 505 ARG A N 1
ATOM 3901 C CA . ARG A 1 505 ? 36.992 -12.620 -9.967 1.00 79.12 505 ARG A CA 1
ATOM 3902 C C . ARG A 1 505 ? 36.708 -14.114 -9.903 1.00 79.12 505 ARG A C 1
ATOM 3904 O O . ARG A 1 505 ? 37.180 -14.870 -10.749 1.00 79.12 505 ARG A O 1
ATOM 3911 N N . VAL A 1 506 ? 35.914 -14.531 -8.928 1.00 74.88 506 VAL A N 1
ATOM 3912 C CA . VAL A 1 506 ? 35.344 -15.881 -8.871 1.00 74.88 506 VAL A CA 1
ATOM 3913 C C . VAL A 1 506 ? 33.860 -15.774 -9.186 1.00 74.88 506 VAL A C 1
ATOM 3915 O O . VAL A 1 506 ? 33.154 -15.004 -8.537 1.00 74.88 506 VAL A O 1
ATOM 3918 N N . GLN A 1 507 ? 33.395 -16.520 -10.183 1.00 78.31 507 GLN A N 1
ATOM 3919 C CA . GLN A 1 507 ? 31.979 -16.649 -10.523 1.00 78.31 507 GLN A CA 1
ATOM 3920 C C . GLN A 1 507 ? 31.492 -18.034 -10.100 1.00 78.31 507 GLN A C 1
ATOM 3922 O O . GLN A 1 507 ? 32.227 -18.999 -10.282 1.00 78.31 507 GLN A O 1
ATOM 3927 N N . PHE A 1 508 ? 30.282 -18.164 -9.561 1.00 74.12 508 PHE A N 1
ATOM 3928 C CA . PHE A 1 508 ? 29.706 -19.473 -9.242 1.00 74.12 508 PHE A CA 1
ATOM 3929 C C . PHE A 1 508 ? 28.192 -19.527 -9.440 1.00 74.12 508 PHE A C 1
ATOM 3931 O O . PHE A 1 508 ? 27.529 -18.491 -9.482 1.00 74.12 508 PHE A O 1
ATOM 3938 N N . TYR A 1 509 ? 27.668 -20.747 -9.556 1.00 72.31 509 TYR A N 1
ATOM 3939 C CA . TYR A 1 509 ? 26.255 -21.036 -9.784 1.00 72.31 509 TYR A CA 1
ATOM 3940 C C . TYR A 1 509 ? 25.675 -21.939 -8.689 1.00 72.31 509 TYR A C 1
ATOM 3942 O O . TYR A 1 509 ? 26.341 -22.862 -8.214 1.00 72.31 509 TYR A O 1
ATOM 3950 N N . THR A 1 510 ? 24.416 -21.703 -8.317 1.00 63.72 510 THR A N 1
ATOM 3951 C CA . THR A 1 510 ? 23.643 -22.555 -7.393 1.00 63.72 510 THR A CA 1
ATOM 3952 C C . THR A 1 510 ? 22.151 -22.528 -7.727 1.00 63.72 510 THR A C 1
ATOM 3954 O O . THR A 1 510 ? 21.637 -21.516 -8.188 1.00 63.72 510 THR A O 1
ATOM 3957 N N . SER A 1 511 ? 21.432 -23.622 -7.477 1.00 57.53 511 SER A N 1
ATOM 3958 C CA . SER A 1 511 ? 19.965 -23.689 -7.592 1.00 57.53 511 SER A CA 1
ATOM 3959 C C . SER A 1 511 ? 19.231 -23.118 -6.366 1.00 57.53 511 SER A C 1
ATOM 3961 O O . SER A 1 511 ? 18.008 -22.979 -6.377 1.00 57.53 511 SER A O 1
ATOM 3963 N N . ILE A 1 512 ? 19.957 -22.783 -5.294 1.00 54.78 512 ILE A N 1
ATOM 3964 C CA . ILE A 1 512 ? 19.387 -22.351 -4.013 1.00 54.78 512 ILE A CA 1
ATOM 3965 C C . ILE A 1 512 ? 19.191 -20.828 -4.004 1.00 54.78 512 ILE A C 1
ATOM 3967 O O . ILE A 1 512 ? 20.141 -20.069 -4.189 1.00 54.78 512 ILE A O 1
ATOM 3971 N N . LYS A 1 513 ? 17.956 -20.379 -3.734 1.00 51.91 513 LYS A N 1
ATOM 3972 C CA . LYS A 1 513 ? 17.610 -18.958 -3.546 1.00 51.91 513 LYS A CA 1
ATOM 3973 C C . LYS A 1 513 ? 18.388 -18.334 -2.374 1.00 51.91 513 LYS A C 1
ATOM 3975 O O . LYS A 1 513 ? 18.581 -19.010 -1.363 1.00 51.91 513 LYS A O 1
ATOM 3980 N N . PRO A 1 514 ? 18.734 -17.030 -2.430 1.00 45.69 514 PRO A N 1
ATOM 3981 C CA . PRO A 1 514 ? 19.587 -16.375 -1.431 1.00 45.69 514 PRO A CA 1
ATOM 3982 C C . PRO A 1 514 ? 19.089 -16.471 0.022 1.00 45.69 514 PRO A C 1
ATOM 3984 O O . PRO A 1 514 ? 19.905 -16.469 0.936 1.00 45.69 514 PRO A O 1
ATOM 3987 N N . VAL A 1 515 ? 17.777 -16.612 0.242 1.00 44.28 515 VAL A N 1
ATOM 3988 C CA . VAL A 1 515 ? 17.165 -16.747 1.581 1.00 44.28 515 VAL A CA 1
ATOM 3989 C C . VAL A 1 515 ? 17.449 -18.100 2.257 1.00 44.28 515 VAL A C 1
ATOM 3991 O O . VAL A 1 515 ? 17.362 -18.200 3.473 1.00 44.28 515 VAL A O 1
ATOM 3994 N N . ASN A 1 516 ? 17.824 -19.128 1.485 1.00 42.41 516 ASN A N 1
ATOM 3995 C CA . ASN A 1 516 ? 18.066 -20.498 1.966 1.00 42.41 516 ASN A CA 1
ATOM 3996 C C . ASN A 1 516 ? 19.566 -20.858 2.013 1.00 42.41 516 ASN A C 1
ATOM 3998 O O . ASN A 1 516 ? 19.937 -22.030 2.106 1.00 42.41 516 ASN A O 1
ATOM 4002 N N . ILE A 1 517 ? 20.449 -19.860 1.923 1.00 51.81 517 ILE A N 1
ATOM 4003 C CA . ILE A 1 517 ? 21.896 -20.046 2.049 1.00 51.81 517 ILE A CA 1
ATOM 4004 C C . ILE A 1 517 ? 22.233 -20.371 3.512 1.00 51.81 517 ILE A C 1
ATOM 4006 O O . ILE A 1 517 ? 21.900 -19.616 4.421 1.00 51.81 517 ILE A O 1
ATOM 4010 N N . ASN A 1 518 ? 22.906 -21.502 3.755 1.00 48.34 518 ASN A N 1
ATOM 4011 C CA . ASN A 1 518 ? 23.218 -21.932 5.120 1.00 48.34 518 ASN A CA 1
ATOM 4012 C C . ASN A 1 518 ? 24.166 -20.952 5.845 1.00 48.34 518 ASN A C 1
ATOM 4014 O O . ASN A 1 518 ? 24.975 -20.262 5.219 1.00 48.34 518 ASN A O 1
ATOM 4018 N N . LYS A 1 519 ? 24.117 -20.944 7.186 1.00 45.31 519 LYS A N 1
ATOM 4019 C CA . LYS A 1 519 ? 24.912 -20.045 8.047 1.00 45.31 519 LYS A CA 1
ATOM 4020 C C . LYS A 1 519 ? 26.417 -20.069 7.730 1.00 45.31 519 LYS A C 1
ATOM 4022 O O . LYS A 1 519 ? 27.051 -19.025 7.673 1.00 45.31 519 LYS A O 1
ATOM 4027 N N . ARG A 1 520 ? 26.961 -21.249 7.407 1.00 46.47 520 ARG A N 1
ATOM 4028 C CA . ARG A 1 520 ? 28.371 -21.455 7.029 1.00 46.47 520 ARG A CA 1
ATOM 4029 C C . ARG A 1 520 ? 28.764 -20.711 5.748 1.00 46.47 520 ARG A C 1
ATOM 4031 O O . ARG A 1 520 ? 29.915 -20.308 5.610 1.00 46.47 520 ARG A O 1
ATOM 4038 N N . MET A 1 521 ? 27.827 -20.540 4.816 1.00 50.66 521 MET A N 1
ATOM 4039 C CA . MET A 1 521 ? 28.031 -19.774 3.589 1.00 50.66 521 MET A CA 1
ATOM 4040 C C . MET A 1 521 ? 27.647 -18.299 3.751 1.00 50.66 521 MET A C 1
ATOM 4042 O O . MET A 1 521 ? 28.308 -17.467 3.137 1.00 50.66 521 MET A O 1
ATOM 4046 N N . VAL A 1 522 ? 26.702 -17.945 4.633 1.00 48.97 522 VAL A N 1
ATOM 4047 C CA . VAL A 1 522 ? 26.521 -16.547 5.075 1.00 48.97 522 VAL A CA 1
ATOM 4048 C C . VAL A 1 522 ? 27.835 -16.007 5.647 1.00 48.97 522 VAL A C 1
ATOM 4050 O O . VAL A 1 522 ? 28.266 -14.941 5.229 1.00 48.97 522 VAL A O 1
ATOM 4053 N N . ASP A 1 523 ? 28.542 -16.769 6.486 1.00 48.16 523 ASP A N 1
ATOM 4054 C CA . ASP A 1 523 ? 29.836 -16.352 7.048 1.00 48.16 523 ASP A CA 1
ATOM 4055 C C . ASP A 1 523 ? 30.932 -16.155 5.982 1.00 48.16 523 ASP A C 1
ATOM 4057 O O . ASP A 1 523 ? 31.764 -15.258 6.107 1.00 48.16 523 ASP A O 1
ATOM 4061 N N . VAL A 1 524 ? 30.952 -16.955 4.909 1.00 50.41 524 VAL A N 1
ATOM 4062 C CA . VAL A 1 524 ? 31.909 -16.777 3.797 1.00 50.41 524 VAL A CA 1
ATOM 4063 C C . VAL A 1 524 ? 31.514 -15.580 2.933 1.00 50.41 524 VAL A C 1
ATOM 4065 O O . VAL A 1 524 ? 32.339 -14.706 2.671 1.00 50.41 524 VAL A O 1
ATOM 4068 N N . VAL A 1 525 ? 30.250 -15.506 2.520 1.00 50.03 525 VAL A N 1
ATOM 4069 C CA . VAL A 1 525 ? 29.727 -14.451 1.645 1.00 50.03 525 VAL A CA 1
ATOM 4070 C C . VAL A 1 525 ? 29.764 -13.087 2.343 1.00 50.03 525 VAL A C 1
ATOM 4072 O O . VAL A 1 525 ? 30.188 -12.117 1.727 1.00 50.03 525 VAL A O 1
ATOM 4075 N N . ALA A 1 526 ? 29.443 -13.000 3.637 1.00 49.47 526 ALA A N 1
ATOM 4076 C CA . ALA A 1 526 ? 29.550 -11.772 4.430 1.00 49.47 526 ALA A CA 1
ATOM 4077 C C . ALA A 1 526 ? 31.007 -11.350 4.690 1.00 49.47 526 ALA A C 1
ATOM 4079 O O . ALA A 1 526 ? 31.307 -10.161 4.730 1.00 49.47 526 ALA A O 1
ATOM 4080 N N . LYS A 1 527 ? 31.948 -12.297 4.799 1.00 48.53 527 LYS A N 1
ATOM 4081 C CA . LYS A 1 527 ? 33.382 -11.990 4.960 1.00 48.53 527 LYS A CA 1
ATOM 4082 C C . LYS A 1 527 ? 34.035 -11.456 3.677 1.00 48.53 527 LYS A C 1
ATOM 4084 O O . LYS A 1 527 ? 35.076 -10.800 3.750 1.00 48.53 527 LYS A O 1
ATOM 4089 N N . PHE A 1 528 ? 33.408 -11.686 2.521 1.00 47.38 528 PHE A N 1
ATOM 4090 C CA . PHE A 1 528 ? 33.832 -11.170 1.214 1.00 47.38 528 PHE A CA 1
ATOM 4091 C C . PHE A 1 528 ? 32.828 -10.190 0.566 1.00 47.38 528 PHE A C 1
ATOM 4093 O O . PHE A 1 528 ? 33.089 -9.696 -0.529 1.00 47.38 528 PHE A O 1
ATOM 4100 N N . SER A 1 529 ? 31.736 -9.822 1.247 1.00 42.06 529 SER A N 1
ATOM 4101 C CA . SER A 1 529 ? 30.688 -8.917 0.733 1.00 42.06 529 SER A CA 1
ATOM 4102 C C . SER A 1 529 ? 31.207 -7.515 0.405 1.00 42.06 529 SER A C 1
ATOM 4104 O O . SER A 1 529 ? 30.690 -6.860 -0.497 1.00 42.06 529 SER A O 1
ATOM 4106 N N . LYS A 1 530 ? 32.300 -7.093 1.059 1.00 42.69 530 LYS A N 1
ATOM 4107 C CA . LYS A 1 530 ? 33.033 -5.848 0.773 1.00 42.69 530 LYS A CA 1
ATOM 4108 C C . LYS A 1 530 ? 33.568 -5.733 -0.666 1.00 42.69 530 LYS A C 1
ATOM 4110 O O . LYS A 1 530 ? 34.049 -4.668 -1.035 1.00 42.69 530 LYS A O 1
ATOM 4115 N N . TYR A 1 531 ? 33.532 -6.813 -1.451 1.00 43.06 531 TYR A N 1
ATOM 4116 C CA . TYR A 1 531 ? 33.917 -6.830 -2.867 1.00 43.06 531 TYR A CA 1
ATOM 4117 C C . TYR A 1 531 ? 32.719 -6.755 -3.833 1.00 43.06 531 TYR A C 1
ATOM 4119 O O . TYR A 1 531 ? 32.930 -6.725 -5.041 1.00 43.06 531 TYR A O 1
ATOM 4127 N N . GLY A 1 532 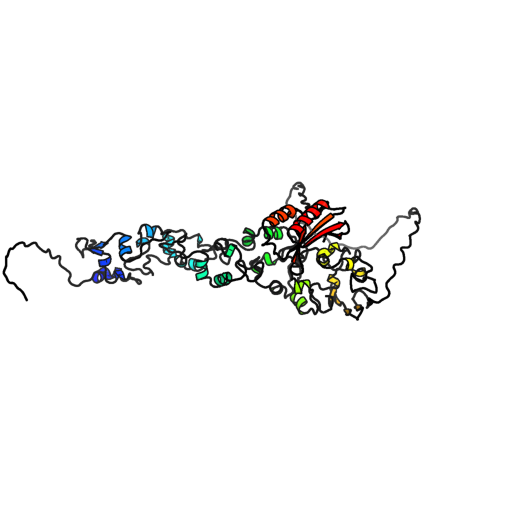? 31.483 -6.690 -3.323 1.00 41.94 532 GLY A N 1
ATOM 4128 C CA . GLY A 1 532 ? 30.260 -6.655 -4.127 1.00 41.94 532 GLY A CA 1
ATOM 4129 C C . GLY A 1 532 ? 29.796 -8.037 -4.596 1.00 41.94 532 GLY A C 1
ATOM 4130 O O . GLY A 1 532 ? 30.589 -8.963 -4.762 1.00 41.94 532 GLY A O 1
ATOM 4131 N N . ILE A 1 533 ? 28.481 -8.172 -4.787 1.00 46.50 533 ILE A N 1
ATOM 4132 C CA . ILE A 1 533 ? 27.823 -9.390 -5.273 1.00 46.50 533 ILE A CA 1
ATOM 4133 C C . ILE A 1 533 ? 26.805 -8.976 -6.334 1.00 46.50 533 ILE A C 1
ATOM 4135 O O . ILE A 1 533 ? 25.867 -8.239 -6.040 1.00 46.50 533 ILE A O 1
ATOM 4139 N N . ILE A 1 534 ? 26.976 -9.471 -7.558 1.00 48.81 534 ILE A N 1
ATOM 4140 C CA . ILE A 1 534 ? 25.995 -9.322 -8.640 1.00 48.81 534 ILE A CA 1
ATOM 4141 C C . ILE A 1 534 ? 25.222 -10.638 -8.734 1.00 48.81 534 ILE A C 1
ATOM 4143 O O . ILE A 1 534 ? 25.843 -11.694 -8.848 1.00 48.81 534 ILE A O 1
ATOM 4147 N N . ASN A 1 535 ? 23.891 -10.565 -8.663 1.00 49.22 535 ASN A N 1
ATOM 4148 C CA . ASN A 1 535 ? 22.979 -11.701 -8.790 1.00 49.22 535 ASN A CA 1
ATOM 4149 C C . ASN A 1 535 ? 22.237 -11.602 -10.128 1.00 49.22 535 ASN A C 1
ATOM 4151 O O . ASN A 1 535 ? 21.572 -10.598 -10.382 1.00 49.22 535 ASN A O 1
ATOM 4155 N N . GLN A 1 536 ? 22.342 -12.635 -10.960 1.00 50.38 536 GLN A N 1
ATOM 4156 C CA . GLN A 1 536 ? 21.559 -12.781 -12.189 1.00 50.38 536 GLN A CA 1
ATOM 4157 C C . GLN A 1 536 ? 20.974 -14.203 -12.250 1.00 50.38 536 GLN A C 1
ATOM 4159 O O . GLN A 1 536 ? 21.723 -15.165 -12.053 1.00 50.38 536 GLN A O 1
ATOM 4164 N N . PRO A 1 537 ? 19.666 -14.375 -12.514 1.00 46.88 537 PRO A N 1
ATOM 4165 C CA . PRO A 1 537 ? 19.112 -15.684 -12.833 1.00 46.88 537 PRO A CA 1
ATOM 4166 C C . PRO A 1 537 ? 19.510 -16.083 -14.264 1.00 46.88 537 PRO A C 1
ATOM 4168 O O . PRO A 1 537 ? 19.194 -15.383 -15.221 1.00 46.88 537 PRO A O 1
ATOM 4171 N N . GLU A 1 538 ? 20.180 -17.223 -14.420 1.00 47.91 538 GLU A N 1
ATOM 4172 C CA . GLU A 1 538 ? 20.517 -17.831 -15.714 1.00 47.91 538 GLU A CA 1
ATOM 4173 C C . GLU A 1 538 ? 20.119 -19.316 -15.678 1.00 47.91 538 GLU A C 1
ATOM 4175 O O . GLU A 1 538 ? 20.626 -20.071 -14.854 1.00 47.91 538 GLU A O 1
ATOM 4180 N N . ASN A 1 539 ? 19.229 -19.758 -16.575 1.00 48.22 539 ASN A N 1
ATOM 4181 C CA . ASN A 1 539 ? 18.907 -21.180 -16.802 1.00 48.22 539 ASN A CA 1
ATOM 4182 C C . ASN A 1 539 ? 18.623 -22.006 -15.521 1.00 48.22 539 ASN A C 1
ATOM 4184 O O . ASN A 1 539 ? 19.250 -23.038 -15.286 1.00 48.22 539 ASN A O 1
ATOM 4188 N N . ASN A 1 540 ? 17.671 -21.560 -14.690 1.00 50.59 540 ASN A N 1
ATOM 4189 C CA . ASN A 1 540 ? 17.305 -22.165 -13.392 1.00 50.59 540 ASN A CA 1
ATOM 4190 C C . ASN A 1 540 ? 18.418 -22.181 -12.319 1.00 50.59 540 ASN A C 1
ATOM 4192 O O . ASN A 1 540 ? 18.267 -22.836 -11.285 1.00 50.59 540 ASN A O 1
ATOM 4196 N N . LEU A 1 541 ? 19.505 -21.432 -12.521 1.00 54.44 541 LEU A N 1
ATOM 4197 C CA . LEU A 1 541 ? 20.583 -21.235 -11.555 1.00 54.44 541 LEU A CA 1
ATOM 4198 C C . LEU A 1 541 ? 20.757 -19.744 -11.230 1.00 54.44 541 LEU A C 1
ATOM 4200 O O . LEU A 1 541 ? 20.545 -18.862 -12.061 1.00 54.44 541 LEU A O 1
ATOM 4204 N N . TYR A 1 542 ? 21.179 -19.461 -10.003 1.00 59.25 542 TYR A N 1
ATOM 4205 C CA . TYR A 1 542 ? 21.603 -18.143 -9.549 1.00 59.25 542 TYR A CA 1
ATOM 4206 C C . TYR A 1 542 ? 23.106 -17.997 -9.767 1.00 59.25 542 TYR A C 1
ATOM 4208 O O . TYR A 1 542 ? 23.894 -18.752 -9.190 1.00 59.25 542 TYR A O 1
ATOM 4216 N N . LYS A 1 543 ? 23.492 -17.031 -10.601 1.00 66.56 543 LYS A N 1
ATOM 4217 C CA . LYS A 1 543 ? 24.879 -16.657 -10.886 1.00 66.56 543 LYS A CA 1
ATOM 4218 C C . LYS A 1 543 ? 25.339 -15.590 -9.901 1.00 66.56 543 LYS A C 1
ATOM 4220 O O . LYS A 1 543 ? 24.699 -14.548 -9.769 1.00 66.56 543 LYS A O 1
ATOM 4225 N N . TYR A 1 544 ? 26.482 -15.837 -9.274 1.00 68.94 544 TYR A N 1
ATOM 4226 C CA . TYR A 1 544 ? 27.128 -14.951 -8.309 1.00 68.94 544 TYR A CA 1
ATOM 4227 C C . TYR A 1 544 ? 28.548 -14.614 -8.758 1.00 68.94 544 TYR A C 1
ATOM 4229 O O . TYR A 1 544 ? 29.249 -15.472 -9.291 1.00 68.94 544 TYR A O 1
ATOM 4237 N N . GLN A 1 545 ? 29.000 -13.386 -8.501 1.00 69.56 545 GLN A N 1
ATOM 4238 C CA . GLN A 1 545 ? 30.394 -12.966 -8.684 1.00 69.56 545 GLN A CA 1
ATOM 4239 C C . GLN A 1 545 ? 30.974 -12.420 -7.376 1.00 69.56 545 GLN A C 1
ATOM 4241 O O . GLN A 1 545 ? 30.279 -11.720 -6.645 1.00 69.56 545 GLN A O 1
ATOM 4246 N N . VAL A 1 546 ? 32.251 -12.716 -7.115 1.00 69.56 546 VAL A N 1
ATOM 4247 C CA . VAL A 1 546 ? 33.036 -12.192 -5.986 1.00 69.56 546 VAL A CA 1
ATOM 4248 C C . VAL A 1 546 ? 34.365 -11.640 -6.516 1.00 69.56 546 VAL A C 1
ATOM 4250 O O . VAL A 1 546 ? 35.080 -12.338 -7.243 1.00 69.56 546 VAL A O 1
ATOM 4253 N N . GLY A 1 547 ? 34.699 -10.398 -6.164 1.00 68.81 547 GLY A N 1
ATOM 4254 C CA . GLY A 1 547 ? 35.879 -9.662 -6.646 1.00 68.81 547 GLY A CA 1
ATOM 4255 C C . GLY A 1 547 ? 35.496 -8.306 -7.267 1.00 68.81 547 GLY A C 1
ATOM 4256 O O . GLY A 1 547 ? 34.311 -8.037 -7.438 1.00 68.81 547 GLY A O 1
ATOM 4257 N N . PRO A 1 548 ? 36.461 -7.455 -7.660 1.00 60.53 548 PRO A N 1
ATOM 4258 C CA . PRO A 1 548 ? 37.804 -7.826 -8.100 1.00 60.53 548 PRO A CA 1
ATOM 4259 C C . PRO A 1 548 ? 38.832 -8.027 -6.979 1.00 60.53 548 PRO A C 1
ATOM 4261 O O . PRO A 1 548 ? 38.822 -7.338 -5.962 1.00 60.53 548 PRO A O 1
ATOM 4264 N N . PHE A 1 549 ? 39.776 -8.933 -7.231 1.00 71.31 549 PHE A N 1
ATOM 4265 C CA . PHE A 1 549 ? 40.997 -9.132 -6.452 1.00 71.31 549 PHE A CA 1
ATOM 4266 C C . PHE A 1 549 ? 42.216 -8.815 -7.320 1.00 71.31 549 PHE A C 1
ATOM 4268 O O . PHE A 1 549 ? 42.273 -9.231 -8.476 1.00 71.31 549 PHE A O 1
ATOM 4275 N N . THR A 1 550 ? 43.242 -8.185 -6.753 1.00 68.06 550 THR A N 1
ATOM 4276 C CA . THR A 1 550 ? 44.527 -7.952 -7.440 1.00 68.06 550 THR A CA 1
ATOM 4277 C C . THR A 1 550 ? 45.459 -9.174 -7.396 1.00 68.06 550 THR A C 1
ATOM 4279 O O . THR A 1 550 ? 46.513 -9.180 -8.028 1.00 68.06 550 THR A O 1
ATOM 4282 N N . ASN A 1 551 ? 45.088 -10.237 -6.667 1.00 75.94 551 ASN A N 1
ATOM 4283 C CA . ASN A 1 551 ? 45.927 -11.413 -6.437 1.00 75.94 551 ASN A CA 1
ATOM 4284 C C . ASN A 1 551 ? 45.239 -12.730 -6.845 1.00 75.94 551 ASN A C 1
ATOM 4286 O O . ASN A 1 551 ? 44.276 -13.180 -6.220 1.00 75.94 551 ASN A O 1
ATOM 4290 N N . LYS A 1 552 ? 45.820 -13.427 -7.831 1.00 79.06 552 LYS A N 1
ATOM 4291 C CA . LYS A 1 552 ? 45.375 -14.746 -8.322 1.00 79.06 552 LYS A CA 1
ATOM 4292 C C . LYS A 1 552 ? 45.244 -15.798 -7.217 1.00 79.06 552 LYS A C 1
ATOM 4294 O O . LYS A 1 552 ? 44.369 -16.660 -7.279 1.00 79.06 552 LYS A O 1
ATOM 4299 N N . ARG A 1 553 ? 46.113 -15.743 -6.200 1.00 78.44 553 ARG A N 1
ATOM 4300 C CA . ARG A 1 553 ? 46.145 -16.698 -5.078 1.00 78.44 553 ARG A CA 1
ATOM 4301 C C . ARG A 1 553 ? 44.953 -16.523 -4.134 1.00 78.44 553 ARG A C 1
ATOM 4303 O O . ARG A 1 553 ? 44.541 -17.494 -3.508 1.00 78.44 553 ARG A O 1
ATOM 4310 N N . GLU A 1 554 ? 44.402 -15.315 -4.042 1.00 73.88 554 GLU A N 1
ATOM 4311 C CA . GLU A 1 554 ? 43.203 -15.014 -3.253 1.00 73.88 554 GLU A CA 1
ATOM 4312 C C . GLU A 1 554 ? 41.950 -15.537 -3.963 1.00 73.88 554 GLU A C 1
ATOM 4314 O O . GLU A 1 554 ? 41.229 -16.359 -3.397 1.00 73.88 554 GLU A O 1
ATOM 4319 N N . GLY A 1 555 ? 41.791 -15.201 -5.249 1.00 77.69 555 GLY A N 1
ATOM 4320 C CA . GLY A 1 555 ? 40.740 -15.770 -6.097 1.00 77.69 555 GLY A CA 1
ATOM 4321 C C . GLY A 1 555 ? 40.776 -17.303 -6.123 1.00 77.69 555 GLY A C 1
ATOM 4322 O O . GLY A 1 555 ? 39.738 -17.941 -5.960 1.00 77.69 555 GLY A O 1
ATOM 4323 N N . LYS A 1 556 ? 41.965 -17.922 -6.215 1.00 80.88 556 LYS A N 1
ATOM 4324 C CA . LYS A 1 556 ? 42.082 -19.388 -6.158 1.00 80.88 556 LYS A CA 1
ATOM 4325 C C . LYS A 1 556 ? 41.617 -19.975 -4.815 1.00 80.88 556 LYS A C 1
ATOM 4327 O O . LYS A 1 556 ? 40.941 -20.993 -4.825 1.00 80.88 556 LYS A O 1
ATOM 4332 N N . LYS A 1 557 ? 41.902 -19.353 -3.662 1.00 79.38 557 LYS A N 1
ATOM 4333 C CA . LYS A 1 557 ? 41.407 -19.854 -2.358 1.00 79.38 557 LYS A CA 1
ATOM 4334 C C . LYS A 1 557 ? 39.878 -19.883 -2.288 1.00 79.38 557 LYS A C 1
ATOM 4336 O O . LYS A 1 557 ? 39.313 -20.857 -1.793 1.00 79.38 557 LYS A O 1
ATOM 4341 N N . ILE A 1 558 ? 39.227 -18.830 -2.781 1.00 74.12 558 ILE A N 1
ATOM 4342 C CA . ILE A 1 558 ? 37.761 -18.718 -2.822 1.00 74.12 558 ILE A CA 1
ATOM 4343 C C . ILE A 1 558 ? 37.182 -19.736 -3.816 1.00 74.12 558 ILE A C 1
ATOM 4345 O O . ILE A 1 558 ? 36.240 -20.444 -3.472 1.00 74.12 558 ILE A O 1
ATOM 4349 N N . PHE A 1 559 ? 37.802 -19.881 -4.992 1.00 82.75 559 PHE A N 1
ATOM 4350 C CA . PHE A 1 559 ? 37.457 -20.899 -5.988 1.00 82.75 559 PHE A CA 1
ATOM 4351 C C . PHE A 1 559 ? 37.472 -22.320 -5.397 1.00 82.75 559 PHE A C 1
ATOM 4353 O O . PHE A 1 559 ? 36.453 -23.002 -5.450 1.00 82.75 559 PHE A O 1
ATOM 4360 N N . GLU A 1 560 ? 38.579 -22.747 -4.775 1.00 81.69 560 GLU A N 1
ATOM 4361 C CA . GLU A 1 560 ? 38.691 -24.103 -4.205 1.00 81.69 560 GLU A CA 1
ATOM 4362 C C . GLU A 1 560 ? 37.693 -24.314 -3.053 1.00 81.69 560 GLU A C 1
ATOM 4364 O O . GLU A 1 560 ? 37.129 -25.394 -2.905 1.00 81.69 560 GLU A O 1
ATOM 4369 N N . SER A 1 561 ? 37.422 -23.269 -2.262 1.00 76.06 561 SER A N 1
ATOM 4370 C CA . SER A 1 561 ? 36.474 -23.325 -1.144 1.00 76.06 561 SER A CA 1
ATOM 4371 C C . SER A 1 561 ? 35.027 -23.496 -1.613 1.00 76.06 561 SER A C 1
ATOM 4373 O O . SER A 1 561 ? 34.299 -24.314 -1.058 1.00 76.06 561 SER A O 1
ATOM 4375 N N . LEU A 1 562 ? 34.613 -22.776 -2.659 1.00 75.44 562 LEU A N 1
ATOM 4376 C CA . LEU A 1 562 ? 33.282 -22.922 -3.256 1.00 75.44 562 LEU A CA 1
ATOM 4377 C C . LEU A 1 562 ? 33.147 -24.254 -4.012 1.00 75.44 562 LEU A C 1
ATOM 4379 O O . LEU A 1 562 ? 32.113 -24.914 -3.916 1.00 75.44 562 LEU A O 1
ATOM 4383 N N . LYS A 1 563 ? 34.207 -24.699 -4.698 1.00 79.06 563 LYS A N 1
ATOM 4384 C CA . LYS A 1 563 ? 34.244 -25.994 -5.393 1.00 79.06 563 LYS A CA 1
ATOM 4385 C C . LYS A 1 563 ? 34.133 -27.169 -4.415 1.00 79.06 563 LYS A C 1
ATOM 4387 O O . LYS A 1 563 ? 33.373 -28.099 -4.663 1.00 79.06 563 LYS A O 1
ATOM 4392 N N . ALA A 1 564 ? 34.794 -27.086 -3.258 1.00 77.19 564 ALA A N 1
ATOM 4393 C CA . ALA A 1 564 ? 34.662 -28.061 -2.172 1.00 77.19 564 ALA A CA 1
ATOM 4394 C C . ALA A 1 564 ? 33.261 -28.087 -1.524 1.00 77.19 564 ALA A C 1
ATOM 4396 O O . ALA A 1 564 ? 32.907 -29.074 -0.885 1.00 77.19 564 ALA A O 1
ATOM 4397 N N . MET A 1 565 ? 32.452 -27.035 -1.698 1.00 71.44 565 MET A N 1
ATOM 4398 C CA . MET A 1 565 ? 31.040 -26.997 -1.284 1.00 71.44 565 MET A CA 1
ATOM 4399 C C . MET A 1 565 ? 30.071 -27.513 -2.365 1.00 71.44 565 MET A C 1
ATOM 4401 O O . MET A 1 565 ? 28.863 -27.488 -2.148 1.00 71.44 565 MET A O 1
ATOM 4405 N N . GLY A 1 566 ? 30.577 -27.991 -3.508 1.00 72.69 566 GLY A N 1
ATOM 4406 C CA . GLY A 1 566 ? 29.773 -28.590 -4.579 1.00 72.69 566 GLY A CA 1
ATOM 4407 C C . GLY A 1 566 ? 29.202 -27.607 -5.606 1.00 72.69 566 GLY A C 1
ATOM 4408 O O . GLY A 1 566 ? 28.395 -28.014 -6.440 1.00 72.69 566 GLY A O 1
ATOM 4409 N N . TYR A 1 567 ? 29.603 -26.333 -5.583 1.00 76.38 567 TYR A N 1
ATOM 4410 C CA . TYR A 1 567 ? 29.173 -25.364 -6.597 1.00 76.38 567 TYR A CA 1
ATOM 4411 C C . TYR A 1 567 ? 29.907 -25.562 -7.929 1.00 76.38 567 TYR A C 1
ATOM 4413 O O . TYR A 1 567 ? 31.059 -25.998 -7.969 1.00 76.38 567 TYR A O 1
ATOM 4421 N N . GLN A 1 568 ? 29.261 -25.167 -9.028 1.00 80.62 568 GLN A N 1
ATOM 4422 C CA . GLN A 1 568 ? 29.957 -24.90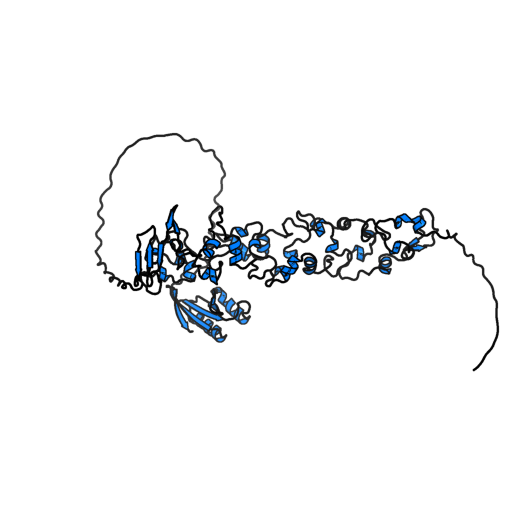8 -10.290 1.00 80.62 568 GLN A CA 1
ATOM 4423 C C . GLN A 1 568 ? 30.609 -23.529 -10.185 1.00 80.62 568 GLN A C 1
ATOM 4425 O O . GLN A 1 568 ? 29.913 -22.546 -9.925 1.00 80.62 568 GLN A O 1
ATOM 4430 N N . VAL A 1 569 ? 31.932 -23.451 -10.337 1.00 81.75 569 VAL A N 1
ATOM 4431 C CA . VAL A 1 569 ? 32.728 -22.256 -10.019 1.00 81.75 569 VAL A CA 1
ATOM 4432 C C . VAL A 1 569 ? 33.747 -22.015 -11.121 1.00 81.75 569 VAL A C 1
ATOM 4434 O O . VAL A 1 569 ? 34.489 -22.922 -11.456 1.00 81.75 569 VAL A O 1
ATOM 4437 N N . MET A 1 570 ? 33.858 -20.787 -11.619 1.00 84.62 570 MET A N 1
ATOM 4438 C CA . MET A 1 570 ? 34.893 -20.374 -12.565 1.00 84.62 570 MET A CA 1
ATOM 4439 C C . MET A 1 570 ? 35.795 -19.300 -11.953 1.00 84.62 570 MET A C 1
ATOM 4441 O O . MET A 1 570 ? 35.312 -18.331 -11.360 1.00 84.62 570 MET A O 1
ATOM 4445 N N . LEU A 1 571 ? 37.110 -19.426 -12.142 1.00 82.25 571 LEU A N 1
ATOM 4446 C CA . LEU A 1 571 ? 38.060 -18.344 -11.865 1.00 82.25 571 LEU A CA 1
ATOM 4447 C C . LEU A 1 571 ? 38.285 -17.541 -13.149 1.00 82.25 571 LEU A C 1
ATOM 4449 O O . LEU A 1 571 ? 38.696 -18.097 -14.167 1.00 82.25 571 LEU A O 1
ATOM 4453 N N . LEU A 1 572 ? 38.048 -16.236 -13.085 1.00 80.31 572 LEU A N 1
ATOM 4454 C CA . LEU A 1 572 ? 38.085 -15.314 -14.217 1.00 80.31 572 LEU A CA 1
ATOM 4455 C C . LEU A 1 572 ? 39.212 -14.289 -14.028 1.00 80.31 572 LEU A C 1
ATOM 4457 O O . LEU A 1 572 ? 39.383 -13.749 -12.936 1.00 80.31 572 LEU A O 1
ATOM 4461 N N . GLU A 1 573 ? 39.967 -14.015 -15.087 1.00 79.25 573 GLU A N 1
ATOM 4462 C CA . GLU A 1 573 ? 41.009 -12.984 -15.171 1.00 79.25 573 GLU A CA 1
ATOM 4463 C C . GLU A 1 573 ? 40.541 -11.876 -16.125 1.00 79.25 573 GLU A C 1
ATOM 4465 O O . GLU A 1 573 ? 40.057 -12.167 -17.219 1.00 79.25 573 GLU A O 1
ATOM 4470 N N . TYR A 1 574 ? 40.672 -10.618 -15.713 1.00 72.56 574 TYR A N 1
ATOM 4471 C CA . TYR A 1 574 ? 40.256 -9.427 -16.454 1.00 72.56 574 TYR A CA 1
ATOM 4472 C C . TYR A 1 574 ? 41.438 -8.470 -16.591 1.00 72.56 574 TYR A C 1
ATOM 4474 O O . TYR A 1 574 ? 42.206 -8.286 -15.645 1.00 72.56 574 TYR A O 1
ATOM 4482 N N . ASN A 1 575 ? 41.558 -7.825 -17.748 1.00 63.06 575 ASN A N 1
ATOM 4483 C CA . ASN A 1 575 ? 42.517 -6.747 -17.984 1.00 63.06 575 ASN A CA 1
ATOM 4484 C C . ASN A 1 575 ? 41.815 -5.399 -18.206 1.00 63.06 575 ASN A C 1
ATOM 4486 O O . ASN A 1 575 ? 40.591 -5.336 -18.315 1.00 63.06 575 ASN A O 1
ATOM 4490 N N . ASP A 1 576 ? 42.611 -4.338 -18.314 1.00 53.12 576 ASP A N 1
ATOM 4491 C CA . ASP A 1 576 ? 42.196 -2.936 -18.465 1.00 53.12 576 ASP A CA 1
ATOM 4492 C C . ASP A 1 576 ? 41.228 -2.703 -19.650 1.00 53.12 576 ASP A C 1
ATOM 4494 O O . ASP A 1 576 ? 40.425 -1.777 -19.629 1.00 53.12 576 ASP A O 1
ATOM 4498 N N . ASN A 1 577 ? 41.230 -3.593 -20.652 1.00 49.69 577 ASN A N 1
ATOM 4499 C CA . ASN A 1 577 ? 40.317 -3.576 -21.804 1.00 49.69 577 ASN A CA 1
ATOM 4500 C C . ASN A 1 577 ? 39.065 -4.462 -21.599 1.00 49.69 577 ASN A C 1
ATOM 4502 O O . ASN A 1 577 ? 38.471 -4.927 -22.573 1.00 49.69 577 ASN A O 1
ATOM 4506 N N . ARG A 1 578 ? 38.715 -4.774 -20.343 1.00 54.12 578 ARG A N 1
ATOM 4507 C CA . ARG A 1 578 ? 37.605 -5.643 -19.894 1.00 54.12 578 ARG A CA 1
ATOM 4508 C C . ARG A 1 578 ? 37.560 -7.055 -20.516 1.00 54.12 578 ARG A C 1
ATOM 4510 O O . ARG A 1 578 ? 36.561 -7.755 -20.354 1.00 54.12 578 ARG A O 1
ATOM 4517 N N . ARG A 1 579 ? 38.625 -7.532 -21.180 1.00 53.94 579 ARG A N 1
ATOM 4518 C CA . ARG A 1 579 ? 38.646 -8.885 -21.772 1.00 53.94 579 ARG A CA 1
ATOM 4519 C C . ARG A 1 579 ? 38.714 -9.939 -20.675 1.00 53.94 579 ARG A C 1
ATOM 4521 O O . ARG A 1 579 ? 39.645 -9.924 -19.872 1.00 53.94 579 ARG A O 1
ATOM 4528 N N . VAL A 1 580 ? 37.760 -10.867 -20.688 1.00 70.31 580 VAL A N 1
ATOM 4529 C CA . VAL A 1 580 ? 37.658 -11.958 -19.712 1.00 70.31 580 VAL A CA 1
ATOM 4530 C C . VAL A 1 580 ? 38.397 -13.193 -20.218 1.00 70.31 580 VAL A C 1
ATOM 4532 O O . VAL A 1 580 ? 38.142 -13.665 -21.325 1.00 70.31 580 VAL A O 1
ATOM 4535 N N . ARG A 1 581 ? 39.275 -13.759 -19.392 1.00 75.88 581 ARG A N 1
ATOM 4536 C CA . ARG A 1 581 ? 39.883 -15.074 -19.608 1.00 75.88 581 ARG A CA 1
ATOM 4537 C C . ARG A 1 581 ? 39.471 -16.013 -18.481 1.00 75.88 581 ARG A C 1
ATOM 4539 O O . ARG A 1 581 ? 39.778 -15.758 -17.320 1.00 75.88 581 ARG A O 1
ATOM 4546 N N . ILE A 1 582 ? 38.824 -17.124 -18.824 1.00 79.31 582 ILE A N 1
ATOM 4547 C CA . ILE A 1 582 ? 38.581 -18.211 -17.870 1.00 79.31 582 ILE A CA 1
ATOM 4548 C C . ILE A 1 582 ? 39.922 -18.898 -17.584 1.00 79.31 582 ILE A C 1
ATOM 4550 O O . ILE A 1 582 ? 40.655 -19.262 -18.506 1.00 79.31 582 ILE A O 1
ATOM 4554 N N . LEU A 1 583 ? 40.262 -19.029 -16.304 1.00 76.50 583 LEU A N 1
ATOM 4555 C CA . LEU A 1 583 ? 41.500 -19.647 -15.830 1.00 76.50 583 LEU A CA 1
ATOM 4556 C C . LEU A 1 583 ? 41.302 -21.056 -15.292 1.00 76.50 583 LEU A C 1
ATOM 4558 O O . LEU A 1 583 ? 42.196 -21.885 -15.436 1.00 76.50 583 LEU A O 1
ATOM 4562 N N . LEU A 1 584 ? 40.175 -21.289 -14.621 1.00 70.62 584 LEU A N 1
ATOM 4563 C CA . LEU A 1 584 ? 39.789 -22.571 -14.043 1.00 70.62 584 LEU A CA 1
ATOM 4564 C C . LEU A 1 584 ? 38.266 -22.732 -14.197 1.00 70.62 584 LEU A C 1
ATOM 4566 O O . LEU A 1 584 ? 37.565 -21.753 -13.916 1.00 70.62 584 LEU A O 1
ATOM 4570 N N . PRO A 1 585 ? 37.781 -23.912 -14.624 1.00 57.84 585 PRO A N 1
ATOM 4571 C CA . PRO A 1 585 ? 36.363 -24.269 -14.687 1.00 57.84 585 PRO A CA 1
ATOM 4572 C C . PRO A 1 585 ? 35.850 -25.035 -13.447 1.00 57.84 585 PRO A C 1
ATOM 4574 O O . PRO A 1 585 ? 36.669 -25.573 -12.651 1.00 57.84 585 PRO A O 1
#

Secondary structure (DSSP, 8-state):
-------------------------TT--HHHHHGGGS-SSEE-GGGSS-GGGTEEE-SS-SS-TT---EEESS-TTHHHHTTSPP--SSEE-HHHHTT-HHHHB-SSEESSGGGBSSSSHHHHHTTTS--GGG-SSEE-HHHHTT-GGGTB-SSEESSGGGBSS-TTHHHHTT-HHHHHHTTSSEE-GGGSS-GGGTB-SSEESSGGGBSS-TTHHHHTT-HHHHHHHHT-SEE-GGGGSSSGGGGTB-SSEESSGGGBSS-HHHHHHHHTTSPEE-SS-EE--HHHHHHH-SEE-HHHHHT-STTTB-SSEESSGGGBSS----SSEE---GGGGHHHHTTS-THHHH-SB-SSS-SSEETTEETTHHHHSSTTEEPGGGTB-SSEESSGGGB-SEEEETTEEEEEEEEEETTEEEEEETTEEEEEEETTSPP--PPP-------PPPPPPP----------------------------------------------S-EEEEEEEESS-GGG--HHHHHHHHHHGGG---EEEETTEEEEEEEEES-HHHHHHHHHHHHHTT-EEEEEEE-TT--EEEEE-